Protein AF-M1B5E1-F1 (afdb_monomer)

Nearest PDB structures (foldseek):
  5xg2-assembly1_A  TM=5.060E-01  e=2.032E+00  Pyrococcus yayanosii CH1
  3zx6-assembly1_B  TM=3.563E-01  e=4.769E+00  Archaeoglobus fulgidus DSM 4304
  3zx6-assembly1_A  TM=3.308E-01  e=4.769E+00  Archaeoglobus fulgidus DSM 4304

Radius of gyration: 60.63 Å; Cα contacts (8 Å, |Δi|>4): 205; chains: 1; bounding box: 118×62×179 Å

Solvent-accessible surface area (backbone atoms only — not comparable to full-atom values): 23538 Å² total; per-residue (Å²): 96,72,67,61,53,50,53,46,49,54,51,48,53,49,52,52,51,52,50,51,52,50,54,52,53,51,52,52,51,50,52,50,51,54,50,50,51,51,52,51,52,49,51,50,52,53,48,52,54,51,49,51,53,51,52,53,50,50,45,52,51,42,53,55,53,38,75,71,70,83,49,68,66,64,34,51,54,50,44,52,52,53,52,51,52,50,52,51,53,52,54,51,53,53,53,50,51,53,49,53,52,51,50,52,51,49,44,40,60,72,48,49,48,57,47,52,52,49,52,52,52,50,52,46,43,63,72,66,20,70,68,43,53,52,44,51,52,50,51,51,52,49,49,53,54,51,52,53,51,52,53,50,53,52,51,51,52,53,48,54,52,52,51,52,53,49,51,54,51,52,52,55,50,51,54,51,49,53,50,48,52,53,52,50,51,51,52,51,50,52,58,49,54,60,64,78,70,69,78,83,81,88,84,90,78,96,75,83,81,55,68,67,58,59,51,49,50,49,50,49,51,50,50,53,52,51,61,52,44,58,59,51,52,56,49,57,58,51,54,58,51,52,59,50,51,55,49,50,51,51,49,52,55,48,51,56,56,61,75,67,70,85,86,83,91,80,86,89,86,81,91,82,91,83,88,88,82,88,83,86,92,79,85,86,83,90,87,87,90,85,86,85,82,90,81,91,86,80,90,78,92,78,81,87,76,81,83,80,87,76,89,76,83,88,64,44,60,33,76,41,91,69,20,48,33,39,62,45,73,87,54,70,58,34,35,38,33,39,33,66,88,76,77,40,79,48,76,40,65,49,66,88,86,72,91,67,71,56,90,37,60,36,45,41,72,56,94,81,22,54,24,43,34,40,59,77,48,94,87,51,80,49,74,47,61,44,82,51,90,92,56,74,90,106

Organism: Solanum tuberosum (NCBI:txid4113)

pLDDT: mean 70.23, std 21.85, range [26.48, 97.62]

Sequence (394 aa):
MNRAKTVGRELIQKQEMQLMQLIHLLRQVESQVNTSQTNILQTLSDHQNSIHNVFKKAVAYVSAFHQRGENNGTSLITIQLLKHIFRLVVTTLSSVECGVDNLVDELATRMCSPMVDYVKGLKLEVTSGRCHRLLSIVEEMGGAMRTGRTELEEARKKARIAEHNRLEVLYKLKESEEMARKYQGFLSKAKNGSKEQFEQEKELHLGNISSAHLLNLLVLLTVLLFANCGSIIKLVVKDQDHAKEDNLLWELLQKKRKLGMGNGSSKPCGRALRQLKELGPQTPHLGPSSSPTHSSNGQHLLPMIPLGTSPSVTFGEVNVIGALHWIDREENDRIYCFNIEAEKIKSLSAPLGLETLSSHLRLAELGNCLCLIDLIDKQHLNIWWMKEYGIAES

Mean predicted aligned error: 20.9 Å

Structure (mmCIF, N/CA/C/O backbone):
data_AF-M1B5E1-F1
#
_entry.id   AF-M1B5E1-F1
#
loop_
_atom_site.group_PDB
_atom_site.id
_atom_site.type_symbol
_atom_site.label_atom_id
_atom_site.label_alt_id
_atom_site.label_comp_id
_atom_site.label_asym_id
_atom_site.label_entity_id
_atom_site.label_seq_id
_atom_site.pdbx_PDB_ins_code
_atom_site.Cartn_x
_atom_site.Cartn_y
_atom_site.Cartn_z
_atom_site.occupancy
_atom_site.B_iso_or_equiv
_atom_site.auth_seq_id
_atom_site.auth_comp_id
_atom_site.auth_asym_id
_atom_site.auth_atom_id
_atom_site.pdbx_PDB_model_num
ATOM 1 N N . MET A 1 1 ? -15.251 -9.349 37.123 1.00 83.12 1 MET A N 1
ATOM 2 C CA . MET A 1 1 ? -15.261 -8.038 36.435 1.00 83.12 1 MET A CA 1
ATOM 3 C C . MET A 1 1 ? -13.886 -7.439 36.226 1.00 83.12 1 MET A C 1
ATOM 5 O O . MET A 1 1 ? -13.465 -7.376 35.084 1.00 83.12 1 MET A O 1
ATOM 9 N N . ASN A 1 2 ? -13.180 -7.018 37.283 1.00 85.19 2 ASN A N 1
ATOM 10 C CA . ASN A 1 2 ? -11.972 -6.189 37.131 1.00 85.19 2 ASN A CA 1
ATOM 11 C C . ASN A 1 2 ? -10.894 -6.844 36.259 1.00 85.19 2 ASN A C 1
ATOM 13 O O . ASN A 1 2 ? -10.352 -6.194 35.376 1.00 85.19 2 ASN A O 1
ATOM 17 N N . ARG A 1 3 ? -10.671 -8.154 36.425 1.00 89.56 3 ARG A N 1
ATOM 18 C CA . ARG A 1 3 ? -9.738 -8.915 35.583 1.00 89.56 3 ARG A CA 1
ATOM 19 C C . ARG A 1 3 ? -10.139 -8.924 34.102 1.00 89.56 3 ARG A C 1
ATOM 21 O O . ARG A 1 3 ? -9.298 -8.664 33.257 1.00 89.56 3 ARG A O 1
ATOM 28 N N . ALA A 1 4 ? -11.416 -9.161 33.793 1.00 88.31 4 ALA A N 1
ATOM 29 C CA . ALA A 1 4 ? -11.921 -9.150 32.416 1.00 88.31 4 ALA A CA 1
ATOM 30 C C . ALA A 1 4 ? -11.795 -7.760 31.768 1.00 88.31 4 ALA A C 1
ATOM 32 O O . ALA A 1 4 ? -11.423 -7.654 30.606 1.00 88.31 4 ALA A O 1
ATOM 33 N N . LYS A 1 5 ? -12.026 -6.695 32.545 1.00 89.56 5 LYS A N 1
ATOM 34 C CA . LYS A 1 5 ? -11.839 -5.309 32.102 1.00 89.56 5 LYS A CA 1
ATOM 35 C C . LYS A 1 5 ? -10.376 -5.000 31.766 1.00 89.56 5 LYS A C 1
ATOM 37 O O . LYS A 1 5 ? -10.095 -4.373 30.750 1.00 89.56 5 LYS A O 1
ATOM 42 N N . THR A 1 6 ? -9.445 -5.429 32.617 1.00 92.50 6 THR A N 1
ATOM 43 C CA . THR A 1 6 ? -8.007 -5.237 32.384 1.00 92.50 6 THR A CA 1
ATOM 44 C C . THR A 1 6 ? -7.541 -5.998 31.147 1.00 92.50 6 THR A C 1
ATOM 46 O O . THR A 1 6 ? -7.000 -5.374 30.242 1.00 92.50 6 THR A O 1
ATOM 49 N N . VAL A 1 7 ? -7.867 -7.291 31.047 1.00 92.44 7 VAL A N 1
ATOM 50 C CA . VAL A 1 7 ? -7.511 -8.124 29.885 1.00 92.44 7 VAL A CA 1
ATOM 51 C C . VAL A 1 7 ? -8.110 -7.570 28.586 1.00 92.44 7 VAL A C 1
ATOM 53 O O . VAL A 1 7 ? -7.439 -7.549 27.560 1.00 92.44 7 VAL A O 1
ATOM 56 N N . GLY A 1 8 ? -9.352 -7.072 28.617 1.00 90.94 8 GLY A N 1
ATOM 57 C CA . GLY A 1 8 ? -9.983 -6.459 27.445 1.00 90.94 8 GLY A CA 1
ATOM 58 C C . GLY A 1 8 ? -9.256 -5.202 26.957 1.00 90.94 8 GLY A C 1
ATOM 59 O O . GLY A 1 8 ? -9.078 -5.032 25.754 1.00 90.94 8 GLY A O 1
ATOM 60 N N . ARG A 1 9 ? -8.776 -4.349 27.872 1.00 92.25 9 ARG A N 1
ATOM 61 C CA . ARG A 1 9 ? -7.977 -3.165 27.507 1.00 92.25 9 ARG A CA 1
ATOM 62 C C . ARG A 1 9 ? -6.601 -3.529 26.969 1.00 92.25 9 ARG A C 1
ATOM 64 O O . ARG A 1 9 ? -6.192 -2.957 25.968 1.00 92.25 9 ARG A O 1
ATOM 71 N N . GLU A 1 10 ? -5.920 -4.483 27.597 1.00 94.19 10 GLU A N 1
ATOM 72 C CA . GLU A 1 10 ? -4.623 -4.980 27.120 1.00 94.19 10 GLU A CA 1
ATOM 73 C C . GLU A 1 10 ? -4.734 -5.552 25.701 1.00 94.19 10 GLU A C 1
ATOM 75 O O . GLU A 1 10 ? -3.876 -5.298 24.858 1.00 94.19 10 GLU A O 1
ATOM 80 N N . LEU A 1 11 ? -5.818 -6.279 25.406 1.00 93.31 11 LEU A N 1
ATOM 81 C CA . LEU A 1 11 ? -6.074 -6.812 24.071 1.00 93.31 11 LEU A CA 1
ATOM 82 C C . LEU A 1 11 ? -6.274 -5.701 23.030 1.00 93.31 11 LEU A C 1
ATOM 84 O O . LEU A 1 11 ? -5.663 -5.769 21.966 1.00 93.31 11 LEU A O 1
ATOM 88 N N . ILE A 1 12 ? -7.088 -4.684 23.334 1.00 93.06 12 ILE A N 1
ATOM 89 C CA . ILE A 1 12 ? -7.308 -3.540 22.432 1.00 93.06 12 ILE A CA 1
ATOM 90 C C . ILE A 1 12 ? -5.991 -2.794 22.193 1.00 93.06 12 ILE A C 1
ATOM 92 O O . ILE A 1 12 ? -5.618 -2.580 21.045 1.00 93.06 12 ILE A O 1
ATOM 96 N N . GLN A 1 13 ? -5.232 -2.496 23.252 1.00 93.50 13 GLN A N 1
ATOM 97 C CA . GLN A 1 13 ? -3.925 -1.840 23.135 1.00 93.50 13 GLN A CA 1
ATOM 98 C C . GLN A 1 13 ? -2.940 -2.652 22.287 1.00 93.50 13 GLN A C 1
ATOM 100 O O . GLN A 1 13 ? -2.202 -2.096 21.473 1.00 93.50 13 GLN A O 1
ATOM 105 N N . LYS A 1 14 ? -2.935 -3.981 22.436 1.00 93.56 14 LYS A N 1
ATOM 106 C CA . LYS A 1 14 ? -2.113 -4.862 21.602 1.00 93.56 14 LYS A CA 1
ATOM 107 C C . LYS A 1 14 ? -2.518 -4.777 20.128 1.00 93.56 14 LYS A C 1
ATOM 109 O O . LYS A 1 14 ? -1.641 -4.688 19.273 1.00 93.56 14 LYS A O 1
ATOM 114 N N . GLN A 1 15 ? -3.817 -4.779 19.829 1.00 92.50 15 GLN A N 1
ATOM 115 C CA . GLN A 1 15 ? -4.317 -4.638 18.458 1.00 92.50 15 GLN A CA 1
ATOM 116 C C . GLN A 1 15 ? -3.980 -3.264 17.860 1.00 92.50 15 GLN A C 1
ATOM 118 O O . GLN A 1 15 ? -3.556 -3.193 16.708 1.00 92.50 15 GLN A O 1
ATOM 123 N N . GLU A 1 16 ? -4.091 -2.186 18.640 1.00 92.44 16 GLU A N 1
ATOM 124 C CA . GLU A 1 16 ? -3.683 -0.835 18.231 1.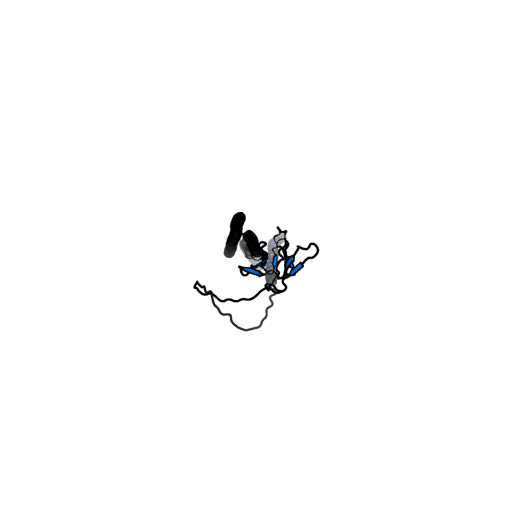00 92.44 16 GLU A CA 1
ATOM 125 C C . GLU A 1 16 ? -2.189 -0.772 17.895 1.00 92.44 16 GLU A C 1
ATOM 127 O O . GLU A 1 16 ? -1.807 -0.238 16.853 1.00 92.44 16 GLU A O 1
ATOM 132 N N . MET A 1 17 ? -1.338 -1.370 18.735 1.00 94.75 17 MET A N 1
ATOM 133 C CA . MET A 1 17 ? 0.105 -1.423 18.498 1.00 94.75 17 MET A CA 1
ATOM 134 C C . MET A 1 17 ? 0.442 -2.194 17.216 1.00 94.75 17 MET A C 1
ATOM 136 O O . MET A 1 17 ? 1.247 -1.725 16.412 1.00 94.75 17 MET A O 1
ATOM 140 N N . GLN A 1 18 ? -0.195 -3.346 16.995 1.00 92.94 18 GLN A N 1
ATOM 141 C CA . GLN A 1 18 ? -0.006 -4.136 15.775 1.00 92.94 18 GLN A CA 1
ATOM 142 C C . GLN A 1 18 ? -0.467 -3.377 14.524 1.00 92.94 18 GLN A C 1
ATOM 144 O O . GLN A 1 18 ? 0.214 -3.410 13.500 1.00 92.94 18 GLN A O 1
ATOM 149 N N . LEU A 1 19 ? -1.586 -2.650 14.605 1.00 92.88 19 LEU A N 1
ATOM 150 C CA . LEU A 1 19 ? -2.071 -1.815 13.506 1.00 92.88 19 LEU A CA 1
ATOM 151 C C . LEU A 1 19 ? -1.093 -0.674 13.192 1.00 92.88 19 LEU A C 1
ATOM 153 O O . LEU A 1 19 ? -0.808 -0.416 12.025 1.00 92.88 19 LEU A O 1
ATOM 157 N N . MET A 1 20 ? -0.537 -0.023 14.215 1.00 92.75 20 MET A N 1
ATOM 158 C CA . MET A 1 20 ? 0.476 1.023 14.037 1.00 92.75 20 MET A CA 1
ATOM 159 C C . MET A 1 20 ? 1.758 0.485 13.395 1.00 92.75 20 MET A C 1
ATOM 161 O O . MET A 1 20 ? 2.303 1.125 12.496 1.00 92.75 20 MET A O 1
ATOM 165 N N . GLN A 1 21 ? 2.214 -0.702 13.805 1.00 93.56 21 GLN A N 1
ATOM 166 C CA . GLN A 1 21 ? 3.360 -1.376 13.187 1.00 93.56 21 GLN A CA 1
ATOM 167 C C . GLN A 1 21 ? 3.102 -1.701 11.713 1.00 93.56 21 GLN A C 1
ATOM 169 O O . GLN A 1 21 ? 3.964 -1.447 10.874 1.00 93.56 21 GLN A O 1
ATOM 174 N N . LEU A 1 22 ? 1.907 -2.206 11.387 1.00 91.31 22 LEU A N 1
ATOM 175 C CA . LEU A 1 22 ? 1.512 -2.462 10.005 1.00 91.31 22 LEU A CA 1
ATOM 176 C C . LEU A 1 22 ? 1.533 -1.168 9.183 1.00 91.31 22 LEU A C 1
ATOM 178 O O . LEU A 1 22 ? 2.180 -1.125 8.145 1.00 91.31 22 LEU A O 1
ATOM 182 N N . ILE A 1 23 ? 0.895 -0.096 9.663 1.00 89.56 23 ILE A N 1
ATOM 183 C CA . ILE A 1 23 ? 0.876 1.203 8.970 1.00 89.56 23 ILE A CA 1
ATOM 184 C C . ILE A 1 23 ? 2.297 1.727 8.733 1.00 89.56 23 ILE A C 1
ATOM 186 O O . ILE A 1 23 ? 2.591 2.233 7.652 1.00 89.56 23 ILE A O 1
ATOM 190 N N . HIS A 1 24 ? 3.183 1.599 9.723 1.00 91.31 24 HIS A N 1
ATOM 191 C CA . HIS A 1 24 ? 4.581 1.995 9.579 1.00 91.31 24 HIS A CA 1
ATOM 192 C C . HIS A 1 24 ? 5.285 1.203 8.470 1.00 91.31 24 HIS A C 1
ATOM 194 O O . HIS A 1 24 ? 5.924 1.799 7.606 1.00 91.31 24 HIS A O 1
ATOM 200 N N . LEU A 1 25 ? 5.144 -0.127 8.469 1.00 92.19 25 LEU A N 1
ATOM 201 C CA . LEU A 1 25 ? 5.741 -0.984 7.445 1.00 92.19 25 LEU A CA 1
ATOM 202 C C . LEU A 1 25 ? 5.234 -0.622 6.044 1.00 92.19 25 LEU A C 1
ATOM 204 O O . LEU A 1 25 ? 6.029 -0.516 5.116 1.00 92.19 25 LEU A O 1
ATOM 208 N N . LEU A 1 26 ? 3.931 -0.375 5.898 1.00 88.31 26 LEU A N 1
ATOM 209 C CA . LEU A 1 26 ? 3.345 0.010 4.613 1.00 88.31 26 LEU A CA 1
ATOM 210 C C . LEU A 1 26 ? 3.892 1.342 4.102 1.00 88.31 26 LEU A C 1
ATOM 212 O O . LEU A 1 26 ? 4.253 1.435 2.934 1.00 88.31 26 LEU A O 1
ATOM 216 N N . ARG A 1 27 ? 4.041 2.339 4.980 1.00 88.62 27 ARG A N 1
ATOM 217 C CA . ARG A 1 27 ? 4.663 3.625 4.623 1.00 88.62 27 ARG A CA 1
ATOM 218 C C . ARG A 1 27 ? 6.127 3.482 4.218 1.00 88.62 27 ARG A C 1
ATOM 220 O O . ARG A 1 27 ? 6.593 4.210 3.350 1.00 88.62 27 ARG A O 1
ATOM 227 N N . GLN A 1 28 ? 6.859 2.568 4.854 1.00 91.19 28 GLN A N 1
ATOM 228 C CA . GLN A 1 28 ? 8.248 2.290 4.496 1.00 91.19 28 GLN A CA 1
ATOM 229 C C . GLN A 1 28 ? 8.352 1.636 3.112 1.00 91.19 28 GLN A C 1
ATOM 231 O O . GLN A 1 28 ? 9.227 1.992 2.329 1.00 91.19 28 GLN A O 1
ATOM 236 N N . VAL A 1 29 ? 7.456 0.698 2.798 1.00 88.06 29 VAL A N 1
ATOM 237 C CA . VAL A 1 29 ? 7.395 0.085 1.464 1.00 88.06 29 VAL A CA 1
ATOM 238 C C . VAL A 1 29 ? 7.015 1.129 0.414 1.00 88.06 29 VAL A C 1
ATOM 240 O O . VAL A 1 29 ? 7.676 1.219 -0.615 1.00 88.06 29 VAL A O 1
ATOM 243 N N . GLU A 1 30 ? 6.008 1.959 0.690 1.00 87.94 30 GLU A N 1
ATOM 244 C CA . GLU A 1 30 ? 5.586 3.057 -0.186 1.00 87.94 30 GLU A CA 1
ATOM 245 C C . GLU A 1 30 ? 6.746 4.014 -0.498 1.00 87.94 30 GLU A C 1
ATOM 247 O O . GLU A 1 30 ? 7.030 4.289 -1.664 1.00 87.94 30 GLU A O 1
ATOM 252 N N . SER A 1 31 ? 7.471 4.482 0.524 1.00 89.31 31 SER A N 1
ATOM 253 C CA . SER A 1 31 ? 8.595 5.400 0.318 1.00 89.31 31 SER A CA 1
ATOM 254 C C . SER A 1 31 ? 9.734 4.758 -0.473 1.00 89.31 31 SER A C 1
ATOM 256 O O . SER A 1 31 ? 10.338 5.421 -1.319 1.00 89.31 31 SER A O 1
ATOM 258 N N . GLN A 1 32 ? 10.007 3.471 -0.245 1.00 91.38 32 GLN A N 1
ATOM 259 C CA . GLN A 1 32 ? 11.016 2.720 -0.984 1.00 91.38 32 GLN A CA 1
ATOM 260 C C . GLN A 1 32 ? 10.636 2.560 -2.461 1.00 91.38 32 GLN A C 1
ATOM 262 O O . GLN A 1 32 ? 11.478 2.798 -3.327 1.00 91.38 32 GLN A O 1
ATOM 267 N N . VAL A 1 33 ? 9.384 2.198 -2.755 1.00 89.62 33 VAL A N 1
ATOM 268 C CA . VAL A 1 33 ? 8.884 2.055 -4.132 1.00 89.62 33 VAL A CA 1
ATOM 269 C C . VAL A 1 33 ? 8.934 3.396 -4.864 1.00 89.62 33 VAL A C 1
ATOM 271 O O . VAL A 1 33 ? 9.519 3.470 -5.942 1.00 89.62 33 VAL A O 1
ATOM 274 N N . ASN A 1 34 ? 8.429 4.469 -4.251 1.00 88.25 34 ASN A N 1
ATOM 275 C CA . ASN A 1 34 ? 8.411 5.803 -4.861 1.00 88.25 34 ASN A CA 1
ATOM 276 C C . ASN A 1 34 ? 9.828 6.339 -5.124 1.00 88.25 34 ASN A C 1
ATOM 278 O O . ASN A 1 34 ? 10.106 6.925 -6.173 1.00 88.25 34 ASN A O 1
ATOM 282 N N . THR A 1 35 ? 10.750 6.101 -4.187 1.00 94.06 35 THR A N 1
ATOM 283 C CA . THR A 1 35 ? 12.165 6.463 -4.351 1.00 94.06 35 THR A CA 1
ATOM 284 C C . THR A 1 35 ? 12.804 5.650 -5.478 1.00 94.06 35 THR A C 1
ATOM 286 O O . THR A 1 35 ? 13.529 6.202 -6.301 1.00 94.06 35 THR A O 1
ATOM 289 N N . SER A 1 36 ? 12.509 4.348 -5.562 1.00 93.62 36 SER A N 1
ATOM 290 C CA . SER A 1 36 ? 13.001 3.484 -6.639 1.00 93.62 36 SER A CA 1
ATOM 291 C C . SER A 1 36 ? 12.489 3.925 -8.012 1.00 93.62 36 SER A C 1
ATOM 293 O O . SER A 1 36 ? 13.288 4.010 -8.940 1.00 93.62 36 SER A O 1
ATOM 295 N N . GLN A 1 37 ? 11.195 4.235 -8.150 1.00 93.56 37 GLN A N 1
ATOM 296 C CA . GLN A 1 37 ? 10.615 4.752 -9.396 1.00 93.56 37 GLN A CA 1
ATOM 297 C C . GLN A 1 37 ? 11.308 6.050 -9.814 1.00 93.56 37 GLN A C 1
ATOM 299 O O . GLN A 1 37 ? 11.800 6.150 -10.934 1.00 93.56 37 GLN A O 1
ATOM 304 N N . THR A 1 38 ? 11.413 7.009 -8.892 1.00 94.31 38 THR A N 1
ATOM 305 C CA . THR A 1 38 ? 12.048 8.308 -9.158 1.00 94.31 38 THR A CA 1
ATOM 306 C C . THR A 1 38 ? 13.495 8.135 -9.623 1.00 94.31 38 THR A C 1
ATOM 308 O O . THR A 1 38 ? 13.897 8.730 -10.618 1.00 94.31 38 THR A O 1
ATOM 311 N N . ASN A 1 39 ? 14.268 7.271 -8.956 1.00 95.31 39 ASN A N 1
ATOM 312 C CA . ASN A 1 39 ? 15.654 6.990 -9.331 1.00 95.31 39 ASN A CA 1
ATOM 313 C C . ASN A 1 39 ? 15.765 6.350 -10.723 1.00 95.31 39 ASN A C 1
ATOM 315 O O . ASN A 1 39 ? 16.660 6.711 -11.488 1.00 95.31 39 ASN A O 1
ATOM 319 N N . ILE A 1 40 ? 14.872 5.412 -11.059 1.00 94.00 40 ILE A N 1
ATOM 320 C CA . ILE A 1 40 ? 14.845 4.763 -12.378 1.00 94.00 40 ILE A CA 1
ATOM 321 C C . ILE A 1 40 ? 14.522 5.790 -13.465 1.00 94.00 40 ILE A C 1
ATOM 323 O O . ILE A 1 40 ? 15.274 5.891 -14.432 1.00 94.00 40 ILE A O 1
ATOM 327 N N . LEU A 1 41 ? 13.460 6.580 -13.292 1.00 92.38 41 LEU A N 1
ATOM 328 C CA . LEU A 1 41 ? 13.057 7.603 -14.263 1.00 92.38 41 LEU A CA 1
ATOM 329 C C . LEU A 1 41 ? 14.145 8.666 -14.450 1.00 92.38 41 LEU A C 1
ATOM 331 O O . LEU A 1 41 ? 14.466 9.029 -15.579 1.00 92.38 41 LEU A O 1
ATOM 335 N N . GLN A 1 42 ? 14.779 9.111 -13.361 1.00 94.00 42 GLN A N 1
ATOM 336 C CA . GLN A 1 42 ? 15.903 10.044 -13.442 1.00 94.00 42 GLN A CA 1
ATOM 337 C C . GLN A 1 42 ? 17.078 9.439 -14.218 1.00 94.00 42 GLN A C 1
ATOM 339 O O . GLN A 1 42 ? 17.626 10.081 -15.109 1.00 94.00 42 GLN A O 1
ATOM 344 N N . THR A 1 43 ? 17.427 8.182 -13.934 1.00 93.12 43 THR A N 1
ATOM 345 C CA . THR A 1 43 ? 18.512 7.475 -14.629 1.00 93.12 43 THR A CA 1
ATOM 346 C C . THR A 1 43 ? 18.218 7.321 -16.124 1.00 93.12 43 THR A C 1
ATOM 348 O O . THR A 1 43 ? 19.118 7.467 -16.950 1.00 93.12 43 THR A O 1
ATOM 351 N N . LEU A 1 44 ? 16.969 7.032 -16.500 1.00 91.12 44 LEU A N 1
ATOM 352 C CA . LEU A 1 44 ? 16.556 6.934 -17.904 1.00 91.12 44 LEU A CA 1
ATOM 353 C C . LEU A 1 44 ? 16.657 8.291 -18.613 1.00 91.12 44 LEU A C 1
ATOM 355 O O . LEU A 1 44 ? 17.250 8.359 -19.691 1.00 91.12 44 LEU A O 1
ATOM 359 N N . SER A 1 45 ? 16.208 9.369 -17.969 1.00 90.38 45 SER A N 1
ATOM 360 C CA . SER A 1 45 ? 16.349 10.741 -18.471 1.00 90.38 45 SER A CA 1
ATOM 361 C C . SER A 1 45 ? 17.818 11.152 -18.651 1.00 90.38 45 SER A C 1
ATOM 363 O O . SER A 1 45 ? 18.213 11.669 -19.701 1.00 90.38 45 SER A O 1
ATOM 365 N N . ASP A 1 46 ? 18.679 10.846 -17.677 1.00 88.31 46 ASP A N 1
ATOM 366 C CA . ASP A 1 46 ? 20.117 11.118 -17.758 1.00 88.31 46 ASP A CA 1
ATOM 367 C C . ASP A 1 46 ? 20.772 10.345 -18.916 1.00 88.31 46 ASP A C 1
ATOM 369 O O . ASP A 1 46 ? 21.577 10.904 -19.672 1.00 88.31 46 ASP A O 1
ATOM 373 N N . HIS A 1 47 ? 20.386 9.079 -19.119 1.00 87.94 47 HIS A N 1
ATOM 374 C CA . HIS A 1 47 ? 20.833 8.291 -20.267 1.00 87.94 47 HIS A CA 1
ATOM 375 C C . HIS A 1 47 ? 20.344 8.873 -21.595 1.00 87.94 47 HIS A C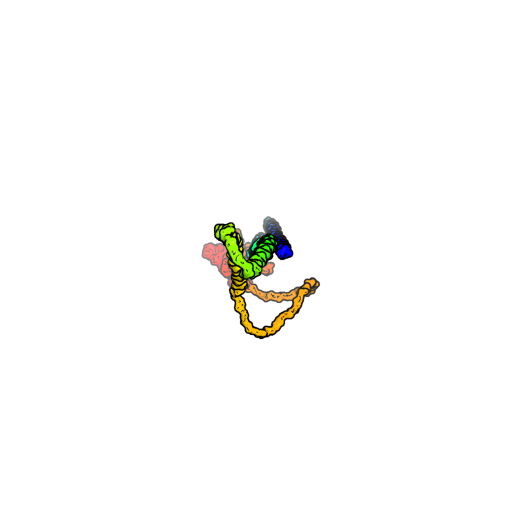 1
ATOM 377 O O . HIS A 1 47 ? 21.154 9.005 -22.514 1.00 87.94 47 HIS A O 1
ATOM 383 N N . GLN A 1 48 ? 19.072 9.271 -21.707 1.00 87.38 48 GLN A N 1
ATOM 384 C CA . GLN A 1 48 ? 18.542 9.929 -22.907 1.00 87.38 48 GLN A CA 1
ATOM 385 C C . GLN A 1 48 ? 19.348 11.194 -23.247 1.00 87.38 48 GLN A C 1
ATOM 387 O O . GLN A 1 48 ? 19.759 11.376 -24.396 1.00 87.38 48 GLN A O 1
ATOM 392 N N . ASN A 1 49 ? 19.655 12.027 -22.248 1.00 85.12 49 ASN A N 1
ATOM 393 C CA . ASN A 1 49 ? 20.461 13.239 -22.412 1.00 85.12 49 ASN A CA 1
ATOM 394 C C . ASN A 1 49 ? 21.905 12.936 -22.846 1.00 85.12 49 ASN A C 1
ATOM 396 O O . ASN A 1 49 ? 22.448 13.590 -23.743 1.00 85.12 49 ASN A O 1
ATOM 400 N N . SER A 1 50 ? 22.535 11.930 -22.234 1.00 85.75 50 SER A N 1
ATOM 401 C CA . SER A 1 50 ? 23.885 11.483 -22.595 1.00 85.75 50 SER A CA 1
ATOM 402 C C . SER A 1 50 ? 23.938 10.970 -24.037 1.00 85.75 50 SER A C 1
ATOM 404 O O . SER A 1 50 ? 24.769 11.419 -24.832 1.00 85.75 50 SER A O 1
ATOM 406 N N . ILE A 1 51 ? 22.989 10.108 -24.413 1.00 85.19 51 ILE A N 1
ATOM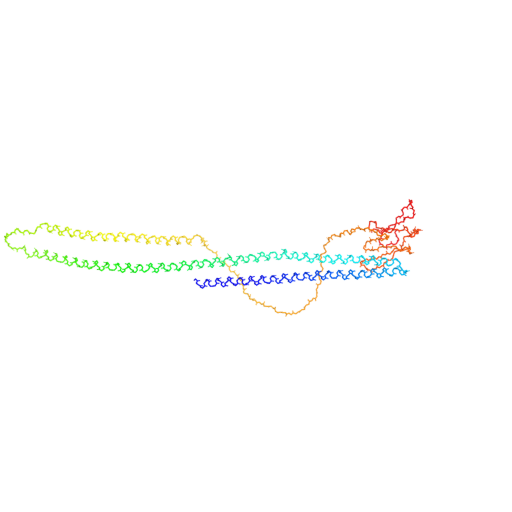 407 C CA . ILE A 1 51 ? 22.844 9.564 -25.767 1.00 85.19 51 ILE A CA 1
ATOM 408 C C . ILE A 1 51 ? 22.628 10.702 -26.765 1.00 85.19 51 ILE A C 1
ATOM 410 O O . ILE A 1 51 ? 23.347 10.785 -27.760 1.00 85.19 51 ILE A O 1
ATOM 414 N N . HIS A 1 52 ? 21.721 11.637 -26.483 1.00 83.31 52 HIS A N 1
ATOM 415 C CA . HIS A 1 52 ? 21.499 12.803 -27.336 1.00 83.31 52 HIS A CA 1
ATOM 416 C C . HIS A 1 52 ? 22.791 13.590 -27.592 1.00 83.31 52 HIS A C 1
ATOM 418 O O . HIS A 1 52 ? 23.102 13.925 -28.737 1.00 83.31 52 HIS A O 1
ATOM 424 N N . ASN A 1 53 ? 23.590 13.831 -26.551 1.00 79.00 53 ASN A N 1
ATOM 425 C CA . ASN A 1 53 ? 24.874 14.516 -26.683 1.00 79.00 53 ASN A CA 1
ATOM 426 C C . ASN A 1 53 ? 25.891 13.728 -27.519 1.00 79.00 53 ASN A C 1
ATOM 428 O O . ASN A 1 53 ? 26.612 14.330 -28.320 1.00 79.00 53 ASN A O 1
ATOM 432 N N . VAL A 1 54 ? 25.954 12.402 -27.365 1.00 81.88 54 VAL A N 1
ATOM 433 C CA . VAL A 1 54 ? 26.822 11.535 -28.180 1.00 81.88 54 VAL A CA 1
ATOM 434 C C . VAL A 1 54 ? 26.415 11.600 -29.651 1.00 81.88 54 VAL A C 1
ATOM 436 O O . VAL A 1 54 ? 27.259 11.886 -30.500 1.00 81.88 54 VAL A O 1
ATOM 439 N N . PHE A 1 55 ? 25.128 11.430 -29.959 1.00 85.12 55 PHE A N 1
ATOM 440 C CA . PHE A 1 55 ? 24.628 11.497 -31.335 1.00 85.12 55 PHE A CA 1
ATOM 441 C C . PHE A 1 55 ? 24.822 12.884 -31.953 1.00 85.12 55 PHE A C 1
ATOM 443 O O . PHE A 1 55 ? 25.243 12.990 -33.103 1.00 85.12 55 PHE A O 1
ATOM 450 N N . LYS A 1 56 ? 24.618 13.960 -31.184 1.00 80.38 56 LYS A N 1
ATOM 451 C CA . LYS A 1 56 ? 24.897 15.332 -31.628 1.00 80.38 56 LYS A CA 1
ATOM 452 C C . LYS A 1 56 ? 26.370 15.525 -32.007 1.00 80.38 56 LYS A C 1
ATOM 454 O O . LYS A 1 56 ? 26.655 16.116 -33.048 1.00 80.38 56 LYS A O 1
ATOM 459 N N . LYS A 1 57 ? 27.304 15.006 -31.199 1.00 78.56 57 LYS A N 1
ATOM 460 C CA . LYS A 1 57 ? 28.748 15.040 -31.499 1.00 78.56 57 LYS A CA 1
ATOM 461 C C . LYS A 1 57 ? 29.094 14.201 -32.730 1.00 78.56 57 LYS A C 1
ATOM 463 O O . LYS A 1 57 ? 29.846 14.674 -33.576 1.00 78.56 57 LYS A O 1
ATOM 468 N N . ALA A 1 58 ? 28.529 12.999 -32.851 1.00 78.75 58 ALA A N 1
ATOM 469 C CA . ALA A 1 58 ? 28.755 12.114 -33.993 1.00 78.75 58 ALA A CA 1
ATOM 470 C C . ALA A 1 58 ? 28.285 12.756 -35.308 1.00 78.75 58 ALA A C 1
ATOM 472 O O . ALA A 1 58 ? 29.041 12.811 -36.274 1.00 78.75 58 ALA A O 1
ATOM 473 N N . VAL A 1 59 ? 27.080 13.336 -35.324 1.00 77.44 59 VAL A N 1
ATOM 474 C CA . VAL A 1 59 ? 26.557 14.063 -36.491 1.00 77.44 59 VAL A CA 1
ATOM 475 C C . VAL A 1 59 ? 27.446 15.256 -36.845 1.00 77.44 59 VAL A C 1
ATOM 477 O O . VAL A 1 59 ? 27.754 15.450 -38.020 1.00 77.44 59 VAL A O 1
ATOM 480 N N . ALA A 1 60 ? 27.896 16.036 -35.857 1.00 75.25 60 ALA A N 1
ATOM 481 C CA . ALA A 1 60 ? 28.793 17.167 -36.095 1.00 75.25 60 ALA A CA 1
ATOM 482 C C . ALA A 1 60 ? 30.145 16.727 -36.681 1.00 75.25 60 ALA A C 1
ATOM 484 O O . ALA A 1 60 ? 30.637 17.353 -37.617 1.00 75.25 60 ALA A O 1
ATOM 485 N N . TYR A 1 61 ? 30.712 15.628 -36.176 1.00 80.38 61 TYR A N 1
ATOM 486 C CA . TYR A 1 61 ? 31.958 15.055 -36.679 1.00 80.38 61 TYR A CA 1
ATOM 487 C C . TYR A 1 61 ? 31.828 14.597 -38.136 1.00 80.38 61 TYR A C 1
ATOM 489 O O . TYR A 1 61 ? 32.608 15.026 -38.983 1.00 80.38 61 TYR A O 1
ATOM 497 N N . VAL A 1 62 ? 30.803 13.799 -38.454 1.00 82.75 62 VAL A N 1
ATOM 498 C CA . VAL A 1 62 ? 30.567 13.321 -39.827 1.00 82.75 62 VAL A CA 1
ATOM 499 C C . VAL A 1 62 ? 30.292 14.492 -40.779 1.00 82.75 62 VAL A C 1
ATOM 501 O O . VAL A 1 62 ? 30.795 14.514 -41.899 1.00 82.75 62 VAL A O 1
ATOM 504 N N . SER A 1 63 ? 29.571 15.517 -40.315 1.00 77.69 63 SER A N 1
ATOM 505 C CA . SER A 1 63 ? 29.311 16.731 -41.104 1.00 77.69 63 SER A CA 1
ATOM 506 C C . SER A 1 63 ? 30.584 17.539 -41.386 1.00 77.69 63 SER A C 1
ATOM 508 O O . SER A 1 63 ? 30.732 18.088 -42.474 1.00 77.69 63 SER A O 1
ATOM 510 N N . ALA A 1 64 ? 31.520 17.608 -40.436 1.00 74.31 64 ALA A N 1
ATOM 511 C CA . ALA A 1 64 ? 32.806 18.276 -40.633 1.00 74.31 64 ALA A CA 1
ATOM 512 C C . ALA A 1 64 ? 33.709 17.516 -41.622 1.00 74.31 64 ALA A C 1
ATOM 514 O O . ALA A 1 64 ? 34.392 18.139 -42.432 1.00 74.31 64 ALA A O 1
ATOM 515 N N . PHE A 1 65 ? 33.679 16.179 -41.597 1.00 71.12 65 PHE A N 1
ATOM 516 C CA . PHE A 1 65 ? 34.373 15.340 -42.582 1.00 71.12 65 PHE A CA 1
ATOM 517 C C . PHE A 1 65 ? 33.800 15.500 -43.990 1.00 71.12 65 PHE A C 1
ATOM 519 O O . PHE A 1 65 ? 34.562 15.610 -44.948 1.00 71.12 65 PHE A O 1
ATOM 526 N N . HIS A 1 66 ? 32.475 15.603 -44.108 1.00 70.50 66 HIS A N 1
ATOM 527 C CA . HIS A 1 66 ? 31.798 15.881 -45.373 1.00 70.50 66 HIS A CA 1
ATOM 528 C C . HIS A 1 66 ? 32.280 17.196 -46.012 1.00 70.50 66 HIS A C 1
ATOM 530 O O . HIS A 1 66 ? 32.603 17.235 -47.195 1.00 70.50 66 HIS A O 1
ATOM 536 N N . GLN A 1 67 ? 32.426 18.261 -45.216 1.00 70.06 67 GLN A N 1
ATOM 537 C CA . GLN A 1 67 ? 32.915 19.564 -45.692 1.00 70.06 67 GLN A CA 1
ATOM 538 C C . GLN A 1 67 ? 34.377 19.542 -46.177 1.00 70.06 67 GLN A C 1
ATOM 540 O O . GLN A 1 67 ? 34.802 20.477 -46.853 1.00 70.06 67 GLN A O 1
ATOM 545 N N . ARG A 1 68 ? 35.153 18.497 -45.846 1.00 69.88 68 ARG A N 1
ATOM 546 C CA . ARG A 1 68 ? 36.572 18.356 -46.213 1.00 69.88 68 ARG A CA 1
ATOM 547 C C . ARG A 1 68 ? 36.803 17.678 -47.574 1.00 69.88 68 ARG A C 1
ATOM 549 O O . ARG A 1 68 ? 37.934 17.694 -48.045 1.00 69.88 68 ARG A O 1
ATOM 556 N N . GLY A 1 69 ? 35.750 17.167 -48.221 1.00 58.22 69 GLY A N 1
ATOM 557 C CA . GLY A 1 69 ? 35.735 16.936 -49.671 1.00 58.22 69 GLY A CA 1
ATOM 558 C C . GLY A 1 69 ? 36.106 15.546 -50.202 1.00 58.22 69 GLY A C 1
ATOM 559 O O . GLY A 1 69 ? 36.480 15.475 -51.364 1.00 58.22 69 GLY A O 1
ATOM 560 N N . GLU A 1 70 ? 35.992 14.454 -49.433 1.00 55.53 70 GLU A N 1
ATOM 561 C CA . GLU A 1 70 ? 36.450 13.128 -49.916 1.00 55.53 70 GLU A CA 1
ATOM 562 C C . GLU A 1 70 ? 35.422 11.986 -49.981 1.00 55.53 70 GLU A C 1
ATOM 564 O O . GLU A 1 70 ? 35.802 10.923 -50.441 1.00 55.53 70 GLU A O 1
ATOM 569 N N . ASN A 1 71 ? 34.151 12.141 -49.581 1.00 58.84 71 ASN A N 1
ATOM 570 C CA . ASN A 1 71 ? 33.099 11.132 -49.850 1.00 58.84 71 ASN A CA 1
ATOM 571 C C . ASN A 1 71 ? 31.712 11.656 -49.437 1.00 58.84 71 ASN A C 1
ATOM 573 O O . ASN A 1 71 ? 31.254 11.479 -48.296 1.00 58.84 71 ASN A O 1
ATOM 577 N N . ASN A 1 72 ? 31.041 12.344 -50.364 1.00 63.62 72 ASN A N 1
ATOM 578 C CA . ASN A 1 72 ? 29.790 13.048 -50.083 1.00 63.62 72 ASN A CA 1
ATOM 579 C C . ASN A 1 72 ? 28.612 12.103 -49.803 1.00 63.62 72 ASN A C 1
ATOM 581 O O . ASN A 1 72 ? 27.845 12.362 -48.873 1.00 63.62 72 ASN A O 1
ATOM 585 N N . GLY A 1 73 ? 28.516 10.987 -50.534 1.00 66.06 73 GLY A N 1
ATOM 586 C CA . GLY A 1 73 ? 27.474 9.973 -50.341 1.00 66.06 73 GLY A CA 1
ATOM 587 C C . GLY A 1 73 ? 27.571 9.280 -48.979 1.00 66.06 73 GLY A C 1
ATOM 588 O O . GLY A 1 73 ? 26.639 9.345 -48.177 1.00 66.06 73 GLY A O 1
ATOM 589 N N . THR A 1 74 ? 28.729 8.691 -48.663 1.00 73.94 74 THR A N 1
ATOM 590 C CA . THR A 1 74 ? 28.969 7.924 -47.422 1.00 73.94 74 THR A CA 1
ATOM 591 C C . THR A 1 74 ? 28.707 8.735 -46.152 1.00 73.94 74 THR A C 1
ATOM 593 O O . THR A 1 74 ? 28.117 8.230 -45.193 1.00 73.94 74 THR A O 1
ATOM 596 N N . SER A 1 75 ? 29.098 10.013 -46.138 1.00 72.19 75 SER A N 1
ATOM 597 C CA . SER A 1 75 ? 28.899 10.895 -44.979 1.00 72.19 75 SER A CA 1
ATOM 598 C C . SER A 1 75 ? 27.415 11.177 -44.717 1.00 72.19 75 SER A C 1
ATOM 600 O O . SER A 1 75 ? 26.965 11.170 -43.570 1.00 72.19 75 SER A O 1
ATOM 602 N N . LEU A 1 76 ? 26.629 11.376 -45.777 1.00 71.69 76 LEU A N 1
ATOM 603 C CA . LEU A 1 76 ? 25.193 11.610 -45.677 1.00 71.69 76 LEU A CA 1
ATOM 604 C C . LEU A 1 76 ? 24.445 10.361 -45.191 1.00 71.69 76 LEU A C 1
ATOM 606 O O . LEU A 1 76 ? 23.642 10.459 -44.261 1.00 71.69 76 LEU A O 1
ATOM 610 N N . ILE A 1 77 ? 24.755 9.194 -45.765 1.00 72.12 77 ILE A N 1
ATOM 611 C CA . ILE A 1 77 ? 24.176 7.902 -45.359 1.00 72.12 77 ILE A CA 1
ATOM 612 C C . ILE A 1 77 ? 24.471 7.641 -43.882 1.00 72.12 77 ILE A C 1
ATOM 614 O O . ILE A 1 77 ? 23.582 7.274 -43.117 1.00 72.12 77 ILE A O 1
ATOM 618 N N . THR A 1 78 ? 25.705 7.912 -43.452 1.00 79.12 78 THR A N 1
ATOM 619 C CA . THR A 1 78 ? 26.108 7.773 -42.048 1.00 79.12 78 THR A CA 1
ATOM 620 C C . THR A 1 78 ? 25.294 8.699 -41.138 1.00 79.12 78 THR A C 1
ATOM 622 O O . THR A 1 78 ? 24.822 8.267 -40.088 1.00 79.12 78 THR A O 1
ATOM 625 N N . ILE A 1 79 ? 25.059 9.958 -41.531 1.00 74.12 79 ILE A N 1
ATOM 626 C CA . ILE A 1 79 ? 24.219 10.891 -40.759 1.00 74.12 79 ILE A CA 1
ATOM 627 C C . ILE A 1 79 ? 22.765 10.404 -40.680 1.00 74.12 79 ILE A C 1
ATOM 629 O O . ILE A 1 79 ? 22.153 10.507 -39.614 1.00 74.12 79 ILE A O 1
ATOM 633 N N . GLN A 1 80 ? 22.201 9.881 -41.771 1.00 77.19 80 GLN A N 1
ATOM 634 C CA . GLN A 1 80 ? 20.833 9.352 -41.780 1.00 77.19 80 GLN A CA 1
ATOM 635 C C . GLN A 1 80 ? 20.698 8.114 -40.897 1.00 77.19 80 GLN A C 1
ATOM 637 O O . GLN A 1 80 ? 19.777 8.039 -40.081 1.00 77.19 80 GLN A O 1
ATOM 642 N N . LEU A 1 81 ? 21.659 7.193 -40.983 1.00 82.25 81 LEU A N 1
ATOM 643 C CA . LEU A 1 81 ? 21.714 6.019 -40.123 1.00 82.25 81 LEU A CA 1
ATOM 644 C C . LEU A 1 81 ? 21.800 6.427 -38.645 1.00 82.25 81 LEU A C 1
ATOM 646 O O . LEU A 1 81 ? 21.008 5.955 -37.833 1.00 82.25 81 LEU A O 1
ATOM 650 N N . LEU A 1 82 ? 22.676 7.377 -38.299 1.00 81.81 82 LEU A N 1
ATOM 651 C CA . LEU A 1 82 ? 22.783 7.911 -36.936 1.00 81.81 82 LEU A CA 1
ATOM 652 C C . LEU A 1 82 ? 21.465 8.529 -36.446 1.00 81.81 82 LEU A C 1
ATOM 654 O O . LEU A 1 82 ? 21.064 8.296 -35.307 1.00 81.81 82 LEU A O 1
ATOM 658 N N . LYS A 1 83 ? 20.754 9.289 -37.289 1.00 78.81 83 LYS A N 1
ATOM 659 C CA . LYS A 1 83 ? 19.434 9.844 -36.937 1.00 78.81 83 LYS A CA 1
ATOM 660 C C . LYS A 1 83 ? 18.395 8.751 -36.707 1.00 78.81 83 LYS A C 1
ATOM 662 O O . LYS A 1 83 ? 17.596 8.865 -35.776 1.00 78.81 83 LYS A O 1
ATOM 667 N N . HIS A 1 84 ? 18.389 7.715 -37.544 1.00 81.06 84 HIS A N 1
ATOM 668 C CA . HIS A 1 84 ? 17.461 6.598 -37.408 1.00 81.06 84 HIS A CA 1
ATOM 669 C C . HIS A 1 84 ? 17.716 5.821 -36.111 1.00 81.06 84 HIS A C 1
ATOM 671 O O . HIS A 1 84 ? 16.787 5.622 -35.328 1.00 81.06 84 HIS A O 1
ATOM 677 N N . ILE A 1 85 ? 18.980 5.486 -35.829 1.00 85.31 85 ILE A N 1
ATOM 678 C CA . ILE A 1 85 ? 19.383 4.818 -34.586 1.00 85.31 85 ILE A CA 1
ATOM 679 C C . ILE A 1 85 ? 19.005 5.677 -33.374 1.00 85.31 85 ILE A C 1
ATOM 681 O O . ILE A 1 85 ? 18.405 5.168 -32.432 1.00 85.31 85 ILE A O 1
ATOM 685 N N . PHE A 1 86 ? 19.278 6.987 -33.404 1.00 81.50 86 PHE A N 1
ATOM 686 C CA . PHE A 1 86 ? 18.900 7.885 -32.311 1.00 81.50 86 PHE A CA 1
ATOM 687 C C . PHE A 1 86 ? 17.393 7.842 -32.026 1.00 81.50 86 PHE A C 1
ATOM 689 O O . PHE A 1 86 ? 16.986 7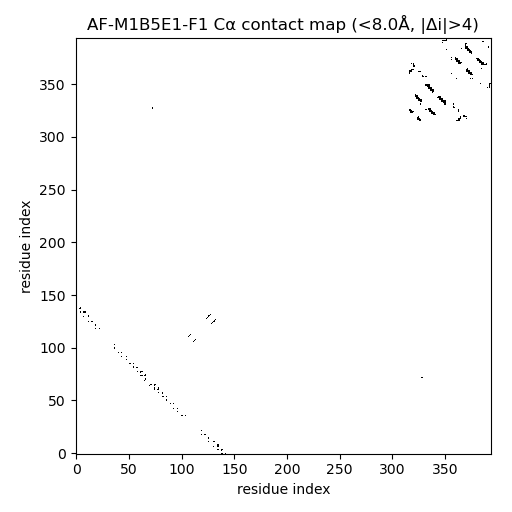.700 -30.874 1.00 81.50 86 PHE A O 1
ATOM 696 N N . ARG A 1 87 ? 16.555 7.921 -33.069 1.00 83.56 87 ARG A N 1
ATOM 697 C CA . ARG A 1 87 ? 15.094 7.842 -32.919 1.00 83.56 87 ARG A CA 1
ATOM 698 C C . ARG A 1 87 ? 14.652 6.512 -32.322 1.00 83.56 87 ARG A C 1
ATOM 700 O O . ARG A 1 87 ? 13.791 6.519 -31.444 1.00 83.56 87 ARG A O 1
ATOM 707 N N . LEU A 1 88 ? 15.223 5.400 -32.786 1.00 87.75 88 LEU A N 1
ATOM 708 C CA . LEU A 1 88 ? 14.917 4.071 -32.261 1.00 87.75 88 LEU A CA 1
ATOM 709 C C . LEU A 1 88 ? 15.241 3.998 -30.765 1.00 87.75 88 LEU A C 1
ATOM 711 O O . LEU A 1 88 ? 14.364 3.667 -29.972 1.00 87.75 88 LEU A O 1
ATOM 715 N N . VAL A 1 89 ? 16.454 4.401 -30.377 1.00 86.31 89 VAL A N 1
ATOM 716 C CA . VAL A 1 89 ? 16.911 4.367 -28.981 1.00 86.31 89 VAL A CA 1
ATOM 717 C C . VAL A 1 89 ? 16.027 5.233 -28.081 1.00 86.31 89 VAL A C 1
ATOM 719 O O . VAL A 1 89 ? 15.549 4.751 -27.055 1.00 86.31 89 VAL A O 1
ATOM 722 N N . VAL A 1 90 ? 15.733 6.476 -28.475 1.00 83.81 90 VAL A N 1
ATOM 723 C CA . VAL A 1 90 ? 14.843 7.354 -27.695 1.00 83.81 90 VAL A CA 1
ATOM 724 C C . VAL A 1 90 ? 13.454 6.738 -27.549 1.00 83.81 90 VAL A C 1
ATOM 726 O O . VAL A 1 90 ? 12.944 6.659 -26.438 1.00 83.81 90 VAL A O 1
ATOM 729 N N . THR A 1 91 ? 12.872 6.224 -28.635 1.00 84.38 91 THR A N 1
ATOM 730 C CA . THR A 1 91 ? 11.542 5.592 -28.598 1.00 84.38 91 THR A CA 1
ATOM 731 C C . THR A 1 91 ? 11.522 4.384 -27.659 1.00 84.38 91 THR A C 1
ATOM 733 O O . THR A 1 91 ? 10.584 4.223 -26.880 1.00 84.38 91 THR A O 1
ATOM 736 N N . THR A 1 92 ? 12.569 3.552 -27.688 1.00 86.62 92 THR A N 1
ATOM 737 C CA . THR A 1 92 ? 12.676 2.399 -26.783 1.00 86.62 92 THR A CA 1
ATOM 738 C C . THR A 1 92 ? 12.811 2.816 -25.321 1.00 86.62 92 THR A C 1
ATOM 740 O O . THR A 1 92 ? 12.127 2.247 -24.476 1.00 86.62 92 THR A O 1
ATOM 743 N N . LEU A 1 93 ? 13.620 3.837 -25.010 1.00 86.81 93 LEU A N 1
ATOM 744 C CA . LEU A 1 93 ? 13.774 4.332 -23.640 1.00 86.81 93 LEU A CA 1
ATOM 745 C C . LEU A 1 93 ? 12.474 4.954 -23.119 1.00 86.81 93 LEU A C 1
ATOM 747 O O . LEU A 1 93 ? 12.060 4.624 -22.013 1.00 86.81 93 LEU A O 1
ATOM 751 N N . SER A 1 94 ? 11.783 5.762 -23.927 1.00 86.81 94 SER A N 1
ATOM 752 C CA . SER A 1 94 ? 10.478 6.322 -23.553 1.00 86.81 94 SER A CA 1
ATOM 753 C C . SER A 1 94 ? 9.413 5.240 -23.349 1.00 86.81 94 SER A C 1
ATOM 755 O O . SER A 1 94 ? 8.595 5.338 -22.440 1.00 86.81 94 SER A O 1
ATOM 757 N N . SER A 1 95 ? 9.436 4.160 -24.139 1.00 91.25 95 SER A N 1
ATOM 758 C CA . SER A 1 95 ? 8.548 3.014 -23.909 1.00 91.25 95 SER A CA 1
ATOM 759 C C . SER A 1 95 ? 8.825 2.319 -22.573 1.00 91.25 95 SER A C 1
ATOM 761 O O . SER A 1 95 ? 7.885 1.836 -21.942 1.00 91.25 95 SER A O 1
ATOM 763 N N . VAL A 1 96 ? 10.090 2.241 -22.147 1.00 92.38 96 VAL A N 1
ATOM 764 C CA . VAL A 1 96 ? 10.463 1.685 -20.838 1.00 92.38 96 VAL A CA 1
ATOM 765 C C . VAL A 1 96 ? 9.988 2.601 -19.712 1.00 92.38 96 VAL A C 1
ATOM 767 O O . VAL A 1 96 ? 9.405 2.098 -18.757 1.00 92.38 96 VAL A O 1
ATOM 770 N N . GLU A 1 97 ? 10.165 3.920 -19.838 1.00 89.00 97 GLU A N 1
ATOM 771 C CA . GLU A 1 97 ? 9.646 4.910 -18.877 1.00 89.00 97 GLU A CA 1
ATOM 772 C C . GLU A 1 97 ? 8.132 4.747 -18.682 1.00 89.00 97 GLU A C 1
ATOM 774 O O . GLU A 1 97 ? 7.677 4.523 -17.560 1.00 89.00 97 GLU A O 1
ATOM 779 N N . CYS A 1 98 ? 7.361 4.720 -19.776 1.00 89.69 98 CYS A N 1
ATOM 780 C CA . CYS A 1 98 ? 5.920 4.473 -19.712 1.00 89.69 98 CYS A CA 1
ATOM 781 C C . CYS A 1 98 ? 5.581 3.108 -19.094 1.00 89.69 98 CYS A C 1
ATOM 783 O O . CYS A 1 98 ? 4.607 2.987 -18.355 1.00 89.69 98 CYS A O 1
ATOM 785 N N . GLY A 1 99 ? 6.364 2.065 -19.389 1.00 92.06 99 GLY A N 1
ATOM 786 C CA . GLY A 1 99 ? 6.179 0.737 -18.803 1.00 92.06 99 GLY A CA 1
ATOM 787 C C . GLY A 1 99 ? 6.366 0.724 -17.283 1.00 92.06 99 GLY A C 1
ATOM 788 O O . GLY A 1 99 ? 5.596 0.067 -16.582 1.00 92.06 99 GLY A O 1
ATOM 789 N N . VAL A 1 100 ? 7.348 1.471 -16.769 1.00 91.75 100 VAL A N 1
ATOM 790 C CA . VAL A 1 100 ? 7.587 1.628 -15.326 1.00 91.75 100 VAL A CA 1
ATOM 791 C C . VAL A 1 100 ? 6.423 2.362 -14.662 1.00 91.75 100 VAL A C 1
ATOM 793 O O . VAL A 1 100 ? 5.920 1.885 -13.647 1.00 91.75 100 VAL A O 1
ATOM 796 N N . ASP A 1 101 ? 5.950 3.465 -15.246 1.00 89.19 101 ASP A N 1
ATOM 797 C CA . ASP A 1 101 ? 4.813 4.217 -14.701 1.00 89.19 101 ASP A CA 1
ATOM 798 C C . ASP A 1 101 ? 3.526 3.386 -14.686 1.00 89.19 101 ASP A C 1
ATOM 800 O O . ASP A 1 101 ? 2.843 3.320 -13.663 1.00 89.19 101 ASP A O 1
ATOM 804 N N . ASN A 1 102 ? 3.236 2.672 -15.777 1.00 93.25 102 ASN A N 1
ATOM 805 C CA . ASN A 1 102 ? 2.082 1.776 -15.856 1.00 93.25 102 ASN A CA 1
ATOM 806 C C . ASN A 1 102 ? 2.145 0.665 -14.798 1.00 93.25 102 ASN A C 1
ATOM 808 O O . ASN A 1 102 ? 1.127 0.333 -14.194 1.00 93.25 102 ASN A O 1
ATOM 812 N N . LEU A 1 103 ? 3.329 0.094 -14.550 1.00 92.19 103 LEU A N 1
ATOM 813 C CA . LEU A 1 103 ? 3.506 -0.935 -13.524 1.00 92.19 103 LEU A CA 1
ATOM 814 C C . LEU A 1 103 ? 3.245 -0.382 -12.118 1.00 92.19 103 LEU A C 1
ATOM 816 O O . LEU A 1 103 ? 2.627 -1.062 -11.298 1.00 92.19 103 LEU A O 1
ATOM 820 N N . VAL A 1 104 ? 3.710 0.836 -11.826 1.00 90.62 104 VAL A N 1
ATOM 821 C CA . VAL A 1 104 ? 3.460 1.491 -10.535 1.00 90.62 104 VAL A CA 1
ATOM 822 C C . VAL A 1 104 ? 1.973 1.799 -10.357 1.00 90.62 104 VAL A C 1
ATOM 824 O O . VAL A 1 104 ? 1.429 1.544 -9.281 1.00 90.62 104 VAL A O 1
ATOM 827 N N . ASP A 1 105 ? 1.294 2.273 -11.402 1.00 90.38 105 ASP A N 1
ATOM 828 C CA . ASP A 1 105 ? -0.148 2.537 -11.369 1.00 90.38 105 ASP A CA 1
ATOM 829 C C . ASP A 1 105 ? -0.971 1.247 -11.187 1.00 90.38 105 ASP A C 1
ATOM 831 O O . ASP A 1 105 ? -1.884 1.173 -10.354 1.00 90.38 105 ASP A O 1
ATOM 835 N N . GLU A 1 106 ? -0.592 0.171 -11.882 1.00 92.94 106 GLU A N 1
ATOM 836 C CA . GLU A 1 106 ? -1.224 -1.138 -11.721 1.00 92.94 106 GLU A CA 1
ATOM 837 C C . GLU A 1 106 ? -0.989 -1.710 -10.315 1.00 92.94 106 GLU A C 1
ATOM 839 O O . GLU A 1 106 ? -1.919 -2.242 -9.701 1.00 92.94 106 GLU A O 1
ATOM 844 N N . LEU A 1 107 ? 0.218 -1.557 -9.760 1.00 90.44 107 LEU A N 1
ATOM 845 C CA . LEU A 1 107 ? 0.529 -1.937 -8.382 1.00 90.44 107 LEU A CA 1
ATOM 846 C C . LEU A 1 107 ? -0.322 -1.143 -7.379 1.00 90.44 107 LEU A C 1
ATOM 848 O O . LEU A 1 107 ? -0.894 -1.721 -6.446 1.00 90.44 107 LEU A O 1
ATOM 852 N N . ALA A 1 108 ? -0.455 0.169 -7.583 1.00 89.88 108 ALA A N 1
ATOM 853 C CA . ALA A 1 108 ? -1.268 1.033 -6.737 1.00 89.88 108 ALA A CA 1
ATOM 854 C C . ALA A 1 108 ? -2.750 0.624 -6.763 1.00 89.88 108 ALA A C 1
ATOM 856 O O . ALA A 1 108 ? -3.411 0.538 -5.720 1.00 89.88 108 ALA A O 1
ATOM 857 N N . THR A 1 109 ? -3.261 0.301 -7.946 1.00 91.25 109 THR A N 1
ATOM 858 C CA . THR A 1 109 ? -4.655 -0.097 -8.145 1.00 91.25 109 THR A CA 1
ATOM 859 C C . THR A 1 109 ? -4.934 -1.495 -7.594 1.00 91.25 109 THR A C 1
ATOM 861 O O . THR A 1 109 ? -5.908 -1.692 -6.866 1.00 91.25 109 THR A O 1
ATOM 864 N N . ARG A 1 110 ? -4.081 -2.481 -7.897 1.00 88.31 110 ARG A N 1
ATOM 865 C CA . ARG A 1 110 ? -4.323 -3.889 -7.543 1.00 88.31 110 ARG A CA 1
ATOM 866 C C . ARG A 1 110 ? -3.917 -4.258 -6.123 1.00 88.31 110 ARG A C 1
ATOM 868 O O . ARG A 1 110 ? -4.466 -5.216 -5.584 1.00 88.31 110 ARG A O 1
ATOM 875 N N . MET A 1 111 ? -2.957 -3.554 -5.526 1.00 83.56 111 MET A N 1
ATOM 876 C CA . MET A 1 111 ? -2.422 -3.910 -4.208 1.00 83.56 111 MET A CA 1
ATOM 877 C C . MET A 1 111 ? -2.592 -2.792 -3.186 1.00 83.56 111 MET A C 1
ATOM 879 O O . MET A 1 111 ? -3.153 -3.043 -2.117 1.00 83.56 111 MET A O 1
ATOM 883 N N . CYS A 1 112 ? -2.165 -1.564 -3.494 1.00 86.25 112 CYS A N 1
ATOM 884 C CA . CYS A 1 112 ? -2.190 -0.481 -2.506 1.00 86.25 112 CYS A CA 1
ATOM 885 C C . CYS A 1 112 ? -3.621 -0.079 -2.132 1.00 86.25 112 CYS A C 1
ATOM 887 O O . CYS A 1 112 ? -3.933 0.025 -0.946 1.00 86.25 112 CYS A O 1
ATOM 889 N N . SER A 1 113 ? -4.514 0.080 -3.111 1.00 88.44 113 SER A N 1
ATOM 890 C CA . SER A 1 113 ? -5.902 0.495 -2.859 1.00 88.44 113 SER A CA 1
ATOM 891 C C . SER A 1 113 ? -6.675 -0.520 -1.996 1.00 88.44 113 SER A C 1
ATOM 893 O O . SER A 1 113 ? -7.192 -0.126 -0.945 1.00 88.44 113 SER A O 1
ATOM 895 N N . PRO A 1 114 ? -6.671 -1.836 -2.308 1.00 91.38 114 PRO A N 1
ATOM 896 C CA . PRO A 1 114 ? -7.273 -2.841 -1.429 1.00 91.38 114 PRO A CA 1
ATOM 897 C C . PRO A 1 114 ? -6.655 -2.878 -0.030 1.00 91.38 114 PRO A C 1
ATOM 899 O O . PRO A 1 114 ? -7.352 -3.096 0.960 1.00 91.38 114 PRO A O 1
ATOM 902 N N . MET A 1 115 ? -5.345 -2.653 0.076 1.00 89.31 115 MET A N 1
ATOM 903 C CA . MET A 1 115 ? -4.650 -2.657 1.359 1.00 89.31 115 MET A CA 1
ATOM 904 C C . MET A 1 115 ? -5.025 -1.448 2.223 1.00 89.31 115 MET A C 1
ATOM 906 O O . MET A 1 115 ? -5.194 -1.589 3.434 1.00 89.31 115 MET A O 1
ATOM 910 N N . VAL A 1 116 ? -5.226 -0.279 1.615 1.00 88.38 116 VAL A N 1
ATOM 911 C CA . VAL A 1 116 ? -5.767 0.903 2.295 1.00 88.38 116 VAL A CA 1
ATOM 912 C C . VAL A 1 116 ? -7.158 0.606 2.852 1.00 88.38 116 VAL A C 1
ATOM 914 O O . VAL A 1 116 ? -7.428 0.909 4.016 1.00 88.38 116 VAL A O 1
ATOM 917 N N . ASP A 1 117 ? -8.029 -0.027 2.069 1.00 90.12 117 ASP A N 1
ATOM 918 C CA . ASP A 1 117 ? -9.373 -0.382 2.529 1.00 90.12 117 ASP A CA 1
ATOM 919 C C . ASP A 1 117 ? -9.352 -1.458 3.620 1.00 90.12 117 ASP A C 1
ATOM 921 O O . ASP A 1 117 ? -10.087 -1.356 4.605 1.00 90.12 117 ASP A O 1
ATOM 925 N N . TYR A 1 118 ? -8.434 -2.420 3.528 1.00 90.69 118 TYR A N 1
ATOM 926 C CA . TYR A 1 118 ? -8.182 -3.388 4.591 1.00 90.69 118 TYR A CA 1
ATOM 927 C C . TYR A 1 118 ? -7.746 -2.708 5.897 1.00 90.69 118 TYR A C 1
ATOM 929 O O . TYR A 1 118 ? -8.314 -2.977 6.957 1.00 90.69 118 TYR A O 1
ATOM 937 N N . VAL A 1 119 ? -6.790 -1.776 5.840 1.00 90.31 119 VAL A N 1
ATOM 938 C CA . VAL A 1 119 ? -6.321 -1.019 7.014 1.00 90.31 119 VAL A CA 1
ATOM 939 C C . VAL A 1 119 ? -7.437 -0.149 7.598 1.00 90.31 119 VAL A C 1
ATOM 941 O O . VAL A 1 119 ? -7.572 -0.080 8.822 1.00 90.31 119 VAL A O 1
ATOM 944 N N . LYS A 1 120 ? -8.280 0.476 6.764 1.00 90.12 120 LYS A N 1
ATOM 945 C CA . LYS A 1 120 ? -9.479 1.196 7.231 1.00 90.12 120 LYS A CA 1
ATOM 946 C C . LYS A 1 120 ? -10.438 0.254 7.964 1.00 90.12 120 LYS A C 1
ATOM 948 O O . LYS A 1 120 ? -10.904 0.596 9.049 1.00 90.12 120 LYS A O 1
ATOM 953 N N . GLY A 1 121 ? -10.696 -0.931 7.409 1.00 92.31 121 GLY A N 1
ATOM 954 C CA . GLY A 1 121 ? -11.534 -1.957 8.031 1.00 92.31 121 GLY A CA 1
ATOM 955 C C . GLY A 1 121 ? -10.982 -2.424 9.378 1.00 92.31 121 GLY A C 1
ATOM 956 O O . GLY A 1 121 ? -11.708 -2.446 10.371 1.00 92.31 121 GLY A O 1
ATOM 957 N N . LEU A 1 122 ? -9.678 -2.705 9.451 1.00 90.88 122 LEU A N 1
ATOM 958 C CA . LEU A 1 122 ? -9.005 -3.043 10.706 1.00 90.88 122 LEU A CA 1
ATOM 959 C C . LEU A 1 122 ? -9.112 -1.918 11.735 1.00 90.88 122 LEU A C 1
ATOM 961 O O . LEU A 1 122 ? -9.431 -2.178 12.892 1.00 90.88 122 LEU A O 1
ATOM 965 N N . LYS A 1 123 ? -8.889 -0.665 11.325 1.00 92.69 123 LYS A N 1
ATOM 966 C CA . LYS A 1 123 ? -9.023 0.496 12.211 1.00 92.69 123 LYS A CA 1
ATOM 967 C C . LYS A 1 123 ? -10.428 0.586 12.808 1.00 92.69 123 LYS A C 1
ATOM 969 O O . LYS A 1 123 ? -10.559 0.877 13.993 1.00 92.69 123 LYS A O 1
ATOM 974 N N . LEU A 1 124 ? -11.467 0.327 12.015 1.00 93.00 124 LEU A N 1
ATOM 975 C CA . LEU A 1 124 ? -12.850 0.291 12.497 1.00 93.00 124 LEU A CA 1
ATOM 976 C C . LEU A 1 124 ? -13.098 -0.873 13.467 1.00 93.00 124 LEU A C 1
ATOM 978 O O . LEU A 1 124 ? -13.753 -0.682 14.490 1.00 93.00 124 LEU A O 1
ATOM 982 N N . GLU A 1 125 ? -12.555 -2.061 13.193 1.00 90.94 125 GLU A N 1
ATOM 983 C CA . GLU A 1 125 ? -12.709 -3.215 14.089 1.00 90.94 125 GLU A CA 1
ATOM 984 C C . GLU A 1 125 ? -11.975 -3.006 15.426 1.00 90.94 125 GLU A C 1
ATOM 986 O O . GLU A 1 125 ? -12.465 -3.421 16.475 1.00 90.94 125 GLU A O 1
ATOM 991 N N . VAL A 1 126 ? -10.842 -2.303 15.435 1.00 90.12 126 VAL A N 1
ATOM 992 C CA . VAL A 1 126 ? -10.131 -1.968 16.679 1.00 90.12 126 VAL A CA 1
ATOM 993 C C . VAL A 1 126 ? -10.885 -0.907 17.490 1.00 90.12 126 VAL A C 1
ATOM 995 O O . VAL A 1 126 ? -11.038 -1.060 18.701 1.00 90.12 126 VAL A O 1
ATOM 998 N N . THR A 1 127 ? -11.403 0.145 16.844 1.00 89.62 127 THR A N 1
ATOM 999 C CA . THR A 1 127 ? -12.061 1.259 17.554 1.00 89.62 127 THR A CA 1
ATOM 1000 C C . THR A 1 127 ? -13.498 0.962 17.970 1.00 89.62 127 THR A C 1
ATOM 1002 O O . THR A 1 127 ? -13.944 1.445 19.006 1.00 89.62 127 THR A O 1
ATOM 1005 N N . SER A 1 128 ? -14.236 0.180 17.182 1.00 91.88 128 SER A N 1
ATOM 1006 C CA . SER A 1 128 ? -15.678 -0.037 17.367 1.00 91.88 128 SER A CA 1
ATOM 1007 C C . SER A 1 128 ? -16.103 -1.503 17.224 1.00 91.88 128 SER A C 1
ATOM 1009 O O . SER A 1 128 ? -17.286 -1.834 17.335 1.00 91.88 128 SER A O 1
ATOM 1011 N N . GLY A 1 129 ? -15.162 -2.417 16.987 1.00 91.00 129 GLY A N 1
ATOM 1012 C CA . GLY A 1 129 ? -15.459 -3.822 16.733 1.00 91.00 129 GLY A CA 1
ATOM 1013 C C . GLY A 1 129 ? -15.896 -4.613 17.961 1.00 91.00 129 GLY A C 1
ATOM 1014 O O . GLY A 1 129 ? -16.296 -4.089 19.007 1.00 91.00 129 GLY A O 1
ATOM 1015 N N . ARG A 1 130 ? -15.854 -5.938 17.829 1.00 89.94 130 ARG A N 1
ATOM 1016 C CA . ARG A 1 130 ? -16.442 -6.853 18.823 1.00 89.94 130 ARG A CA 1
ATOM 1017 C C . ARG A 1 130 ? -15.779 -6.740 20.191 1.00 89.94 130 ARG A C 1
ATOM 1019 O O . ARG A 1 130 ? -16.483 -6.774 21.196 1.00 89.94 130 ARG A O 1
ATOM 1026 N N . CYS A 1 131 ? -14.454 -6.587 20.234 1.00 88.12 131 CYS A N 1
ATOM 1027 C CA . CYS A 1 131 ? -13.713 -6.460 21.492 1.00 88.12 131 CYS A CA 1
ATOM 1028 C C . CYS A 1 131 ? -14.123 -5.196 22.255 1.00 88.12 131 CYS A C 1
ATOM 1030 O O . CYS A 1 131 ? -14.355 -5.263 23.461 1.00 88.12 131 CYS A O 1
ATOM 1032 N N . HIS A 1 132 ? -14.292 -4.077 21.546 1.00 91.50 132 HIS A N 1
ATOM 1033 C CA . HIS A 1 132 ? -14.745 -2.822 22.137 1.00 91.50 132 HIS A CA 1
ATOM 1034 C C . HIS A 1 132 ? -16.172 -2.945 22.697 1.00 91.50 132 HIS A C 1
ATOM 1036 O O . HIS A 1 132 ? -16.422 -2.607 23.854 1.00 91.50 132 HIS A O 1
ATOM 1042 N N . ARG A 1 133 ? -17.097 -3.531 21.922 1.00 93.31 133 ARG A N 1
ATOM 1043 C CA . ARG A 1 133 ? -18.480 -3.780 22.371 1.00 93.31 133 ARG A CA 1
ATOM 1044 C C . 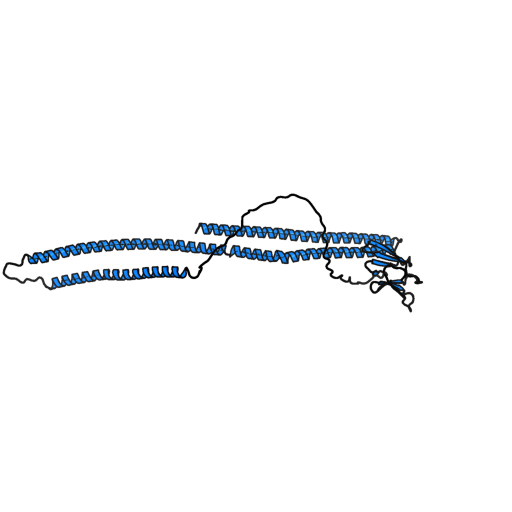ARG A 1 133 ? -18.548 -4.706 23.586 1.00 93.31 133 ARG A C 1
ATOM 1046 O O . ARG A 1 133 ? -19.275 -4.426 24.533 1.00 93.31 133 ARG A O 1
ATOM 1053 N N . LEU A 1 134 ? -17.774 -5.792 23.590 1.00 93.19 134 LEU A N 1
ATOM 1054 C CA . LEU A 1 134 ? -17.702 -6.709 24.731 1.00 93.19 134 LEU A CA 1
ATOM 1055 C C . LEU A 1 134 ? -17.149 -6.022 25.982 1.00 93.19 134 LEU A C 1
ATOM 1057 O O . LEU A 1 134 ? -17.663 -6.252 27.076 1.00 93.19 134 LEU A O 1
ATOM 1061 N N . LEU A 1 135 ? -16.128 -5.172 25.835 1.00 93.88 135 LEU A N 1
ATOM 1062 C CA . LEU A 1 135 ? -15.578 -4.411 26.953 1.00 93.88 135 LEU A CA 1
ATOM 1063 C C . LEU A 1 135 ? -16.633 -3.475 27.560 1.00 93.88 135 LEU A C 1
ATOM 1065 O O . LEU A 1 135 ? -16.789 -3.470 28.779 1.00 93.88 135 LEU A O 1
ATOM 1069 N N . SER A 1 136 ? -17.399 -2.769 26.723 1.00 93.19 136 SER A N 1
ATOM 1070 C CA . SER A 1 136 ? -18.510 -1.912 27.157 1.00 93.19 136 SER A CA 1
ATOM 1071 C C . SER A 1 136 ? -19.573 -2.693 27.948 1.00 93.19 136 SER A C 1
ATOM 1073 O O . SER A 1 136 ? -19.910 -2.306 29.066 1.00 93.19 136 SER A O 1
ATOM 1075 N N . ILE A 1 137 ? -19.998 -3.867 27.464 1.00 94.38 137 ILE A N 1
ATOM 1076 C CA . ILE A 1 137 ? -20.945 -4.738 28.190 1.00 94.38 137 ILE A CA 1
ATOM 1077 C C . ILE A 1 137 ? -20.386 -5.150 29.562 1.00 94.38 137 ILE A C 1
ATOM 1079 O O . ILE A 1 137 ? -21.093 -5.131 30.571 1.00 94.38 137 ILE A O 1
ATOM 1083 N N . VAL A 1 138 ? -19.102 -5.519 29.636 1.00 93.56 138 VAL A N 1
ATOM 1084 C CA . VAL A 1 138 ? -18.457 -5.905 30.904 1.00 93.56 138 VAL A CA 1
ATOM 1085 C C . VAL A 1 138 ? -18.409 -4.735 31.892 1.00 93.56 138 VAL A C 1
ATOM 1087 O O . VAL A 1 138 ? -18.534 -4.949 33.105 1.00 93.56 138 VAL A O 1
ATOM 1090 N N . GLU A 1 139 ? -18.237 -3.505 31.407 1.00 92.44 139 GLU A N 1
ATOM 1091 C CA . GLU A 1 139 ? -18.289 -2.297 32.231 1.00 92.44 139 GLU A CA 1
ATOM 1092 C C . GLU A 1 139 ? -19.693 -2.031 32.778 1.00 92.44 139 GLU A C 1
ATOM 1094 O O . GLU A 1 139 ? -19.832 -1.823 33.988 1.00 92.44 139 GLU A O 1
ATOM 1099 N N . GLU A 1 140 ? -20.721 -2.116 31.931 1.00 94.56 140 GLU A N 1
ATOM 1100 C CA . GLU A 1 140 ? -22.126 -1.956 32.321 1.00 94.56 140 GLU A CA 1
ATOM 1101 C C . GLU A 1 140 ? -22.543 -2.997 33.357 1.00 94.56 140 GLU A C 1
ATOM 1103 O O . GLU A 1 140 ? -23.036 -2.651 34.435 1.00 94.56 140 GLU A O 1
ATOM 1108 N N . MET A 1 141 ? -22.256 -4.276 33.091 1.00 94.25 141 MET A N 1
ATOM 1109 C CA . MET A 1 141 ? -22.514 -5.351 34.045 1.00 94.25 141 MET A CA 1
ATOM 1110 C C . MET A 1 141 ? -21.788 -5.085 35.372 1.00 94.25 141 MET A C 1
ATOM 1112 O O . MET A 1 141 ? -22.316 -5.366 36.449 1.00 94.25 141 MET A O 1
ATOM 1116 N N . GLY A 1 142 ? -20.568 -4.539 35.322 1.00 92.44 142 GLY A N 1
ATOM 1117 C CA . GLY A 1 142 ? -19.793 -4.190 36.511 1.00 92.44 142 GLY A CA 1
ATOM 1118 C C . GLY A 1 142 ? -20.370 -3.018 37.296 1.00 92.44 142 GLY A C 1
ATOM 1119 O O . GLY A 1 142 ? -20.211 -2.969 38.517 1.00 92.44 142 GLY A O 1
ATOM 1120 N N . GLY A 1 143 ? -21.038 -2.083 36.623 1.00 92.62 143 GLY A N 1
ATOM 1121 C CA . GLY A 1 143 ? -21.866 -1.056 37.247 1.00 92.62 143 GLY A CA 1
ATOM 1122 C C . GLY A 1 143 ? -23.075 -1.673 37.941 1.00 92.62 143 GLY A C 1
ATOM 1123 O O . GLY A 1 143 ? -23.193 -1.567 39.160 1.00 92.62 143 GLY A O 1
ATOM 1124 N N . ALA A 1 144 ? -23.895 -2.413 37.193 1.00 94.44 144 ALA A N 1
ATOM 1125 C CA . ALA A 1 144 ? -25.119 -3.033 37.697 1.00 94.44 144 ALA A CA 1
ATOM 1126 C C . ALA A 1 144 ? -24.869 -3.956 38.902 1.00 94.44 144 ALA A C 1
ATOM 1128 O O . ALA A 1 144 ? -25.602 -3.908 39.885 1.00 94.44 144 ALA A O 1
ATOM 1129 N N . MET A 1 145 ? -23.796 -4.755 38.883 1.00 93.50 145 MET A N 1
ATOM 1130 C CA . MET A 1 145 ? -23.431 -5.609 40.021 1.00 93.50 145 MET A CA 1
ATOM 1131 C C . MET A 1 145 ? -23.056 -4.818 41.278 1.00 93.50 145 MET A C 1
ATOM 1133 O O . MET A 1 145 ? -23.310 -5.287 42.387 1.00 93.50 145 MET A O 1
ATOM 1137 N N . ARG A 1 146 ? -22.416 -3.651 41.132 1.00 92.88 146 ARG A N 1
ATOM 1138 C CA . ARG A 1 146 ? -22.066 -2.802 42.280 1.00 92.88 146 ARG A CA 1
ATOM 1139 C C . ARG A 1 146 ? -23.319 -2.185 42.886 1.00 92.88 146 ARG A C 1
ATOM 1141 O O . ARG A 1 146 ? -23.494 -2.305 44.094 1.00 92.88 146 ARG A O 1
ATOM 1148 N N . THR A 1 147 ? -24.192 -1.633 42.049 1.00 95.25 147 THR A N 1
ATOM 1149 C CA . THR A 1 147 ? -25.481 -1.070 42.470 1.00 95.25 147 THR A CA 1
ATOM 1150 C C . THR A 1 147 ? -26.364 -2.127 43.136 1.00 95.25 147 THR A C 1
ATOM 1152 O O . THR A 1 147 ? -26.807 -1.945 44.265 1.00 95.25 147 THR A O 1
ATOM 1155 N N . GLY A 1 148 ? -26.519 -3.300 42.516 1.00 95.12 148 GLY A N 1
ATOM 1156 C CA . GLY A 1 148 ? -27.306 -4.386 43.104 1.00 95.12 148 GLY A CA 1
ATOM 1157 C C . GLY A 1 148 ? -26.731 -4.892 44.432 1.00 95.12 148 GLY A C 1
ATOM 1158 O O . GLY A 1 148 ? -27.477 -5.274 45.329 1.00 95.12 148 GLY A O 1
ATOM 1159 N N . ARG A 1 149 ? -25.401 -4.860 44.612 1.00 95.50 149 ARG A N 1
ATOM 1160 C CA . ARG A 1 149 ? -24.772 -5.201 45.898 1.00 95.50 149 ARG A CA 1
ATOM 1161 C C . ARG A 1 149 ? -25.097 -4.169 46.981 1.00 95.50 149 ARG A C 1
ATOM 1163 O O . ARG A 1 149 ? -25.347 -4.574 48.112 1.00 95.50 149 ARG A O 1
ATOM 1170 N N . THR A 1 150 ? -25.069 -2.874 46.665 1.00 96.19 150 THR A N 1
ATOM 1171 C CA . THR A 1 150 ? -25.401 -1.822 47.639 1.00 96.19 150 THR A CA 1
ATOM 1172 C C . THR A 1 150 ? -26.876 -1.866 48.023 1.00 96.19 150 THR A C 1
ATOM 1174 O O . THR A 1 150 ? -27.182 -1.869 49.212 1.00 96.19 150 THR A O 1
ATOM 1177 N N . GLU A 1 151 ? -27.771 -2.019 47.046 1.00 96.50 151 GLU A N 1
ATOM 1178 C CA . GLU A 1 151 ? -29.216 -2.160 47.278 1.00 96.50 151 GLU A CA 1
ATOM 1179 C C . GLU A 1 151 ? -29.538 -3.386 48.142 1.00 96.50 151 GLU A C 1
ATOM 1181 O O . GLU A 1 151 ? -30.306 -3.299 49.100 1.00 96.50 151 GLU A O 1
ATOM 1186 N N . LEU A 1 152 ? -28.902 -4.530 47.858 1.00 96.38 152 LEU A N 1
ATOM 1187 C CA . LEU A 1 152 ? -29.077 -5.748 48.648 1.00 96.38 152 LEU A CA 1
ATOM 1188 C C . LEU A 1 152 ? -28.612 -5.564 50.098 1.00 96.38 152 LEU A C 1
ATOM 1190 O O . LEU A 1 152 ? -29.254 -6.063 51.023 1.00 96.38 152 LEU A O 1
ATOM 1194 N N . GLU A 1 153 ? -27.499 -4.867 50.318 1.00 96.81 153 GLU A N 1
ATOM 1195 C CA . GLU A 1 153 ? -26.985 -4.629 51.666 1.00 96.81 153 GLU A CA 1
ATOM 1196 C C . GLU A 1 153 ? -27.888 -3.671 52.459 1.00 96.81 153 GLU A C 1
ATOM 1198 O O . GLU A 1 153 ? -28.126 -3.880 53.651 1.00 96.81 153 GLU A O 1
ATOM 1203 N N . GLU A 1 154 ? -28.468 -2.666 51.802 1.00 96.94 154 GLU A N 1
ATOM 1204 C CA . GLU A 1 154 ? -29.491 -1.806 52.401 1.00 96.94 154 GLU A CA 1
ATOM 1205 C C . GLU A 1 154 ? -30.769 -2.577 52.744 1.00 96.94 154 GLU A C 1
ATOM 1207 O O . GLU A 1 154 ? -31.284 -2.445 53.858 1.00 96.94 154 GLU A O 1
ATOM 1212 N N . ALA A 1 155 ? -31.254 -3.427 51.835 1.00 96.81 155 ALA A N 1
ATOM 1213 C CA . ALA A 1 155 ? -32.410 -4.284 52.080 1.00 96.81 155 ALA A CA 1
ATOM 1214 C C . ALA A 1 155 ? -32.170 -5.219 53.277 1.00 96.81 155 ALA A C 1
ATOM 1216 O O . ALA A 1 155 ? -33.020 -5.333 54.160 1.00 96.81 155 ALA A O 1
ATOM 1217 N N . ARG A 1 156 ? -30.974 -5.812 53.384 1.00 97.44 156 ARG A N 1
ATOM 1218 C CA . ARG A 1 156 ? -30.573 -6.641 54.535 1.00 97.44 156 ARG A CA 1
ATOM 1219 C C . ARG A 1 156 ? -30.529 -5.864 55.846 1.00 97.44 156 ARG A C 1
ATOM 1221 O O . ARG A 1 156 ? -30.880 -6.411 56.891 1.00 97.44 156 ARG A O 1
ATOM 1228 N N . LYS A 1 157 ? -30.080 -4.606 55.837 1.00 97.62 157 LYS A N 1
ATOM 1229 C CA . LYS A 1 157 ? -30.121 -3.746 57.034 1.00 97.62 157 LYS A CA 1
ATOM 1230 C C . LYS A 1 157 ? -31.562 -3.465 57.458 1.00 97.62 157 LYS A C 1
ATOM 1232 O O . LYS A 1 157 ? -31.881 -3.638 58.631 1.00 97.62 157 LYS A O 1
ATOM 1237 N N . LYS A 1 158 ? -32.437 -3.107 56.512 1.00 97.38 158 LYS A N 1
ATOM 1238 C CA . LYS A 1 158 ? -33.869 -2.881 56.776 1.00 97.38 158 LYS A CA 1
ATOM 1239 C C . LYS A 1 158 ? -34.553 -4.137 57.325 1.00 97.38 158 LYS A C 1
ATOM 1241 O O . LYS A 1 158 ? -35.281 -4.038 58.307 1.00 97.38 158 LYS A O 1
ATOM 1246 N N . ALA A 1 159 ? -34.258 -5.307 56.757 1.00 96.56 159 ALA A N 1
ATOM 1247 C CA . ALA A 1 159 ? -34.791 -6.588 57.221 1.00 96.56 159 ALA A CA 1
ATOM 1248 C C . ALA A 1 159 ? -34.388 -6.897 58.673 1.00 96.56 159 ALA A C 1
ATOM 1250 O O . ALA A 1 159 ? -35.248 -7.235 59.479 1.00 96.56 159 ALA A O 1
ATOM 1251 N N . ARG A 1 160 ? -33.113 -6.689 59.041 1.00 96.12 160 ARG A N 1
ATOM 1252 C CA . ARG A 1 160 ? -32.641 -6.868 60.429 1.00 96.12 160 ARG A CA 1
ATOM 1253 C C . ARG A 1 160 ? -33.371 -5.960 61.423 1.00 96.12 160 ARG A C 1
ATOM 1255 O O . ARG A 1 160 ? -33.729 -6.404 62.509 1.00 96.12 160 ARG A O 1
ATOM 1262 N N . ILE A 1 161 ? -33.613 -4.702 61.051 1.00 96.88 161 ILE A N 1
ATOM 1263 C CA . ILE A 1 161 ? -34.365 -3.752 61.888 1.00 96.88 161 ILE A CA 1
ATOM 1264 C C . ILE A 1 161 ? -35.820 -4.212 62.045 1.00 96.88 161 ILE A C 1
ATOM 1266 O O . ILE A 1 161 ? -36.350 -4.222 63.154 1.00 96.88 161 ILE A O 1
ATOM 1270 N N . ALA A 1 162 ? -36.464 -4.624 60.951 1.00 95.50 162 ALA A N 1
ATOM 1271 C CA . ALA A 1 162 ? -37.835 -5.124 60.982 1.00 95.50 162 ALA A CA 1
ATOM 1272 C C . ALA A 1 162 ? -37.971 -6.393 61.841 1.00 95.50 162 ALA A C 1
ATOM 1274 O O . ALA A 1 162 ? -38.915 -6.507 62.620 1.00 95.50 162 ALA A O 1
ATOM 1275 N N . GLU A 1 163 ? -37.013 -7.317 61.753 1.00 95.56 163 GLU A N 1
ATOM 1276 C CA . GLU A 1 163 ? -36.987 -8.537 62.560 1.00 95.56 163 GLU A CA 1
ATOM 1277 C C . GLU A 1 163 ? -36.825 -8.238 64.056 1.00 95.56 163 GLU A C 1
ATOM 1279 O O . GLU A 1 163 ? -37.560 -8.792 64.875 1.00 95.56 163 GLU A O 1
ATOM 1284 N N . HIS A 1 164 ? -35.928 -7.314 64.413 1.00 96.00 164 HIS A N 1
ATOM 1285 C CA . HIS A 1 164 ? -35.768 -6.860 65.794 1.00 96.00 164 HIS A CA 1
ATOM 1286 C C . HIS A 1 164 ? -37.064 -6.241 66.339 1.00 96.00 164 HIS A C 1
ATOM 1288 O O . HIS A 1 164 ? -37.532 -6.625 67.410 1.00 96.00 164 HIS A O 1
ATOM 1294 N N . ASN A 1 165 ? -37.709 -5.370 65.558 1.00 95.38 165 ASN A N 1
ATOM 1295 C CA . ASN A 1 165 ? -38.999 -4.779 65.921 1.00 95.38 165 ASN A CA 1
ATOM 1296 C C . ASN A 1 165 ? -40.101 -5.839 66.078 1.00 95.38 165 ASN A C 1
ATOM 1298 O O . ASN A 1 165 ? -40.952 -5.729 66.958 1.00 95.38 165 ASN A O 1
ATOM 1302 N N . ARG A 1 166 ? -40.098 -6.886 65.244 1.00 96.12 166 ARG A N 1
ATOM 1303 C CA . ARG A 1 166 ? -41.050 -7.998 65.356 1.00 96.12 166 ARG A CA 1
ATOM 1304 C C . ARG A 1 166 ? -40.853 -8.771 66.663 1.00 96.12 166 ARG A C 1
ATOM 1306 O O . ARG A 1 166 ? -41.835 -9.083 67.331 1.00 96.12 166 ARG A O 1
ATOM 1313 N N . LEU A 1 167 ? -39.605 -9.060 67.036 1.00 96.56 167 LEU A N 1
ATOM 1314 C CA . LEU A 1 167 ? -39.269 -9.727 68.301 1.00 96.56 167 LEU A CA 1
ATOM 1315 C C . LEU A 1 167 ? -39.688 -8.891 69.519 1.00 96.56 167 LEU A C 1
ATOM 1317 O O . LEU A 1 167 ? -40.279 -9.432 70.450 1.00 96.56 167 LEU A O 1
ATOM 1321 N N . GLU A 1 168 ? -39.459 -7.579 69.478 1.00 95.38 168 GLU A N 1
ATOM 1322 C CA . GLU A 1 168 ? -39.897 -6.620 70.502 1.00 95.38 168 GLU A CA 1
ATOM 1323 C C . GLU A 1 168 ? -41.428 -6.654 70.701 1.00 95.38 168 GLU A C 1
ATOM 1325 O O . GLU A 1 168 ? -41.918 -6.711 71.831 1.00 95.38 168 GLU A O 1
ATOM 1330 N N . VAL A 1 169 ? -42.205 -6.661 69.609 1.00 95.38 169 VAL A N 1
ATOM 1331 C CA . VAL A 1 169 ? -43.676 -6.755 69.666 1.00 95.38 169 VAL A CA 1
ATOM 1332 C C . VAL A 1 169 ? -44.126 -8.101 70.238 1.00 95.38 169 VAL A C 1
ATOM 1334 O O . VAL A 1 169 ? -45.032 -8.132 71.070 1.00 95.38 169 VAL A O 1
ATOM 1337 N N . LEU A 1 170 ? -43.486 -9.206 69.840 1.00 94.75 170 LEU A N 1
ATOM 1338 C CA . LEU A 1 170 ? -43.794 -10.534 70.380 1.00 94.75 170 LEU A CA 1
ATOM 1339 C C . LEU A 1 170 ? -43.516 -10.629 71.883 1.00 94.75 170 LEU A C 1
ATOM 1341 O O . LEU A 1 170 ? -44.304 -11.237 72.606 1.00 94.75 170 LEU A O 1
ATOM 1345 N N . TYR A 1 171 ? -42.436 -10.009 72.359 1.00 94.56 171 TYR A N 1
ATOM 1346 C CA . TYR A 1 171 ? -42.123 -9.949 73.784 1.00 94.56 171 TYR A CA 1
ATOM 1347 C C . TYR A 1 171 ? -43.229 -9.229 74.571 1.00 94.56 171 TYR A C 1
ATOM 1349 O O . TYR A 1 171 ? -43.764 -9.786 75.530 1.00 94.56 171 TYR A O 1
ATOM 1357 N N . LYS A 1 172 ? -43.649 -8.042 74.109 1.00 94.38 172 LYS A N 1
ATOM 1358 C CA . LYS A 1 172 ? -44.736 -7.264 74.734 1.00 94.38 172 LYS A CA 1
ATOM 1359 C C . LYS A 1 172 ? -46.077 -7.995 74.702 1.00 94.38 172 LYS A C 1
ATOM 1361 O O . LYS A 1 172 ? -46.831 -7.953 75.672 1.00 94.38 172 LYS A O 1
ATOM 1366 N N . LEU A 1 173 ? -46.376 -8.688 73.602 1.00 93.25 173 LEU A N 1
ATOM 1367 C CA . LEU A 1 173 ? -47.593 -9.488 73.488 1.00 93.25 173 LEU A CA 1
ATOM 1368 C C . LEU A 1 173 ? -47.592 -10.631 74.509 1.00 93.25 173 LEU A C 1
ATOM 1370 O O . LEU A 1 173 ? -48.581 -10.805 75.218 1.00 93.25 173 LEU A O 1
ATOM 1374 N N . LYS A 1 174 ? -46.479 -11.360 74.634 1.00 94.62 174 LYS A N 1
ATOM 1375 C CA . LYS A 1 174 ? -46.332 -12.447 75.610 1.00 94.62 174 LYS A CA 1
ATOM 1376 C C . LYS A 1 174 ? -46.505 -11.952 77.049 1.00 94.62 174 LYS A C 1
ATOM 1378 O O . LYS A 1 174 ? -47.212 -12.584 77.826 1.00 94.62 174 LYS A O 1
ATOM 1383 N N . GLU A 1 175 ? -45.916 -10.808 77.388 1.00 93.06 175 GLU A N 1
ATOM 1384 C CA . GLU A 1 175 ? -46.080 -10.179 78.704 1.00 93.06 175 GLU A CA 1
ATOM 1385 C C . GLU A 1 175 ? -47.553 -9.826 78.986 1.00 93.06 175 GLU A C 1
ATOM 1387 O O . GLU A 1 175 ? -48.083 -10.122 80.060 1.00 93.06 175 GLU A O 1
ATOM 1392 N N . SER A 1 176 ? -48.254 -9.270 77.991 1.00 89.62 176 SER A N 1
ATOM 1393 C CA . SER A 1 176 ? -49.686 -8.964 78.104 1.00 89.62 176 SER A CA 1
ATOM 1394 C C . SER A 1 176 ? -50.554 -10.224 78.249 1.00 89.62 176 SER A C 1
ATOM 1396 O O . SER A 1 176 ? -51.516 -10.231 79.017 1.00 89.62 176 SER A O 1
ATOM 1398 N N . GLU A 1 177 ? -50.187 -11.312 77.568 1.00 91.88 177 GLU A N 1
ATOM 1399 C CA . GLU A 1 177 ? -50.863 -12.608 77.635 1.00 91.88 177 GLU A CA 1
ATOM 1400 C C . GLU A 1 177 ? -50.686 -13.266 79.014 1.00 91.88 177 GLU A C 1
ATOM 1402 O O . GLU A 1 177 ? -51.651 -13.757 79.602 1.00 91.88 177 GLU A O 1
ATOM 1407 N N . GLU A 1 178 ? -49.475 -13.235 79.577 1.00 92.00 178 GLU A N 1
ATOM 1408 C CA . GLU A 1 178 ? -49.201 -13.718 80.936 1.00 92.00 178 GLU A CA 1
ATOM 1409 C C . GLU A 1 178 ? -49.959 -12.902 81.990 1.00 92.00 178 GLU A C 1
ATOM 1411 O O . GLU A 1 178 ? -50.540 -13.468 82.922 1.00 92.00 178 GLU A O 1
ATOM 1416 N N . MET A 1 179 ? -50.031 -11.580 81.815 1.00 88.69 179 MET A N 1
ATOM 1417 C CA . MET A 1 179 ? -50.828 -10.709 82.673 1.00 88.69 179 MET A CA 1
ATOM 1418 C C . MET A 1 179 ? -52.325 -11.049 82.586 1.00 88.69 179 MET A C 1
ATOM 1420 O O . MET A 1 179 ? -52.987 -11.177 83.619 1.00 88.69 179 MET A O 1
ATOM 1424 N N . ALA A 1 180 ? -52.855 -11.266 81.380 1.00 86.12 180 ALA A N 1
ATOM 1425 C CA . ALA A 1 180 ? -54.239 -11.686 81.172 1.00 86.12 180 ALA A CA 1
ATOM 1426 C C . ALA A 1 180 ? -54.529 -13.050 81.821 1.00 86.12 180 ALA A C 1
ATOM 1428 O O . ALA A 1 180 ? -55.527 -13.187 82.532 1.00 86.12 180 ALA A O 1
ATOM 1429 N N . ARG A 1 181 ? -53.625 -14.033 81.676 1.00 88.50 181 ARG A N 1
ATOM 1430 C CA . ARG A 1 181 ? -53.718 -15.332 82.368 1.00 88.50 181 ARG A CA 1
ATOM 1431 C C . ARG A 1 181 ? -53.754 -15.164 83.888 1.00 88.50 181 ARG A C 1
ATOM 1433 O O . ARG A 1 181 ? -54.552 -15.823 84.556 1.00 88.50 181 ARG A O 1
ATOM 1440 N N . LYS A 1 182 ? -52.952 -14.249 84.445 1.00 87.00 182 LYS A N 1
ATOM 1441 C CA . LYS A 1 182 ? -52.960 -13.931 85.882 1.00 87.00 182 LYS A CA 1
ATOM 1442 C C . LYS A 1 182 ? -54.317 -13.373 86.330 1.00 87.00 182 LYS A C 1
ATOM 1444 O O . LYS A 1 182 ? -54.885 -13.867 87.304 1.00 87.00 182 LYS A O 1
ATOM 1449 N N . TYR A 1 183 ? -54.873 -12.404 85.599 1.00 83.44 183 TYR A N 1
ATOM 1450 C CA . TYR A 1 183 ? -56.206 -11.851 85.873 1.00 83.44 183 TYR A CA 1
ATOM 1451 C C . TYR A 1 183 ? -57.326 -12.886 85.731 1.00 83.44 183 TYR A C 1
ATOM 1453 O O . TYR A 1 183 ? -58.232 -12.934 86.562 1.00 83.44 183 TYR A O 1
ATOM 1461 N N . GLN A 1 184 ? -57.241 -13.771 84.740 1.00 80.44 184 GLN A N 1
ATOM 1462 C CA . GLN A 1 184 ? -58.190 -14.869 84.574 1.00 80.44 184 GLN A CA 1
ATOM 1463 C C . GLN A 1 184 ? -58.115 -15.881 85.729 1.00 80.44 184 GLN A C 1
ATOM 1465 O O . GLN A 1 184 ? -59.149 -16.373 86.188 1.00 80.44 184 GLN A O 1
ATOM 1470 N N . GLY A 1 185 ? -56.917 -16.148 86.256 1.00 75.31 185 GLY A N 1
ATOM 1471 C CA . GLY A 1 185 ? -56.725 -16.936 87.474 1.00 75.31 185 GLY A CA 1
ATOM 1472 C C . GLY A 1 185 ? -57.395 -16.298 88.695 1.00 75.31 185 GLY A C 1
ATOM 1473 O O . GLY A 1 185 ? -58.093 -16.988 89.438 1.00 75.31 185 GLY A O 1
ATOM 1474 N N . PHE A 1 186 ? -57.263 -14.978 88.867 1.00 75.00 186 PHE A N 1
ATOM 1475 C CA . PHE A 1 186 ? -57.956 -14.242 89.932 1.00 75.00 186 PHE A CA 1
ATOM 1476 C C . PHE A 1 186 ? -59.481 -14.294 89.787 1.00 75.00 186 PHE A C 1
ATOM 1478 O O . PHE A 1 186 ? -60.169 -14.565 90.768 1.00 75.00 186 PHE A O 1
ATOM 1485 N N . LEU A 1 187 ? -60.011 -14.118 88.574 1.00 67.50 187 LEU A N 1
ATOM 1486 C CA . LEU A 1 187 ? -61.447 -14.245 88.294 1.00 67.50 187 LEU A CA 1
ATOM 1487 C C . LEU A 1 187 ? -61.971 -15.659 88.575 1.00 67.50 187 LEU A C 1
ATOM 1489 O O . LEU A 1 187 ? -63.049 -15.817 89.141 1.00 67.50 187 LEU A O 1
ATOM 1493 N N . SER A 1 188 ? -61.196 -16.690 88.236 1.00 67.50 188 SER A N 1
ATOM 1494 C CA . SER A 1 188 ? -61.552 -18.087 88.517 1.00 67.50 188 SER A CA 1
ATOM 1495 C C . SER A 1 188 ? -61.559 -18.375 90.024 1.00 67.50 188 SER A C 1
ATOM 1497 O O . SER A 1 188 ? -62.459 -19.048 90.519 1.00 67.50 188 SER A O 1
ATOM 1499 N N . LYS A 1 189 ? -60.613 -17.799 90.781 1.00 61.91 189 LYS A N 1
ATOM 1500 C CA . LYS A 1 189 ? -60.582 -17.870 92.252 1.00 61.91 189 LYS A CA 1
ATOM 1501 C C . LYS A 1 189 ? -61.733 -17.105 92.905 1.00 61.91 189 LYS A C 1
ATOM 1503 O O . LYS A 1 189 ? -62.323 -17.621 93.841 1.00 61.91 189 LYS A O 1
ATOM 1508 N N . ALA A 1 190 ? -62.091 -15.924 92.400 1.00 59.56 190 ALA A N 1
ATOM 1509 C CA . ALA A 1 190 ? -63.239 -15.155 92.886 1.00 59.56 190 ALA A CA 1
ATOM 1510 C C . ALA A 1 190 ? -64.572 -15.877 92.612 1.00 59.56 190 ALA A C 1
ATOM 1512 O O . ALA A 1 190 ? -65.462 -15.890 93.458 1.00 59.56 190 ALA A O 1
ATOM 1513 N N . LYS A 1 191 ? -64.686 -16.555 91.463 1.00 55.59 191 LYS A N 1
ATOM 1514 C CA . LYS A 1 191 ? -65.854 -17.373 91.107 1.00 55.59 191 LYS A CA 1
ATOM 1515 C C . LYS A 1 191 ? -65.971 -18.646 91.957 1.00 55.59 191 LYS A C 1
ATOM 1517 O O . LYS A 1 191 ? -67.084 -19.066 92.254 1.00 55.59 191 LYS A O 1
ATOM 1522 N N . ASN A 1 192 ? -64.845 -19.224 92.380 1.00 52.44 192 ASN A N 1
ATOM 1523 C CA . ASN A 1 192 ? -64.819 -20.384 93.276 1.00 52.44 192 ASN A CA 1
ATOM 1524 C C . ASN A 1 192 ? -64.965 -19.990 94.759 1.00 52.44 192 ASN A C 1
ATOM 1526 O O . ASN A 1 192 ? -65.633 -20.701 95.497 1.00 52.44 192 ASN A O 1
ATOM 1530 N N . GLY A 1 193 ? -64.457 -18.827 95.181 1.00 47.78 193 GLY A N 1
ATOM 1531 C CA . GLY A 1 193 ? -64.699 -18.263 96.518 1.00 47.78 193 GLY A CA 1
ATOM 1532 C C . GLY A 1 193 ? -66.152 -17.820 96.727 1.00 47.78 193 GLY A C 1
ATOM 1533 O O . GLY A 1 193 ? -66.694 -17.969 97.813 1.00 47.78 193 GLY A O 1
ATOM 1534 N N . SER A 1 194 ? -66.835 -17.397 95.659 1.00 45.50 194 SER A N 1
ATOM 1535 C CA . SER A 1 194 ? -68.293 -17.197 95.650 1.00 45.50 194 SER A CA 1
ATOM 1536 C C . SER A 1 194 ? -69.092 -18.506 95.732 1.00 45.50 194 SER A C 1
ATOM 1538 O O . SER A 1 194 ? -70.304 -18.452 95.930 1.00 45.50 194 SER A O 1
ATOM 1540 N N . LYS A 1 195 ? -68.452 -19.668 95.553 1.00 39.50 195 LYS A N 1
ATOM 1541 C CA . LYS A 1 195 ? -69.103 -20.982 95.623 1.00 39.50 195 LYS A CA 1
ATOM 1542 C C . LYS A 1 195 ? -68.891 -21.685 96.969 1.00 39.50 195 LYS A C 1
ATOM 1544 O O . LYS A 1 195 ? -69.609 -22.632 97.253 1.00 39.50 195 LYS A O 1
ATOM 1549 N N . GLU A 1 196 ? -67.976 -21.190 97.805 1.00 37.88 196 GLU A N 1
ATOM 1550 C CA . GLU A 1 196 ? -67.732 -21.683 99.174 1.00 37.88 196 GLU A CA 1
ATOM 1551 C C . GLU A 1 196 ? -68.328 -20.772 100.269 1.00 37.88 196 GLU A C 1
ATOM 1553 O O . GLU A 1 196 ? -68.139 -21.025 101.453 1.00 37.88 196 GLU A O 1
ATOM 1558 N N . GLN A 1 197 ? -69.101 -19.744 99.898 1.00 36.66 197 GLN A N 1
ATOM 1559 C CA . GLN A 1 197 ? -69.837 -18.878 100.837 1.00 36.66 197 GLN A CA 1
ATOM 1560 C C . GLN A 1 197 ? -71.345 -18.784 100.539 1.00 36.66 197 GLN A C 1
ATOM 1562 O O . GLN A 1 197 ? -71.983 -17.779 100.833 1.00 36.66 197 GLN A O 1
ATOM 1567 N N . PHE A 1 198 ? -71.934 -19.829 99.951 1.00 33.88 198 PHE A N 1
ATOM 1568 C CA . PHE A 1 198 ? -73.376 -19.870 99.688 1.00 33.88 198 PHE A CA 1
ATOM 1569 C C . PHE A 1 198 ? -73.983 -21.256 99.944 1.00 33.88 198 PHE A C 1
ATOM 1571 O O . PHE A 1 198 ? -74.644 -21.810 99.080 1.00 33.88 198 PHE A O 1
ATOM 1578 N N . GLU A 1 199 ? -73.790 -21.801 101.145 1.00 39.06 199 GLU A N 1
ATOM 1579 C CA . GLU A 1 199 ? -74.840 -22.566 101.831 1.00 39.06 199 GLU A CA 1
ATOM 1580 C C . GLU A 1 199 ? -74.739 -22.286 103.339 1.00 39.06 199 GLU A C 1
ATOM 1582 O O . GLU A 1 199 ? -73.691 -22.506 103.933 1.00 39.06 199 GLU A O 1
ATOM 1587 N N . GLN A 1 200 ? -75.846 -21.800 103.920 1.00 32.81 200 GLN A N 1
ATOM 1588 C CA . GLN A 1 200 ? -76.020 -21.193 105.257 1.00 32.81 200 GLN A CA 1
ATOM 1589 C C . GLN A 1 200 ? -75.495 -19.743 105.348 1.00 32.81 200 GLN A C 1
ATOM 1591 O O . GLN A 1 200 ? -74.325 -19.484 105.130 1.00 32.81 200 GLN A O 1
ATOM 1596 N N . GLU A 1 201 ? -76.291 -18.716 105.644 1.00 34.28 201 GLU A N 1
ATOM 1597 C CA . GLU A 1 201 ? -77.577 -18.665 106.336 1.00 34.28 201 GLU A CA 1
ATOM 1598 C C . GLU A 1 201 ? -78.305 -17.338 106.015 1.00 34.28 201 GLU A C 1
ATOM 1600 O O . GLU A 1 201 ? -77.721 -16.403 105.477 1.00 34.28 201 GLU A O 1
ATOM 1605 N N . LYS A 1 202 ? -79.605 -17.322 106.318 1.00 35.62 202 LYS A N 1
ATOM 1606 C CA . LYS A 1 202 ? -80.571 -16.211 106.389 1.00 35.62 202 LYS A CA 1
ATOM 1607 C C . LYS A 1 202 ? -80.069 -14.746 106.377 1.00 35.62 202 LYS A C 1
ATOM 1609 O O . LYS A 1 202 ? -79.135 -14.372 107.066 1.00 35.62 202 LYS A O 1
ATOM 1614 N N . GLU A 1 203 ? -80.947 -13.932 105.777 1.00 33.66 203 GLU A N 1
ATOM 1615 C CA . GLU A 1 203 ? -81.262 -12.514 106.054 1.00 33.66 203 GLU A CA 1
ATOM 1616 C C . GLU A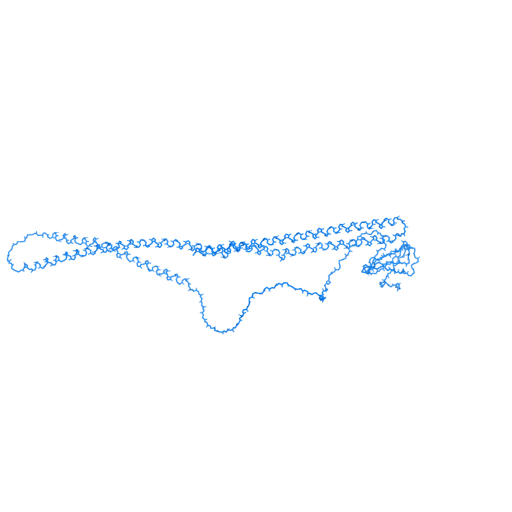 1 203 ? -80.442 -11.369 105.411 1.00 33.66 203 GLU A C 1
ATOM 1618 O O . GLU A 1 203 ? -79.269 -11.151 105.674 1.00 33.66 203 GLU A O 1
ATOM 1623 N N . LEU A 1 204 ? -81.190 -10.571 104.626 1.00 36.47 204 LEU A N 1
ATOM 1624 C CA . LEU A 1 204 ? -81.187 -9.099 104.537 1.00 36.47 204 LEU A CA 1
ATOM 1625 C C . LEU A 1 204 ? -79.845 -8.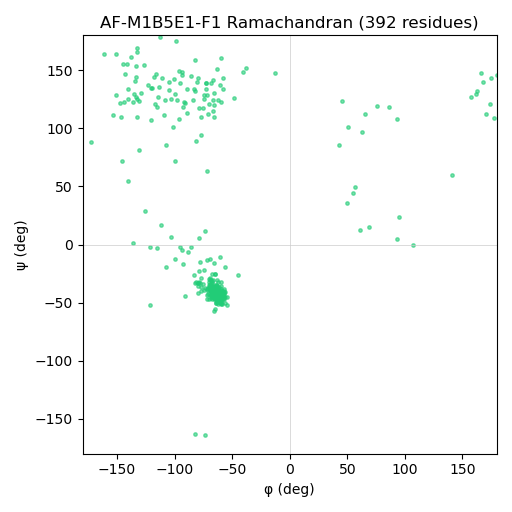361 104.356 1.00 36.47 204 LEU A C 1
ATOM 1627 O O . LEU A 1 204 ? -79.189 -7.988 105.316 1.00 36.47 204 LEU A O 1
ATOM 1631 N N . HIS A 1 205 ? -79.545 -7.942 103.122 1.00 33.62 205 HIS A N 1
ATOM 1632 C CA . HIS A 1 205 ? -79.805 -6.571 102.645 1.00 33.62 205 HIS A CA 1
ATOM 1633 C C . HIS A 1 205 ? -79.205 -6.378 101.245 1.00 33.62 205 HIS A C 1
ATOM 1635 O O . HIS A 1 205 ? -78.000 -6.482 101.025 1.00 33.62 205 HIS A O 1
ATOM 1641 N N . LEU A 1 206 ? -80.070 -6.042 100.288 1.00 38.53 206 LEU A N 1
ATOM 1642 C CA . LEU A 1 206 ? -79.680 -5.513 98.987 1.00 38.53 206 LEU A CA 1
ATOM 1643 C C . LEU A 1 206 ? -79.054 -4.124 99.207 1.00 38.53 206 LEU A C 1
ATOM 1645 O O . LEU A 1 206 ? -79.734 -3.203 99.657 1.00 38.53 206 LEU A O 1
ATOM 1649 N N . GLY A 1 207 ? -77.765 -3.987 98.903 1.00 32.12 207 GLY A N 1
ATOM 1650 C CA . GLY A 1 207 ? -77.004 -2.752 99.083 1.00 32.12 207 GLY A CA 1
ATOM 1651 C C . GLY A 1 207 ? -75.947 -2.562 98.000 1.00 32.12 207 GLY A C 1
ATOM 1652 O O . GLY A 1 207 ? -74.761 -2.699 98.255 1.00 32.12 207 GLY A O 1
ATOM 1653 N N . ASN A 1 208 ? -76.411 -2.252 96.787 1.00 43.16 208 ASN A N 1
ATOM 1654 C CA . ASN A 1 208 ? -75.753 -1.418 95.776 1.00 43.16 208 ASN A CA 1
ATOM 1655 C C . ASN A 1 208 ? -74.240 -1.600 95.532 1.00 43.16 208 ASN A C 1
ATOM 1657 O O . ASN A 1 208 ? -73.432 -0.755 95.909 1.00 43.16 208 ASN A O 1
ATOM 1661 N N . ILE A 1 209 ? -73.886 -2.560 94.675 1.00 43.81 209 ILE A N 1
ATOM 1662 C CA . ILE A 1 209 ? -72.871 -2.293 93.646 1.00 43.81 209 ILE A CA 1
ATOM 1663 C C . ILE A 1 209 ? -73.654 -2.061 92.360 1.00 43.81 209 ILE A C 1
ATOM 1665 O O . ILE A 1 209 ? -74.192 -2.990 91.763 1.00 43.81 209 ILE A O 1
ATOM 1669 N N . SER A 1 210 ? -73.813 -0.783 92.009 1.00 44.91 210 SER A N 1
ATOM 1670 C CA . SER A 1 210 ? -74.596 -0.340 90.856 1.00 44.91 210 SER A CA 1
ATOM 1671 C C . SER A 1 210 ? -74.220 -1.144 89.612 1.00 44.91 210 SER A C 1
ATOM 1673 O O . SER A 1 210 ? -73.051 -1.189 89.224 1.00 44.91 210 SER A O 1
ATOM 1675 N N . SER A 1 211 ? -75.231 -1.734 88.970 1.00 50.47 211 SER A N 1
ATOM 1676 C CA . SER A 1 211 ? -75.158 -2.384 87.655 1.00 50.47 211 SER A CA 1
ATOM 1677 C C . SER A 1 211 ? -74.381 -1.541 86.626 1.00 50.47 211 SER A C 1
ATOM 1679 O O . SER A 1 211 ? -73.711 -2.098 85.757 1.00 50.47 211 SER A O 1
ATOM 1681 N N . ALA A 1 212 ? -74.346 -0.212 86.796 1.00 49.19 212 ALA A N 1
ATOM 1682 C CA . ALA A 1 212 ? -73.556 0.706 85.983 1.00 49.19 212 ALA A CA 1
ATOM 1683 C C . ALA A 1 212 ? -72.031 0.496 86.082 1.00 49.19 212 ALA A C 1
ATOM 1685 O O . ALA A 1 212 ? -71.340 0.725 85.097 1.00 49.19 212 ALA A O 1
ATOM 1686 N N . HIS A 1 213 ? -71.481 0.030 87.212 1.00 51.03 213 HIS A N 1
ATOM 1687 C CA . HIS A 1 213 ? -70.040 -0.235 87.345 1.00 51.03 213 HIS A CA 1
ATOM 1688 C C . HIS A 1 213 ? -69.619 -1.538 86.665 1.00 51.03 213 HIS A C 1
ATOM 1690 O O . HIS A 1 213 ? -68.559 -1.575 86.049 1.00 51.03 213 HIS A O 1
ATOM 1696 N N . LEU A 1 214 ? -70.451 -2.584 86.716 1.00 54.03 214 LEU A N 1
ATOM 1697 C CA . LEU A 1 214 ? -70.191 -3.835 85.995 1.00 54.03 214 LEU A CA 1
ATOM 1698 C C . LEU A 1 214 ? -70.378 -3.660 84.486 1.00 54.03 214 LEU A C 1
ATOM 1700 O O . LEU A 1 214 ? -69.559 -4.163 83.723 1.00 54.03 214 LEU A O 1
ATOM 1704 N N . LEU A 1 215 ? -71.383 -2.888 84.056 1.00 57.31 215 LEU A N 1
ATOM 1705 C CA . LEU A 1 215 ? -71.539 -2.493 82.654 1.00 57.31 215 LEU A CA 1
ATOM 1706 C C . LEU A 1 215 ? -70.391 -1.588 82.191 1.00 57.31 215 LEU A C 1
ATOM 1708 O O . LEU A 1 215 ? -69.847 -1.847 81.126 1.00 57.31 215 LEU A O 1
ATOM 1712 N N . ASN A 1 216 ? -69.938 -0.614 82.989 1.00 54.22 216 ASN A N 1
ATOM 1713 C CA . ASN A 1 216 ? -68.758 0.189 82.643 1.00 54.22 216 ASN A CA 1
ATOM 1714 C C . ASN A 1 216 ? -67.475 -0.647 82.583 1.00 54.22 216 ASN A C 1
ATOM 1716 O O . ASN A 1 216 ? -66.663 -0.406 81.697 1.00 54.22 216 ASN A O 1
ATOM 1720 N N . LEU A 1 217 ? -67.290 -1.642 83.460 1.00 60.84 217 LEU A N 1
ATOM 1721 C CA . LEU A 1 217 ? -66.129 -2.537 83.395 1.00 60.84 217 LEU A CA 1
ATOM 1722 C C . LEU A 1 217 ? -66.183 -3.444 82.161 1.00 60.84 217 LEU A C 1
ATOM 1724 O O . LEU A 1 217 ? -65.156 -3.649 81.519 1.00 60.84 217 LEU A O 1
ATOM 1728 N N . LEU A 1 218 ? -67.369 -3.959 81.809 1.00 64.31 218 LEU A N 1
ATOM 1729 C CA . LEU A 1 218 ? -67.561 -4.766 80.603 1.00 64.31 218 LEU A CA 1
ATOM 1730 C C . LEU A 1 218 ? -67.336 -3.927 79.344 1.00 64.31 218 LEU A C 1
ATOM 1732 O O . LEU A 1 218 ? -66.640 -4.378 78.441 1.00 64.31 218 LEU A O 1
ATOM 1736 N N . VAL A 1 219 ? -67.862 -2.696 79.320 1.00 66.94 219 VAL A N 1
ATOM 1737 C CA . VAL A 1 219 ? -67.678 -1.732 78.230 1.00 66.94 219 VAL A CA 1
ATOM 1738 C C . VAL A 1 219 ? -66.201 -1.359 78.101 1.00 66.94 219 VAL A C 1
ATOM 1740 O O . VAL A 1 219 ? -65.678 -1.422 76.992 1.00 66.94 219 VAL A O 1
ATOM 1743 N N . LEU A 1 220 ? -65.484 -1.089 79.200 1.00 62.94 220 LEU A N 1
ATOM 1744 C CA . LEU A 1 220 ? -64.034 -0.850 79.178 1.00 62.94 220 LEU A CA 1
ATOM 1745 C C . LEU A 1 220 ? -63.248 -2.071 78.695 1.00 62.94 220 LEU A C 1
ATOM 1747 O O . LEU A 1 220 ? -62.319 -1.901 77.909 1.00 62.94 220 LEU A O 1
ATOM 1751 N N . LEU A 1 221 ? -63.620 -3.291 79.103 1.00 62.31 221 LEU A N 1
ATOM 1752 C CA . LEU A 1 221 ? -62.977 -4.511 78.609 1.00 62.31 221 LEU A CA 1
ATOM 1753 C C . LEU A 1 221 ? -63.225 -4.703 77.110 1.00 62.31 221 LEU A C 1
ATOM 1755 O O . LEU A 1 221 ? -62.294 -5.037 76.384 1.00 62.31 221 LEU A O 1
ATOM 1759 N N . THR A 1 222 ? -64.446 -4.454 76.624 1.00 61.47 222 THR A N 1
ATOM 1760 C CA . THR A 1 222 ? -64.750 -4.522 75.188 1.00 61.47 222 THR A CA 1
ATOM 1761 C C . THR A 1 222 ? -64.066 -3.413 74.400 1.00 61.47 222 THR A C 1
ATOM 1763 O O . THR A 1 222 ? -63.562 -3.690 73.321 1.00 61.47 222 THR A O 1
ATOM 1766 N N . VAL A 1 223 ? -63.961 -2.191 74.930 1.00 62.69 223 VAL A N 1
ATOM 1767 C CA . VAL A 1 223 ? -63.241 -1.084 74.283 1.00 62.69 223 VAL A CA 1
ATOM 1768 C C . VAL A 1 223 ? -61.734 -1.356 74.264 1.00 62.69 223 VAL A C 1
ATOM 1770 O O . VAL A 1 223 ? -61.104 -1.112 73.243 1.00 62.69 223 VAL A O 1
ATOM 1773 N N . LEU A 1 224 ? -61.154 -1.938 75.320 1.00 56.69 224 LEU A N 1
ATOM 1774 C CA . LEU A 1 224 ? -59.745 -2.355 75.355 1.00 56.69 224 LEU A CA 1
ATOM 1775 C C . LEU A 1 224 ? -59.463 -3.542 74.421 1.00 56.69 224 LEU A C 1
ATOM 1777 O O . LEU A 1 224 ? -58.441 -3.545 73.736 1.00 56.69 224 LEU A O 1
ATOM 1781 N N . LEU A 1 225 ? -60.376 -4.515 74.336 1.00 59.16 225 LEU A N 1
ATOM 1782 C CA . LEU A 1 225 ? -60.286 -5.626 73.384 1.00 59.16 225 LEU A CA 1
ATOM 1783 C C . LEU A 1 225 ? -60.430 -5.133 71.937 1.00 59.16 225 LEU A C 1
ATOM 1785 O O . LEU A 1 225 ? -59.636 -5.528 71.090 1.00 59.16 225 LEU A O 1
ATOM 1789 N N . PHE A 1 226 ? -61.360 -4.219 71.642 1.00 55.59 226 PHE A N 1
ATOM 1790 C CA . PHE A 1 226 ? -61.517 -3.644 70.299 1.00 55.59 226 PHE A CA 1
ATOM 1791 C C . PHE A 1 226 ? -60.377 -2.682 69.919 1.00 55.59 226 PHE A C 1
ATOM 1793 O O . PHE A 1 226 ? -59.920 -2.714 68.775 1.00 55.59 226 PHE A O 1
ATOM 1800 N N . ALA A 1 227 ? -59.858 -1.883 70.858 1.00 53.75 227 ALA A N 1
ATOM 1801 C CA . ALA A 1 227 ? -58.723 -0.987 70.623 1.00 53.75 227 ALA A CA 1
ATOM 1802 C C . ALA A 1 227 ? -57.415 -1.758 70.362 1.00 53.75 227 ALA A C 1
ATOM 1804 O O . ALA A 1 227 ? -56.644 -1.368 69.485 1.00 53.75 227 ALA A O 1
ATOM 1805 N N . ASN A 1 228 ? -57.191 -2.890 71.045 1.00 50.09 228 ASN A N 1
ATOM 1806 C CA . ASN A 1 228 ? -56.045 -3.765 70.769 1.00 50.09 228 ASN A CA 1
ATOM 1807 C C . ASN A 1 228 ? -56.246 -4.651 69.527 1.00 50.09 228 ASN A C 1
ATOM 1809 O O . ASN A 1 228 ? -55.290 -4.876 68.781 1.00 50.09 228 ASN A O 1
ATOM 1813 N N . CYS A 1 229 ? -57.472 -5.089 69.223 1.00 46.34 229 CYS A N 1
ATOM 1814 C CA . CYS A 1 229 ? -57.761 -5.836 67.994 1.00 46.34 229 CYS A CA 1
ATOM 1815 C C . CYS A 1 229 ? -57.588 -4.987 66.724 1.00 46.34 229 CYS A C 1
ATOM 1817 O O . CYS A 1 229 ? -57.168 -5.522 65.701 1.00 46.34 229 CYS A O 1
ATOM 1819 N N . GLY A 1 230 ? -57.814 -3.669 66.774 1.00 43.91 230 GLY A N 1
ATOM 1820 C CA . GLY A 1 230 ? -57.557 -2.771 65.637 1.00 43.91 230 GLY A CA 1
ATOM 1821 C C . GLY A 1 230 ? -56.090 -2.758 65.172 1.00 43.91 230 GLY A C 1
ATOM 1822 O O . GLY A 1 230 ? -55.818 -2.641 63.975 1.00 43.91 230 GLY A O 1
ATOM 1823 N N . SER A 1 231 ? -55.144 -2.952 66.097 1.00 50.84 231 SER A N 1
ATOM 1824 C CA . SER A 1 231 ? -53.708 -3.070 65.797 1.00 50.84 231 SER A CA 1
ATOM 1825 C C . SER A 1 231 ? -53.323 -4.468 65.297 1.00 50.84 231 SER A C 1
ATOM 1827 O O . SER A 1 231 ? -52.463 -4.588 64.427 1.00 50.84 231 SER A O 1
ATOM 1829 N N . ILE A 1 232 ? -53.999 -5.517 65.780 1.00 46.75 232 ILE A N 1
ATOM 1830 C CA . ILE A 1 232 ? -53.773 -6.912 65.363 1.00 46.75 232 ILE A CA 1
ATOM 1831 C C . ILE A 1 232 ? -54.356 -7.173 63.963 1.00 46.75 232 ILE A C 1
ATOM 1833 O O . ILE A 1 232 ? -53.704 -7.797 63.130 1.00 46.75 232 ILE A O 1
ATOM 1837 N N . ILE A 1 233 ? -55.530 -6.618 63.643 1.00 45.66 233 ILE A N 1
ATOM 1838 C CA . ILE A 1 233 ? -56.152 -6.752 62.315 1.00 45.66 233 ILE A CA 1
ATOM 1839 C C . ILE A 1 233 ? -55.354 -5.973 61.253 1.00 45.66 233 ILE A C 1
ATOM 1841 O O . ILE A 1 233 ? -55.175 -6.472 60.144 1.00 45.66 233 ILE A O 1
ATOM 1845 N N . LYS A 1 234 ? -54.763 -4.813 61.586 1.00 46.03 234 LYS A N 1
ATOM 1846 C CA . LYS A 1 234 ? -53.821 -4.114 60.683 1.00 46.03 234 LYS A CA 1
ATOM 1847 C C . LYS A 1 234 ? -52.525 -4.896 60.419 1.00 46.03 234 LYS A C 1
ATOM 1849 O O . LYS A 1 234 ? -51.909 -4.684 59.377 1.00 46.03 234 LYS A O 1
ATOM 1854 N N . LEU A 1 235 ? -52.115 -5.779 61.331 1.00 48.69 235 LEU A N 1
ATOM 1855 C CA . LEU A 1 235 ? -50.943 -6.650 61.183 1.00 48.69 235 LEU A CA 1
ATOM 1856 C C . LEU A 1 235 ? -51.249 -7.878 60.314 1.00 48.69 235 LEU A C 1
ATOM 1858 O O . LEU A 1 235 ? -50.468 -8.189 59.421 1.00 48.69 235 LEU A O 1
ATOM 1862 N N . VAL A 1 236 ? -52.421 -8.498 60.489 1.00 46.00 236 VAL A N 1
ATOM 1863 C CA . VAL A 1 236 ? -52.870 -9.620 59.642 1.00 46.00 236 VAL A CA 1
ATOM 1864 C C . VAL A 1 236 ? -53.131 -9.171 58.199 1.00 46.00 236 VAL A C 1
ATOM 1866 O O . VAL A 1 236 ? -52.789 -9.886 57.262 1.00 46.00 236 VAL A O 1
ATOM 1869 N N . VAL A 1 237 ? -53.658 -7.957 57.994 1.00 40.91 237 VAL A N 1
ATOM 1870 C CA . VAL A 1 237 ? -53.856 -7.398 56.644 1.00 40.91 237 VAL A CA 1
ATOM 1871 C C . VAL A 1 237 ? -52.520 -7.049 55.963 1.00 40.91 237 VAL A C 1
ATOM 1873 O O . VAL A 1 237 ? -52.420 -7.183 54.748 1.00 40.91 237 VAL A O 1
ATOM 1876 N N . LYS A 1 238 ? -51.465 -6.683 56.712 1.00 43.62 238 LYS A N 1
ATOM 1877 C CA . LYS A 1 238 ? -50.128 -6.418 56.139 1.00 43.62 238 LYS A CA 1
ATOM 1878 C C . LYS A 1 238 ? -49.355 -7.684 55.753 1.00 43.62 238 LYS A C 1
ATOM 1880 O O . LYS A 1 238 ? -48.649 -7.662 54.750 1.00 43.62 238 LYS A O 1
ATOM 1885 N N . ASP A 1 239 ? -49.513 -8.787 56.485 1.00 45.16 239 ASP A N 1
ATOM 1886 C CA . ASP A 1 239 ? -48.897 -10.075 56.112 1.00 45.16 239 ASP A CA 1
ATOM 1887 C C . ASP A 1 239 ? -49.503 -10.663 54.823 1.00 45.16 239 ASP A C 1
ATOM 1889 O O . ASP A 1 239 ? -48.835 -11.383 54.078 1.00 45.16 239 ASP A O 1
ATOM 1893 N N . GLN A 1 240 ? -50.749 -10.303 54.496 1.00 44.75 240 GLN A N 1
ATOM 1894 C CA . GLN A 1 240 ? -51.402 -10.741 53.262 1.00 44.75 240 GLN A CA 1
ATOM 1895 C C . GLN A 1 240 ? -50.878 -10.019 52.003 1.00 44.75 240 GLN A C 1
ATOM 1897 O O . GLN A 1 240 ? -50.968 -10.574 50.905 1.00 44.75 240 GLN A O 1
ATOM 1902 N N . ASP A 1 241 ? -50.280 -8.830 52.149 1.00 46.59 241 ASP A N 1
ATOM 1903 C CA . ASP A 1 241 ? -49.606 -8.123 51.051 1.00 46.59 241 ASP A CA 1
ATOM 1904 C C . ASP A 1 241 ? -48.175 -8.646 50.818 1.00 46.59 241 ASP A C 1
ATOM 1906 O O . ASP A 1 241 ? -47.751 -8.765 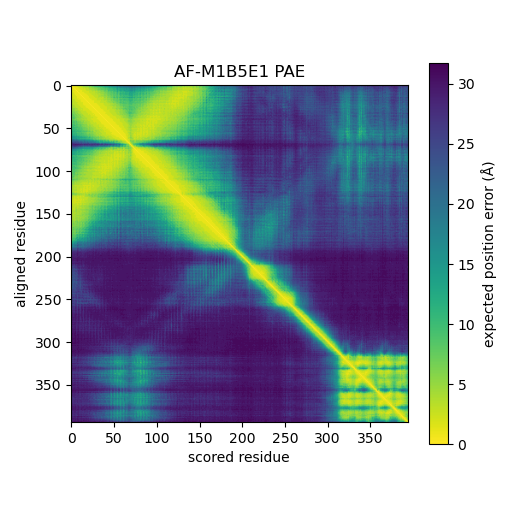49.667 1.00 46.59 241 ASP A O 1
ATOM 1910 N N . HIS A 1 242 ? -47.470 -9.102 51.861 1.00 52.44 242 HIS A N 1
ATOM 1911 C CA . HIS A 1 242 ? -46.165 -9.765 51.705 1.00 52.44 242 HIS A CA 1
ATOM 1912 C C . HIS A 1 242 ? -46.268 -11.128 51.001 1.00 52.44 242 HIS A C 1
ATOM 1914 O O . HIS A 1 242 ? -45.426 -11.461 50.167 1.00 52.44 242 HIS A O 1
ATOM 1920 N N . ALA A 1 243 ? -47.357 -11.873 51.222 1.00 53.22 243 ALA A N 1
ATOM 1921 C CA . ALA A 1 243 ? -47.628 -13.102 50.473 1.00 53.22 243 ALA A CA 1
ATOM 1922 C C . ALA A 1 243 ? -47.884 -12.854 48.968 1.00 53.22 243 ALA A C 1
ATOM 1924 O O . ALA A 1 243 ? -47.644 -13.741 48.146 1.00 53.22 243 ALA A O 1
ATOM 1925 N N . LYS A 1 244 ? -48.348 -11.654 48.578 1.00 53.84 244 LYS A N 1
ATOM 1926 C CA . LYS A 1 244 ? -48.495 -11.265 47.164 1.00 53.84 244 LYS A CA 1
ATOM 1927 C C . LYS A 1 244 ? -47.165 -10.845 46.537 1.00 53.84 244 LYS A C 1
ATOM 1929 O O . LYS A 1 244 ? -46.939 -11.160 45.369 1.00 53.84 244 LYS A O 1
ATOM 1934 N N . GLU A 1 245 ? -46.278 -10.194 47.288 1.00 54.31 245 GLU A N 1
ATOM 1935 C CA . GLU A 1 245 ? -44.942 -9.807 46.812 1.00 54.31 245 GLU A CA 1
ATOM 1936 C C . GLU A 1 245 ? -44.015 -11.017 46.612 1.00 54.31 245 GLU A C 1
ATOM 1938 O O . GLU A 1 245 ? -43.329 -11.094 45.591 1.00 54.31 245 GLU A O 1
ATOM 1943 N N . ASP A 1 246 ? -44.069 -12.018 47.496 1.00 54.00 246 ASP A N 1
ATOM 1944 C CA . ASP A 1 246 ? -43.313 -13.269 47.331 1.00 54.00 246 ASP A CA 1
ATOM 1945 C C . ASP A 1 246 ? -43.819 -14.107 46.145 1.00 54.00 246 ASP A C 1
ATOM 1947 O O . ASP A 1 246 ? -43.031 -14.765 45.457 1.00 54.00 246 ASP A O 1
ATOM 1951 N N . ASN A 1 247 ? -45.120 -14.032 45.841 1.00 65.06 247 ASN A N 1
ATOM 1952 C CA . ASN A 1 247 ? -45.709 -14.679 44.668 1.00 65.06 247 ASN A CA 1
ATOM 1953 C C . ASN A 1 247 ? -45.326 -13.948 43.361 1.00 65.06 247 ASN A C 1
ATOM 1955 O O . ASN A 1 247 ? -44.996 -14.590 42.366 1.00 65.06 247 ASN A O 1
ATOM 1959 N N . LEU A 1 248 ? -45.248 -12.610 43.381 1.00 63.41 248 LEU A N 1
ATOM 1960 C CA . LEU A 1 248 ? -44.712 -11.791 42.281 1.00 63.41 248 LEU A CA 1
ATOM 1961 C C . LEU A 1 248 ? -43.215 -12.043 42.038 1.00 63.41 248 LEU A C 1
ATOM 1963 O O . LEU A 1 248 ? -42.775 -12.096 40.886 1.00 63.41 248 LEU A O 1
ATOM 1967 N N . LEU A 1 249 ? -42.430 -12.249 43.100 1.00 60.50 249 LEU A N 1
ATOM 1968 C CA . LEU A 1 249 ? -41.011 -12.594 43.004 1.00 60.50 249 LEU A CA 1
ATOM 1969 C C . LEU A 1 249 ? -40.816 -14.000 42.411 1.00 60.50 249 LEU A C 1
ATOM 1971 O O . LEU A 1 249 ? -39.962 -14.188 41.538 1.00 60.50 249 LEU A O 1
ATOM 1975 N N . TRP A 1 250 ? -41.639 -14.974 42.815 1.00 62.25 250 TRP A N 1
ATOM 1976 C CA . TRP A 1 250 ? -41.640 -16.321 42.234 1.00 62.25 250 TRP A CA 1
ATOM 1977 C C . TRP A 1 250 ? -42.121 -16.345 40.776 1.00 62.25 250 TRP A C 1
ATOM 1979 O O . TRP A 1 250 ? -41.517 -17.043 39.954 1.00 62.25 250 TRP A O 1
ATOM 1989 N N . GLU A 1 251 ? -43.129 -15.547 40.411 1.00 71.88 251 GLU A N 1
ATOM 1990 C CA . GLU A 1 251 ? -43.570 -15.391 39.019 1.00 71.88 251 GLU A CA 1
ATOM 1991 C C . GLU A 1 251 ? -42.508 -14.714 38.142 1.00 71.88 251 GLU A C 1
ATOM 1993 O O . GLU A 1 251 ? -42.243 -15.188 37.036 1.00 71.88 251 GLU A O 1
ATOM 1998 N N . LEU A 1 252 ? -41.834 -13.659 38.616 1.00 62.06 252 LEU A N 1
ATOM 1999 C CA . LEU A 1 252 ? -40.746 -13.004 37.876 1.00 62.06 252 LEU A CA 1
ATOM 2000 C C . LEU A 1 252 ? -39.544 -13.939 37.684 1.00 62.06 252 LEU A C 1
ATOM 2002 O O . LEU A 1 252 ? -38.946 -13.974 36.602 1.00 62.06 252 LEU A O 1
ATOM 2006 N N . LEU A 1 253 ? -39.224 -14.757 38.691 1.00 58.53 253 LEU A N 1
ATOM 2007 C CA . LEU A 1 253 ? -38.183 -15.781 38.599 1.00 58.53 253 LEU A CA 1
ATOM 2008 C C . LEU A 1 253 ? -38.573 -16.933 37.659 1.00 58.53 253 LEU A C 1
ATOM 2010 O O . LEU A 1 253 ? -37.704 -17.442 36.947 1.00 58.53 253 LEU A O 1
ATOM 2014 N N . GLN A 1 254 ? -39.853 -17.315 37.581 1.00 61.16 254 GLN A N 1
ATOM 2015 C CA . GLN A 1 254 ? -40.344 -18.276 36.586 1.00 61.16 254 GLN A CA 1
ATOM 2016 C C . GLN A 1 254 ? -40.372 -17.697 35.165 1.00 61.16 254 GLN A C 1
ATOM 2018 O O . GLN A 1 254 ? -39.966 -18.380 34.223 1.00 61.16 254 GLN A O 1
ATOM 2023 N N . LYS A 1 255 ? -40.776 -16.433 34.988 1.00 61.78 255 LYS A N 1
ATOM 2024 C CA . LYS A 1 255 ? -40.837 -15.755 33.681 1.00 61.78 255 LYS A CA 1
ATOM 2025 C C . LYS A 1 255 ? -39.438 -15.537 33.095 1.00 61.78 255 LYS A C 1
ATOM 2027 O O . LYS A 1 255 ? -39.236 -15.748 31.902 1.00 61.78 255 LYS A O 1
ATOM 2032 N N . LYS A 1 256 ? -38.439 -15.254 33.942 1.00 59.12 256 LYS A N 1
ATOM 2033 C CA . LYS A 1 256 ? -37.016 -15.200 33.556 1.00 59.12 256 LYS A CA 1
ATOM 2034 C C . LYS A 1 256 ? -36.439 -16.578 33.202 1.00 59.12 256 LYS A C 1
ATOM 2036 O O . LYS A 1 256 ? -35.550 -16.666 32.361 1.00 59.12 256 LYS A O 1
ATOM 2041 N N . ARG A 1 257 ? -36.973 -17.660 33.786 1.00 54.47 257 ARG A N 1
ATOM 2042 C CA . ARG A 1 257 ? -36.609 -19.047 33.438 1.00 54.47 257 ARG A CA 1
ATOM 2043 C C . ARG A 1 257 ? -37.286 -19.526 32.142 1.00 54.47 257 ARG A C 1
ATOM 2045 O O . ARG A 1 257 ? -36.663 -20.261 31.387 1.00 54.47 257 ARG A O 1
ATOM 2052 N N . LYS A 1 258 ? -38.507 -19.059 31.841 1.00 50.56 258 LYS A N 1
ATOM 2053 C CA . LYS A 1 258 ? -39.238 -19.338 30.584 1.00 50.56 258 LYS A CA 1
ATOM 2054 C C . LYS A 1 258 ? -38.743 -18.532 29.376 1.00 50.56 258 LYS A C 1
ATOM 2056 O O . LYS A 1 258 ? -38.820 -19.032 28.264 1.00 50.56 258 LYS A O 1
ATOM 2061 N N . LEU A 1 259 ? -38.198 -17.330 29.577 1.00 49.41 259 LEU A N 1
ATOM 2062 C CA . LEU A 1 259 ? -37.586 -16.526 28.504 1.00 49.41 259 LEU A CA 1
ATOM 2063 C C . LEU A 1 259 ? -36.109 -16.881 28.240 1.00 49.41 259 LEU A C 1
ATOM 2065 O O . LEU A 1 259 ? -35.492 -16.314 27.345 1.00 49.41 259 LEU A O 1
ATOM 2069 N N . GLY A 1 260 ? -35.541 -17.812 29.016 1.00 46.06 260 GLY A N 1
ATOM 2070 C CA . GLY A 1 260 ? -34.139 -18.215 28.919 1.00 46.06 260 GLY A CA 1
ATOM 2071 C C . GLY A 1 260 ? -33.853 -19.414 28.015 1.00 46.06 260 GLY A C 1
ATOM 2072 O O . GLY A 1 260 ? -32.697 -19.578 27.645 1.00 46.06 260 GLY A O 1
ATOM 2073 N N . MET A 1 261 ? -34.841 -20.240 27.642 1.00 44.75 261 MET A N 1
ATOM 2074 C CA . MET A 1 261 ? -34.630 -21.358 26.708 1.00 44.75 261 MET A CA 1
ATOM 2075 C C . MET A 1 261 ? -35.902 -21.759 25.940 1.00 44.75 261 MET A C 1
ATOM 2077 O O . MET A 1 261 ? -36.824 -22.352 26.492 1.00 44.75 261 MET A O 1
ATOM 2081 N N . GLY A 1 262 ? -35.868 -21.489 24.635 1.00 33.53 262 GLY A N 1
ATOM 2082 C CA . GLY A 1 262 ? -36.692 -22.037 23.552 1.00 33.53 262 GLY A CA 1
ATOM 2083 C C . GLY A 1 262 ? -36.254 -21.306 22.273 1.00 33.53 262 GLY A C 1
ATOM 2084 O O . GLY A 1 262 ? -36.426 -20.100 22.197 1.00 33.53 262 GLY A O 1
ATOM 2085 N N . ASN A 1 263 ? -35.561 -21.879 21.287 1.00 33.16 263 ASN A N 1
ATOM 2086 C CA . ASN A 1 263 ? -35.513 -23.259 20.824 1.00 33.16 263 ASN A CA 1
ATOM 2087 C C . ASN A 1 263 ? -34.087 -23.677 20.438 1.00 33.16 263 ASN A C 1
ATOM 2089 O O . ASN A 1 263 ? -33.470 -23.090 19.555 1.00 33.16 263 ASN A O 1
ATOM 2093 N N . GLY A 1 264 ? -33.618 -24.763 21.044 1.00 31.36 264 GLY A N 1
ATOM 2094 C CA . GLY A 1 264 ? -32.543 -25.598 20.523 1.00 31.36 264 GLY A CA 1
ATOM 2095 C C . GLY A 1 264 ? -33.012 -27.044 20.587 1.00 31.36 264 GLY A C 1
ATOM 2096 O O . GLY A 1 264 ? -32.719 -27.747 21.549 1.00 31.36 264 GLY A O 1
ATOM 2097 N N . SER A 1 265 ? -33.807 -27.461 19.600 1.00 34.97 265 SER A N 1
ATOM 2098 C CA . SER A 1 265 ? -34.122 -28.873 19.390 1.00 34.97 265 SER A CA 1
ATOM 2099 C C . SER A 1 265 ? -32.867 -29.556 18.861 1.00 34.97 265 SER A C 1
ATOM 2101 O O . SER A 1 265 ? -32.424 -29.286 17.747 1.00 34.97 265 SER A O 1
ATOM 2103 N N . SER A 1 266 ? -32.290 -30.434 19.672 1.00 42.75 266 SER A N 1
ATOM 2104 C CA . SER A 1 266 ? -31.445 -31.510 19.177 1.00 42.75 266 SER A CA 1
ATOM 2105 C C . SER A 1 266 ? -31.937 -32.813 19.790 1.00 42.75 266 SER A C 1
ATOM 2107 O O . SER A 1 266 ? -32.140 -32.915 21.001 1.00 42.75 266 SER A O 1
ATOM 2109 N N . LYS A 1 267 ? -32.130 -33.816 18.937 1.00 35.31 267 LYS A N 1
ATOM 2110 C CA . LYS A 1 267 ? -32.045 -35.226 19.307 1.00 35.31 267 LYS A CA 1
ATOM 2111 C C . LYS A 1 267 ? -31.463 -36.039 18.139 1.00 35.31 267 LYS A C 1
ATOM 2113 O O . LYS A 1 267 ? -31.502 -35.565 17.007 1.00 35.31 267 LYS A O 1
ATOM 2118 N N . PRO A 1 268 ? -30.853 -37.206 18.430 1.00 50.00 268 PRO A N 1
ATOM 2119 C CA . PRO A 1 268 ? -29.538 -37.543 17.885 1.00 50.00 268 PRO A CA 1
ATOM 2120 C C . PRO A 1 268 ? -29.430 -38.964 17.292 1.00 50.00 268 PRO A C 1
ATOM 2122 O O . PRO A 1 268 ? -30.233 -39.842 17.590 1.00 50.00 268 PRO A O 1
ATOM 2125 N N . CYS A 1 269 ? -28.363 -39.200 16.527 1.00 26.48 269 CYS A N 1
ATOM 2126 C CA . CYS A 1 269 ? -27.637 -40.469 16.298 1.00 26.48 269 CYS A CA 1
ATOM 2127 C C . CYS A 1 269 ? -26.583 -40.169 15.215 1.00 26.48 269 CYS A C 1
ATOM 2129 O O . CYS A 1 269 ? -26.875 -39.397 14.317 1.00 26.48 269 CYS A O 1
ATOM 2131 N N . GLY A 1 270 ? -25.355 -40.675 15.154 1.00 26.83 270 GLY A N 1
ATOM 2132 C CA . GLY A 1 270 ? -24.590 -41.670 15.892 1.00 26.83 270 GLY A CA 1
ATOM 2133 C C . GLY A 1 270 ? -23.404 -42.066 14.982 1.00 26.83 270 GLY A C 1
ATOM 2134 O O . GLY A 1 270 ? -23.628 -42.350 13.818 1.00 26.83 270 GLY A O 1
ATOM 2135 N N . ARG A 1 271 ? -22.173 -42.047 15.524 1.00 31.98 271 ARG A N 1
ATOM 2136 C CA . ARG A 1 271 ? -20.893 -42.663 15.061 1.00 31.98 271 ARG A CA 1
ATOM 2137 C C . ARG A 1 271 ? -20.436 -42.567 13.585 1.00 31.98 271 ARG A C 1
ATOM 2139 O O . ARG A 1 271 ? -21.019 -43.193 12.716 1.00 31.98 271 ARG A O 1
ATOM 2146 N N . ALA A 1 272 ? -19.226 -42.022 13.387 1.00 27.89 272 ALA A N 1
ATOM 2147 C CA . ALA A 1 272 ? -17.975 -42.721 12.984 1.00 27.89 272 ALA A CA 1
ATOM 2148 C C . ALA A 1 272 ? -16.897 -41.657 12.643 1.00 27.89 272 ALA A C 1
ATOM 2150 O O . ALA A 1 272 ? -17.136 -40.777 11.832 1.00 27.89 272 ALA A O 1
ATOM 2151 N N . LEU A 1 273 ? -15.817 -41.507 13.418 1.00 28.53 273 LEU A N 1
ATOM 2152 C CA . LEU A 1 273 ? -14.504 -42.163 13.267 1.00 28.53 273 LEU A CA 1
ATOM 2153 C C . LEU A 1 273 ? -13.752 -41.813 11.955 1.00 28.53 273 LEU A C 1
ATOM 2155 O O . LEU A 1 273 ? -13.935 -42.499 10.958 1.00 28.53 273 LEU A O 1
ATOM 2159 N N . ARG A 1 274 ? -12.818 -40.844 11.989 1.00 31.44 274 ARG A N 1
ATOM 2160 C CA . ARG A 1 274 ? -11.347 -41.041 11.872 1.00 31.44 274 ARG A CA 1
ATOM 2161 C C . ARG A 1 274 ? -10.587 -39.745 11.521 1.00 31.44 274 ARG A C 1
ATOM 2163 O O . ARG A 1 274 ? -10.899 -39.077 10.552 1.00 31.44 274 ARG A O 1
ATOM 2170 N N . GLN A 1 275 ? -9.519 -39.540 12.300 1.00 31.42 275 GLN A N 1
ATOM 2171 C CA . GLN A 1 275 ? -8.189 -39.025 11.935 1.00 31.42 275 GLN A CA 1
ATOM 2172 C C . GLN A 1 275 ? -8.033 -37.580 11.432 1.00 31.42 275 GLN A C 1
ATOM 2174 O O . GLN A 1 275 ? -8.295 -37.275 10.278 1.00 31.42 275 GLN A O 1
ATOM 2179 N N . LEU A 1 276 ? -7.364 -36.758 12.249 1.00 30.00 276 LEU A N 1
ATOM 2180 C CA . LEU A 1 276 ? -6.253 -35.939 11.761 1.00 30.00 276 LEU A CA 1
ATOM 2181 C C . LEU A 1 276 ? -5.215 -35.763 12.873 1.00 30.00 276 LEU A C 1
ATOM 2183 O O . LEU A 1 276 ? -5.525 -35.379 13.998 1.00 30.00 276 LEU A O 1
ATOM 2187 N N . LYS A 1 277 ? -4.005 -36.200 12.534 1.00 32.12 277 LYS A N 1
ATOM 2188 C CA . LYS A 1 277 ? -2.820 -36.350 13.369 1.00 32.12 277 LYS A CA 1
ATOM 2189 C C . LYS A 1 277 ? -1.968 -35.082 13.267 1.00 32.12 277 LYS A C 1
ATOM 2191 O O . LYS A 1 277 ? -1.959 -34.421 12.235 1.00 32.12 277 LYS A O 1
ATOM 2196 N N . GLU A 1 278 ? -1.294 -34.804 14.373 1.00 36.25 278 GLU A N 1
ATOM 2197 C CA . GLU A 1 278 ? -0.273 -33.791 14.660 1.00 36.25 278 GLU A CA 1
ATOM 2198 C C . GLU A 1 278 ? 0.743 -33.514 13.535 1.00 36.25 278 GLU A C 1
ATOM 2200 O O . GLU A 1 278 ? 1.121 -34.439 12.817 1.00 36.25 278 GLU A O 1
ATOM 2205 N N . LEU A 1 279 ? 1.288 -32.286 13.487 1.00 30.31 279 LEU A N 1
ATOM 2206 C CA . LEU A 1 279 ? 2.719 -31.987 13.729 1.00 30.31 279 LEU A CA 1
ATOM 2207 C C . LEU A 1 279 ? 3.021 -30.475 13.594 1.00 30.31 279 LEU A C 1
ATOM 2209 O O . LEU A 1 279 ? 2.374 -29.764 12.832 1.00 30.31 279 LEU A O 1
ATOM 2213 N N . GLY A 1 280 ? 3.968 -29.998 14.413 1.00 31.05 280 GLY A N 1
ATOM 2214 C CA . GLY A 1 280 ? 4.298 -28.588 14.668 1.00 31.05 280 GLY A CA 1
ATOM 2215 C C . GLY A 1 280 ? 5.229 -27.892 13.653 1.00 31.05 280 GLY A C 1
ATOM 2216 O O . GLY A 1 280 ? 5.399 -28.374 12.535 1.00 31.05 280 GLY A O 1
ATOM 2217 N N . PRO A 1 281 ? 5.822 -26.736 14.024 1.00 36.44 281 PRO A N 1
ATOM 2218 C CA . PRO A 1 281 ? 6.518 -25.853 13.089 1.00 36.44 281 PRO A CA 1
ATOM 2219 C C . PRO A 1 281 ? 8.008 -26.203 12.942 1.00 36.44 281 PRO A C 1
ATOM 2221 O O . PRO A 1 281 ? 8.718 -26.364 13.932 1.00 36.44 281 PRO A O 1
ATOM 2224 N N . GLN A 1 282 ? 8.486 -26.263 11.697 1.00 32.91 282 GLN A N 1
ATOM 2225 C CA . GLN A 1 282 ? 9.903 -26.360 11.336 1.00 32.91 282 GLN A CA 1
ATOM 2226 C C . GLN A 1 282 ? 10.332 -25.080 10.603 1.00 32.91 282 GLN A C 1
ATOM 2228 O O . GLN A 1 282 ? 9.719 -24.671 9.618 1.00 32.91 282 GLN A O 1
ATOM 2233 N N . THR A 1 283 ? 11.397 -24.461 11.106 1.00 38.28 283 THR A N 1
ATOM 2234 C CA . THR A 1 283 ? 12.280 -23.508 10.409 1.00 38.28 283 THR A CA 1
ATOM 2235 C C . THR A 1 283 ? 12.938 -24.141 9.177 1.00 38.28 283 THR A C 1
ATOM 2237 O O . THR A 1 283 ? 13.112 -25.359 9.156 1.00 38.28 283 THR A O 1
ATOM 2240 N N . PRO A 1 284 ? 13.449 -23.338 8.224 1.00 38.59 284 PRO A N 1
ATOM 2241 C CA . PRO A 1 284 ? 14.834 -23.596 7.816 1.00 38.59 284 PRO A CA 1
ATOM 2242 C C . PRO A 1 284 ? 15.691 -22.357 7.501 1.00 38.59 284 PRO A C 1
ATOM 2244 O O . PRO A 1 284 ? 15.236 -21.350 6.962 1.00 38.59 284 PRO A O 1
ATOM 2247 N N . HIS A 1 285 ? 16.978 -22.518 7.821 1.00 29.50 285 HIS A N 1
ATOM 2248 C CA . HIS A 1 285 ? 18.117 -21.714 7.389 1.00 29.50 285 HIS A CA 1
ATOM 2249 C C . HIS A 1 285 ? 18.634 -22.134 5.994 1.00 29.50 285 HIS A C 1
ATOM 2251 O O . HIS A 1 285 ? 18.430 -23.255 5.539 1.00 29.50 285 HIS A O 1
ATOM 2257 N N . LEU A 1 286 ? 19.344 -21.176 5.393 1.00 34.91 286 LEU A N 1
ATOM 2258 C CA . LEU A 1 286 ? 20.119 -21.097 4.143 1.00 34.91 286 LEU A CA 1
ATOM 2259 C C . LEU A 1 286 ? 20.999 -22.304 3.730 1.00 34.91 286 LEU A C 1
ATOM 2261 O O . LEU A 1 286 ? 21.673 -22.898 4.567 1.00 34.91 286 LEU A O 1
ATOM 2265 N N . GLY A 1 287 ? 21.147 -22.510 2.409 1.00 27.52 287 GLY A N 1
ATOM 2266 C CA . GLY A 1 287 ? 22.289 -23.196 1.766 1.00 27.52 287 GLY A CA 1
ATOM 2267 C C . GLY A 1 287 ? 22.048 -23.589 0.290 1.00 27.52 287 GLY A C 1
ATOM 2268 O O . GLY A 1 287 ? 20.899 -23.829 -0.045 1.00 27.52 287 GLY A O 1
ATOM 2269 N N . PRO A 1 288 ? 23.060 -23.613 -0.610 1.00 48.28 288 PRO A N 1
ATOM 2270 C CA . PRO A 1 288 ? 22.959 -23.010 -1.952 1.00 48.28 288 PRO A CA 1
ATOM 2271 C C . PRO A 1 288 ? 22.979 -23.980 -3.159 1.00 48.28 288 PRO A C 1
ATOM 2273 O O . PRO A 1 288 ? 23.260 -25.165 -3.020 1.00 48.28 288 PRO A O 1
ATOM 2276 N N . SER A 1 289 ? 22.851 -23.379 -4.355 1.00 28.55 289 SER A N 1
ATOM 2277 C CA . SER A 1 289 ? 23.332 -23.843 -5.676 1.00 28.55 289 SER A CA 1
ATOM 2278 C C . SER A 1 289 ? 22.374 -24.660 -6.555 1.00 28.55 289 SER A C 1
ATOM 2280 O O . SER A 1 289 ? 22.135 -25.839 -6.315 1.00 28.55 289 SER A O 1
ATOM 2282 N N . SER A 1 290 ? 21.886 -24.039 -7.638 1.00 30.55 290 SER A N 1
ATOM 2283 C CA . SER A 1 290 ? 22.189 -24.388 -9.047 1.00 30.55 290 SER A CA 1
ATOM 2284 C C . SER A 1 290 ? 21.088 -23.894 -10.006 1.00 30.55 290 SER A C 1
ATOM 2286 O O . SER A 1 290 ? 19.907 -24.177 -9.836 1.00 30.55 290 SER A O 1
ATOM 2288 N N . SER A 1 291 ? 21.499 -23.150 -11.033 1.00 34.62 291 SER A N 1
ATOM 2289 C CA . SER A 1 291 ? 20.773 -22.968 -12.305 1.00 34.62 291 SER A CA 1
ATOM 2290 C C . SER A 1 291 ? 21.399 -23.925 -13.344 1.00 34.62 291 SER A C 1
ATOM 2292 O O . SER A 1 291 ? 22.471 -24.461 -13.047 1.00 34.62 291 SER A O 1
ATOM 2294 N N . PRO A 1 292 ? 20.895 -24.072 -14.590 1.00 44.56 292 PRO A N 1
ATOM 2295 C CA . PRO A 1 292 ? 19.657 -23.559 -15.193 1.00 44.56 292 PRO A CA 1
ATOM 2296 C C . PRO A 1 292 ? 18.867 -24.647 -15.967 1.00 44.56 292 PRO A C 1
ATOM 2298 O O . PRO A 1 292 ? 19.388 -25.709 -16.293 1.00 44.56 292 PRO A O 1
ATOM 2301 N N . THR A 1 293 ? 17.626 -24.369 -16.372 1.00 32.00 293 THR A N 1
ATOM 2302 C CA . THR A 1 293 ? 17.050 -25.009 -17.571 1.00 32.00 293 THR A CA 1
ATOM 2303 C C . THR A 1 293 ? 16.027 -24.098 -18.237 1.00 32.00 293 THR A C 1
ATOM 2305 O O . THR A 1 293 ? 15.124 -23.559 -17.604 1.00 32.00 293 THR A O 1
ATOM 2308 N N . HIS A 1 294 ? 16.237 -23.917 -19.539 1.00 32.69 294 HIS A N 1
ATOM 2309 C CA . HIS A 1 294 ? 15.362 -23.248 -20.488 1.00 32.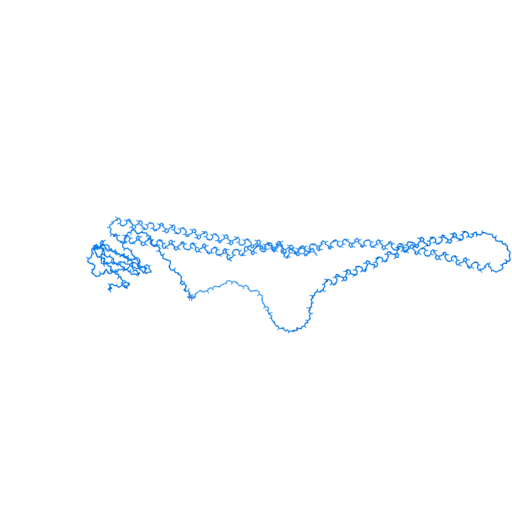69 294 HIS A CA 1
ATOM 2310 C C . HIS A 1 294 ? 13.975 -23.899 -20.544 1.00 32.69 294 HIS A C 1
ATOM 2312 O O . HIS A 1 294 ? 13.867 -25.122 -20.566 1.00 32.69 294 HIS A O 1
ATOM 2318 N N . SER A 1 295 ? 12.933 -23.084 -20.704 1.00 29.84 295 SER A N 1
ATOM 2319 C CA . SER A 1 295 ? 11.698 -23.517 -21.359 1.00 29.84 295 SER A CA 1
ATOM 2320 C C . SER A 1 295 ? 11.076 -22.346 -22.112 1.00 29.84 295 SER A C 1
ATOM 2322 O O . SER A 1 295 ? 10.585 -21.388 -21.521 1.00 29.84 295 SER A O 1
ATOM 2324 N N . SER A 1 296 ? 11.131 -22.445 -23.436 1.00 35.03 296 SER A N 1
ATOM 2325 C CA . SER A 1 296 ? 10.394 -21.641 -24.403 1.00 35.03 296 SER A CA 1
ATOM 2326 C C . SER A 1 296 ? 8.917 -22.037 -24.421 1.00 35.03 296 SER A C 1
ATOM 2328 O O . SER A 1 296 ? 8.617 -23.230 -24.412 1.00 35.03 296 SER A O 1
ATOM 2330 N N . ASN A 1 297 ? 8.009 -21.063 -24.513 1.00 31.86 297 ASN A N 1
ATOM 2331 C CA . ASN A 1 297 ? 6.934 -21.006 -25.519 1.00 31.86 297 ASN A CA 1
ATOM 2332 C C . ASN A 1 297 ? 5.895 -19.939 -25.162 1.00 31.86 297 ASN A C 1
ATOM 2334 O O . ASN A 1 297 ? 5.471 -19.837 -24.015 1.00 31.86 297 ASN A O 1
ATOM 2338 N N . GLY A 1 298 ? 5.432 -19.216 -26.186 1.00 29.88 298 GLY A N 1
ATOM 2339 C CA . GLY A 1 298 ? 4.212 -18.410 -26.116 1.00 29.88 298 GLY A CA 1
ATOM 2340 C C . GLY A 1 298 ? 4.299 -17.075 -26.844 1.00 29.88 298 GLY A C 1
ATOM 2341 O O . GLY A 1 298 ? 4.152 -16.032 -26.220 1.00 29.88 298 GLY A O 1
ATOM 2342 N N . GLN A 1 299 ? 4.546 -17.103 -28.156 1.00 36.16 299 GLN A N 1
ATOM 2343 C CA . GLN A 1 299 ? 4.378 -15.944 -29.032 1.00 36.16 299 GLN A CA 1
ATOM 2344 C C . GLN A 1 299 ? 2.903 -15.515 -29.034 1.00 36.16 299 GLN A C 1
ATOM 2346 O O . GLN A 1 299 ? 2.032 -16.314 -29.374 1.00 36.16 299 GLN A O 1
ATOM 2351 N N . HIS A 1 300 ? 2.630 -14.255 -28.701 1.00 32.12 300 HIS A N 1
ATOM 2352 C CA . HIS A 1 300 ? 1.362 -13.605 -29.017 1.00 32.12 300 HIS A CA 1
ATOM 2353 C C . HIS A 1 300 ? 1.663 -12.385 -29.889 1.00 32.12 300 HIS A C 1
ATOM 2355 O O . HIS A 1 300 ? 2.231 -11.394 -29.437 1.00 32.12 300 HIS A O 1
ATOM 2361 N N . LEU A 1 301 ? 1.326 -12.519 -31.170 1.00 38.53 301 LEU A N 1
ATOM 2362 C CA . LEU A 1 301 ? 1.366 -11.471 -32.183 1.00 38.53 301 LEU A CA 1
ATOM 2363 C C . LEU A 1 301 ? 0.316 -10.402 -31.860 1.00 38.53 301 LEU A C 1
ATOM 2365 O O . LEU A 1 301 ? -0.870 -10.716 -31.771 1.00 38.53 301 LEU A O 1
ATOM 2369 N N . LEU A 1 302 ? 0.749 -9.147 -31.743 1.00 32.22 302 LEU A N 1
ATOM 2370 C CA . LEU A 1 302 ? -0.084 -7.950 -31.879 1.00 32.22 302 LEU A CA 1
ATOM 2371 C C . LEU A 1 302 ? 0.713 -6.863 -32.630 1.00 32.22 302 LEU A C 1
ATOM 2373 O O . LEU A 1 302 ? 1.939 -6.947 -32.713 1.00 32.22 302 LEU A O 1
ATOM 2377 N N . PRO A 1 303 ? 0.016 -5.927 -33.295 1.00 35.28 303 PRO A N 1
ATOM 2378 C CA . PRO A 1 303 ? 0.344 -5.497 -34.647 1.00 35.28 303 PRO A CA 1
ATOM 2379 C C . PRO A 1 303 ? 1.402 -4.396 -34.683 1.00 35.28 303 PRO A C 1
ATOM 2381 O O . PRO A 1 303 ? 1.419 -3.490 -33.850 1.00 35.28 303 PRO A O 1
ATOM 2384 N N . MET A 1 304 ? 2.244 -4.445 -35.714 1.00 32.78 304 MET A N 1
ATOM 2385 C CA . MET A 1 304 ? 3.137 -3.348 -36.061 1.00 32.78 304 MET A CA 1
ATOM 2386 C C . MET A 1 304 ? 2.337 -2.077 -36.372 1.00 32.78 304 MET A C 1
ATOM 2388 O O . MET A 1 304 ? 1.492 -2.057 -37.265 1.00 32.78 304 MET A O 1
ATOM 2392 N N . ILE A 1 305 ? 2.629 -1.011 -35.631 1.00 31.88 305 ILE A N 1
ATOM 2393 C CA . ILE A 1 305 ? 2.110 0.338 -35.871 1.00 31.88 305 ILE A CA 1
ATOM 2394 C C . ILE A 1 305 ? 2.820 0.912 -37.114 1.00 31.88 305 ILE A C 1
ATOM 2396 O O . ILE A 1 305 ? 4.049 0.826 -37.183 1.00 31.88 305 ILE A O 1
ATOM 2400 N N . PRO A 1 306 ? 2.113 1.526 -38.084 1.00 30.58 306 PRO A N 1
ATOM 2401 C CA . PRO A 1 306 ? 2.757 2.165 -39.225 1.00 30.58 306 PRO A CA 1
ATOM 2402 C C . PRO A 1 306 ? 3.493 3.423 -38.755 1.00 30.58 306 PRO A C 1
ATOM 2404 O O . PRO A 1 306 ? 2.886 4.344 -38.205 1.00 30.58 306 PRO A O 1
ATOM 2407 N N . LEU A 1 307 ? 4.806 3.477 -38.975 1.00 34.97 307 LEU A N 1
ATOM 2408 C CA . LEU A 1 307 ? 5.593 4.690 -38.772 1.00 34.97 307 LEU A CA 1
ATOM 2409 C C . LEU A 1 307 ? 5.148 5.741 -39.797 1.00 34.97 307 LEU A C 1
ATOM 2411 O O . LEU A 1 307 ? 5.382 5.605 -40.994 1.00 34.97 307 LEU A O 1
ATOM 2415 N N . GLY A 1 308 ? 4.472 6.779 -39.303 1.00 28.30 308 GLY A N 1
ATOM 2416 C CA . GLY A 1 308 ? 3.978 7.893 -40.102 1.00 28.30 308 GLY A CA 1
ATOM 2417 C C . GLY A 1 308 ? 5.090 8.617 -40.864 1.00 28.30 308 GLY A C 1
ATOM 2418 O O . GLY A 1 308 ? 6.136 8.969 -40.316 1.00 28.30 308 GLY A O 1
ATOM 2419 N N . THR A 1 309 ? 4.826 8.866 -42.141 1.00 33.31 309 THR A N 1
ATOM 2420 C CA . THR A 1 309 ? 5.643 9.662 -43.057 1.00 33.31 309 THR A CA 1
ATOM 2421 C C . THR A 1 309 ? 5.561 11.154 -42.712 1.00 33.31 309 THR A C 1
ATOM 2423 O O . THR A 1 309 ? 4.472 11.718 -42.611 1.00 33.31 309 THR A O 1
ATOM 2426 N N . SER A 1 310 ? 6.712 11.815 -42.571 1.00 28.20 310 SER A N 1
ATOM 2427 C CA . SER A 1 310 ? 6.852 13.280 -42.505 1.00 28.20 310 SER A CA 1
ATOM 2428 C C . SER A 1 310 ? 7.991 13.746 -43.428 1.00 28.20 310 SER A C 1
ATOM 2430 O O . SER A 1 310 ? 8.866 12.942 -43.752 1.00 28.20 310 SER A O 1
ATOM 2432 N N . PRO A 1 311 ? 7.943 14.996 -43.930 1.00 33.62 311 PRO A N 1
ATOM 2433 C CA . PRO A 1 311 ? 8.333 15.337 -45.298 1.00 33.62 311 PRO A CA 1
ATOM 2434 C C . PRO A 1 311 ? 9.849 15.466 -45.507 1.00 33.62 311 PRO A C 1
ATOM 2436 O O . PRO A 1 311 ? 10.585 15.951 -44.651 1.00 33.62 311 PRO A O 1
ATOM 2439 N N . SER A 1 312 ? 10.293 15.019 -46.685 1.00 31.52 312 SER A N 1
ATOM 2440 C CA . SER A 1 312 ? 11.686 14.787 -47.068 1.00 31.52 312 SER A CA 1
ATOM 2441 C C . SER A 1 312 ? 12.451 16.045 -47.490 1.00 31.52 312 SER A C 1
ATOM 2443 O O . SER A 1 312 ? 11.983 16.802 -48.341 1.00 31.52 312 SER A O 1
ATOM 2445 N N . VAL A 1 313 ? 13.710 16.139 -47.061 1.00 29.53 313 VAL A N 1
ATOM 2446 C CA . VAL A 1 313 ? 14.796 16.599 -47.941 1.00 29.53 313 VAL A CA 1
ATOM 2447 C C . VAL A 1 313 ? 15.099 15.425 -48.880 1.00 29.53 313 VAL A C 1
ATOM 2449 O O . VAL A 1 313 ? 15.406 14.331 -48.414 1.00 29.53 313 VAL A O 1
ATOM 2452 N N . THR A 1 314 ? 14.904 15.604 -50.186 1.00 33.09 314 THR A N 1
ATOM 2453 C CA . THR A 1 314 ? 14.878 14.513 -51.173 1.00 33.09 314 THR A CA 1
ATOM 2454 C C . THR A 1 314 ? 16.273 13.991 -51.519 1.00 33.09 314 THR A C 1
ATOM 2456 O O . THR A 1 314 ? 16.917 14.476 -52.451 1.00 33.09 314 THR A O 1
ATOM 2459 N N . PHE A 1 315 ? 16.695 12.939 -50.826 1.00 40.84 315 PHE A N 1
ATOM 2460 C CA . PHE A 1 315 ? 17.541 11.897 -51.406 1.00 40.84 315 PHE A CA 1
ATOM 2461 C C . PHE A 1 315 ? 16.636 10.742 -51.850 1.00 40.84 315 PHE A C 1
ATOM 2463 O O . PHE A 1 315 ? 15.550 10.564 -51.298 1.00 40.84 315 PHE A O 1
ATOM 2470 N N . GLY A 1 316 ? 17.018 10.017 -52.905 1.00 53.16 316 GLY A N 1
ATOM 2471 C CA . GLY A 1 316 ? 16.307 8.817 -53.358 1.00 53.16 316 GLY A CA 1
ATOM 2472 C C . GLY A 1 316 ? 16.542 7.665 -52.384 1.00 53.16 316 GLY A C 1
ATOM 2473 O O . GLY A 1 316 ? 17.201 6.702 -52.740 1.00 53.16 316 GLY A O 1
ATOM 2474 N N . GLU A 1 317 ? 16.094 7.816 -51.141 1.00 64.12 317 GLU A N 1
ATOM 2475 C CA . GLU A 1 317 ? 16.235 6.835 -50.067 1.00 64.12 317 GLU A CA 1
ATOM 2476 C C . GLU A 1 317 ? 14.888 6.156 -49.827 1.00 64.12 317 GLU A C 1
ATOM 2478 O O . GLU A 1 317 ? 13.856 6.826 -49.726 1.00 64.12 317 GLU A O 1
ATOM 2483 N N . VAL A 1 318 ? 14.894 4.826 -49.738 1.00 66.19 318 VAL A N 1
ATOM 2484 C CA . VAL A 1 318 ? 13.679 4.022 -49.565 1.00 66.19 318 VAL A CA 1
ATOM 2485 C C . VAL A 1 318 ? 13.949 2.880 -48.595 1.00 66.19 318 VAL A C 1
ATOM 2487 O O . VAL A 1 318 ? 14.958 2.184 -48.707 1.00 66.19 318 VAL A O 1
ATOM 2490 N N . ASN A 1 319 ? 13.046 2.672 -47.638 1.00 71.12 319 ASN A N 1
ATOM 2491 C CA . ASN A 1 319 ? 13.086 1.506 -46.762 1.00 71.12 319 ASN A CA 1
ATOM 2492 C C . ASN A 1 319 ? 12.224 0.397 -47.368 1.00 71.12 319 ASN A C 1
ATOM 2494 O O . ASN A 1 319 ? 11.026 0.584 -47.525 1.00 71.12 319 ASN A O 1
ATOM 2498 N N . VAL A 1 320 ? 12.831 -0.741 -47.697 1.00 72.50 320 VAL A N 1
ATOM 2499 C CA . VAL A 1 320 ? 12.121 -1.919 -48.210 1.00 72.50 320 VAL A CA 1
ATOM 2500 C C . VAL A 1 320 ? 12.591 -3.128 -47.414 1.00 72.50 320 VAL A C 1
ATOM 2502 O O . VAL A 1 320 ? 13.789 -3.393 -47.349 1.00 72.50 320 VAL A O 1
ATOM 2505 N N . ILE A 1 321 ? 11.654 -3.852 -46.792 1.00 77.19 321 ILE A N 1
ATOM 2506 C CA . ILE A 1 321 ? 11.914 -5.114 -46.067 1.00 77.19 321 ILE A CA 1
ATOM 2507 C C . ILE A 1 321 ? 12.997 -4.938 -44.976 1.00 77.19 321 ILE A C 1
ATOM 2509 O O . ILE A 1 321 ? 13.923 -5.729 -44.830 1.00 77.19 321 ILE A O 1
ATOM 2513 N N . GLY A 1 322 ? 12.918 -3.847 -44.204 1.00 69.81 322 GLY A N 1
ATOM 2514 C CA . GLY A 1 322 ? 13.849 -3.598 -43.093 1.00 69.81 322 GLY A CA 1
ATOM 2515 C C . GLY A 1 322 ? 15.287 -3.294 -43.528 1.00 69.81 322 GLY A C 1
ATOM 2516 O O . GLY A 1 322 ? 16.205 -3.339 -42.707 1.00 69.81 322 GLY A O 1
ATOM 2517 N N . ALA A 1 323 ? 15.495 -2.978 -44.806 1.00 74.12 323 ALA A N 1
ATOM 2518 C CA . ALA A 1 323 ? 16.763 -2.515 -45.335 1.00 74.12 323 ALA A CA 1
ATOM 2519 C C . ALA A 1 323 ? 16.615 -1.115 -45.941 1.00 74.12 323 ALA A C 1
ATOM 2521 O O . ALA A 1 323 ? 15.677 -0.821 -46.689 1.00 74.12 323 ALA A O 1
ATOM 2522 N N . LEU A 1 324 ? 17.565 -0.240 -45.614 1.00 76.50 324 LEU A N 1
ATOM 2523 C CA . LEU A 1 324 ? 17.640 1.107 -46.169 1.00 76.50 324 LEU A CA 1
ATOM 2524 C C . LEU A 1 324 ? 18.368 1.053 -47.509 1.00 76.50 324 LEU A C 1
ATOM 2526 O O . LEU A 1 324 ? 19.502 0.585 -47.546 1.00 76.50 324 LEU A O 1
ATOM 2530 N N . HIS A 1 325 ? 17.739 1.543 -48.575 1.00 79.81 325 HIS A N 1
ATOM 2531 C CA . HIS A 1 325 ? 18.294 1.552 -49.927 1.00 79.81 325 HIS A CA 1
ATOM 2532 C C . HIS A 1 325 ? 18.627 2.958 -50.386 1.00 79.81 325 HIS A C 1
ATOM 2534 O O . HIS A 1 325 ? 17.869 3.893 -50.119 1.00 79.81 325 HIS A O 1
ATOM 2540 N N . TRP A 1 326 ? 19.718 3.083 -51.132 1.00 80.12 326 TRP A N 1
ATOM 2541 C CA . TRP A 1 326 ? 20.100 4.313 -51.814 1.00 80.12 326 TRP A CA 1
ATOM 2542 C C . TRP A 1 326 ? 20.899 3.993 -53.083 1.00 80.12 326 TRP A C 1
ATOM 2544 O O . TRP A 1 326 ? 21.399 2.883 -53.258 1.00 80.12 326 TRP A O 1
ATOM 2554 N N . ILE A 1 327 ? 21.022 4.975 -53.971 1.00 76.81 327 ILE A N 1
ATOM 2555 C CA . ILE A 1 327 ? 21.897 4.920 -55.148 1.00 76.81 327 ILE A CA 1
ATOM 2556 C C . ILE A 1 327 ? 22.990 5.958 -54.957 1.00 76.81 327 ILE A C 1
ATOM 2558 O O . ILE A 1 327 ? 22.708 7.079 -54.518 1.00 76.81 327 ILE A O 1
ATOM 2562 N N . ASP A 1 328 ? 24.226 5.575 -55.259 1.00 70.38 328 ASP A N 1
ATOM 2563 C CA . ASP A 1 328 ? 25.308 6.541 -55.364 1.00 70.38 328 ASP A CA 1
ATOM 2564 C C . ASP A 1 328 ? 25.145 7.332 -56.668 1.00 70.38 328 ASP A C 1
ATOM 2566 O O . ASP A 1 328 ? 24.951 6.760 -57.736 1.00 70.38 328 ASP A O 1
ATOM 2570 N N . ARG A 1 329 ? 25.166 8.664 -56.575 1.00 63.25 329 ARG A N 1
ATOM 2571 C CA . ARG A 1 329 ? 25.023 9.542 -57.748 1.00 63.25 329 ARG A CA 1
ATOM 2572 C C . ARG A 1 329 ? 26.311 9.640 -58.566 1.00 63.25 329 ARG A C 1
ATOM 2574 O O . ARG A 1 329 ? 26.272 10.182 -59.675 1.00 63.25 329 ARG A O 1
ATOM 2581 N N . GLU A 1 330 ? 27.429 9.203 -57.991 1.00 60.69 330 GLU A N 1
ATOM 2582 C CA . GLU A 1 330 ? 28.742 9.170 -58.629 1.00 60.69 330 GLU A CA 1
ATOM 2583 C C . GLU A 1 330 ? 28.962 7.811 -59.322 1.00 60.69 330 GLU A C 1
ATOM 2585 O O . GLU A 1 330 ? 29.341 7.778 -60.494 1.00 60.69 330 GLU A O 1
ATOM 2590 N N . GLU A 1 331 ? 28.608 6.706 -58.654 1.00 60.66 331 GLU A N 1
ATOM 2591 C CA . GLU A 1 331 ? 28.672 5.327 -59.166 1.00 60.66 331 GLU A CA 1
ATOM 2592 C C . GLU A 1 331 ? 27.262 4.778 -59.468 1.00 60.66 331 GLU A C 1
ATOM 2594 O O . GLU A 1 331 ? 26.605 4.132 -58.652 1.00 60.66 331 GLU A O 1
ATOM 2599 N N . ASN A 1 332 ? 26.776 5.071 -60.676 1.00 64.75 332 ASN A N 1
ATOM 2600 C CA . ASN A 1 332 ? 25.375 4.867 -61.090 1.00 64.75 332 ASN A CA 1
ATOM 2601 C C . ASN A 1 332 ? 25.008 3.425 -61.448 1.00 64.75 332 ASN A C 1
ATOM 2603 O O . ASN A 1 332 ? 23.913 3.158 -61.940 1.00 64.75 332 ASN A O 1
ATOM 2607 N N . ASP A 1 333 ? 25.934 2.499 -61.252 1.00 69.25 333 ASP A N 1
ATOM 2608 C CA . ASP A 1 333 ? 25.772 1.089 -61.567 1.00 69.25 333 ASP A CA 1
ATOM 2609 C C . ASP A 1 333 ? 25.324 0.273 -60.348 1.00 69.25 333 ASP A C 1
ATOM 2611 O O . ASP A 1 333 ? 25.115 -0.936 -60.477 1.00 69.25 333 ASP A O 1
ATOM 2615 N N . ARG A 1 334 ? 25.184 0.897 -59.164 1.00 74.62 334 ARG A N 1
ATOM 2616 C CA . ARG A 1 334 ? 24.924 0.189 -57.904 1.00 74.62 334 ARG A CA 1
ATOM 2617 C C . ARG A 1 334 ? 23.842 0.833 -57.044 1.00 74.62 334 ARG A C 1
ATOM 2619 O O . ARG A 1 334 ? 23.883 2.005 -56.679 1.00 74.62 334 ARG A O 1
ATOM 2626 N N . ILE A 1 335 ? 22.899 -0.008 -56.637 1.00 81.69 335 ILE A N 1
ATOM 2627 C CA . ILE A 1 335 ? 21.987 0.238 -55.527 1.00 81.69 335 ILE A CA 1
ATOM 2628 C C . ILE A 1 335 ? 22.641 -0.348 -54.283 1.00 81.69 335 ILE A C 1
ATOM 2630 O O . ILE A 1 335 ? 22.930 -1.541 -54.209 1.00 81.69 335 ILE A O 1
ATOM 2634 N N . TYR A 1 336 ? 22.853 0.473 -53.276 1.00 79.94 336 TYR A N 1
ATOM 2635 C CA . TYR A 1 336 ? 23.346 0.021 -51.989 1.00 79.94 336 TYR A CA 1
ATOM 2636 C C . TYR A 1 336 ? 22.176 -0.247 -51.054 1.00 79.94 336 TYR A C 1
ATOM 2638 O O . TYR A 1 336 ? 21.155 0.444 -51.098 1.00 79.94 336 TYR A O 1
ATOM 2646 N N . CYS A 1 337 ? 22.330 -1.244 -50.187 1.00 81.25 337 CYS A N 1
ATOM 2647 C CA . CYS A 1 337 ? 21.404 -1.474 -49.097 1.00 81.25 337 CYS A CA 1
ATOM 2648 C C . CYS A 1 337 ? 22.124 -1.744 -47.778 1.00 81.25 337 CYS A C 1
ATOM 2650 O O . CYS A 1 337 ? 23.143 -2.434 -47.718 1.00 81.25 337 CYS A O 1
ATOM 2652 N N . PHE A 1 338 ? 21.572 -1.202 -46.698 1.00 74.00 338 PHE A N 1
ATOM 2653 C CA . PHE A 1 338 ? 21.972 -1.520 -45.336 1.00 74.00 338 PHE A CA 1
ATOM 2654 C C . PHE A 1 338 ? 20.861 -2.330 -44.682 1.00 74.00 338 PHE A C 1
ATOM 2656 O O . PHE A 1 338 ? 19.770 -1.809 -44.444 1.00 74.00 338 PHE A O 1
ATOM 2663 N N . ASN A 1 339 ? 21.133 -3.607 -44.410 1.00 71.00 339 ASN A N 1
ATOM 2664 C CA . ASN A 1 339 ? 20.204 -4.454 -43.677 1.00 71.00 339 ASN A CA 1
ATOM 2665 C C . ASN A 1 339 ? 20.312 -4.134 -42.182 1.00 71.00 339 ASN A C 1
ATOM 2667 O O . ASN A 1 339 ? 21.373 -4.326 -41.586 1.00 71.00 339 ASN A O 1
ATOM 2671 N N . ILE A 1 340 ? 19.212 -3.656 -41.599 1.00 63.22 340 ILE A N 1
ATOM 2672 C CA . ILE A 1 340 ? 19.179 -3.186 -40.212 1.00 63.22 340 ILE A CA 1
ATOM 2673 C C . ILE A 1 340 ? 19.318 -4.356 -39.225 1.00 63.22 340 ILE A C 1
ATOM 2675 O O . ILE A 1 340 ? 19.953 -4.201 -38.191 1.00 63.22 340 ILE A O 1
ATOM 2679 N N . GLU A 1 341 ? 18.770 -5.529 -39.548 1.00 57.16 341 GLU A N 1
ATOM 2680 C CA . GLU A 1 341 ? 18.776 -6.706 -38.668 1.00 57.16 341 GLU A CA 1
ATOM 2681 C C . GLU A 1 341 ? 20.133 -7.427 -38.650 1.00 57.16 341 GLU A C 1
ATOM 2683 O O . GLU A 1 341 ? 20.602 -7.872 -37.607 1.00 57.16 341 GLU A O 1
ATOM 2688 N N . ALA A 1 342 ? 20.784 -7.534 -39.807 1.00 65.50 342 ALA A N 1
ATOM 2689 C CA . ALA A 1 342 ? 22.055 -8.234 -39.968 1.00 65.50 342 ALA A CA 1
ATOM 2690 C C . ALA A 1 342 ? 23.285 -7.320 -39.833 1.00 65.50 342 ALA A C 1
ATOM 2692 O O . ALA A 1 342 ? 24.405 -7.822 -39.938 1.00 65.50 342 ALA A O 1
ATOM 2693 N N . GLU A 1 343 ? 23.081 -6.005 -39.687 1.00 62.69 343 GLU A N 1
ATOM 2694 C CA . GLU A 1 343 ? 24.117 -4.961 -39.625 1.00 62.69 343 GLU A CA 1
ATOM 2695 C C . GLU A 1 343 ? 25.146 -5.042 -40.771 1.00 62.69 343 GLU A C 1
ATOM 2697 O O . GLU A 1 343 ? 26.339 -4.784 -40.606 1.00 62.69 343 GLU A O 1
ATOM 2702 N N . LYS A 1 344 ? 24.692 -5.427 -41.969 1.00 65.50 344 LYS A N 1
ATOM 2703 C CA . LYS A 1 344 ? 25.550 -5.634 -43.144 1.00 65.50 344 LYS A CA 1
ATOM 2704 C C . LYS A 1 344 ? 25.137 -4.730 -44.293 1.00 65.50 344 LYS A C 1
ATOM 2706 O O . LYS A 1 344 ? 23.960 -4.653 -44.646 1.00 65.50 344 LYS A O 1
ATOM 2711 N N . ILE A 1 345 ? 26.137 -4.111 -44.913 1.00 72.62 345 ILE A N 1
ATOM 2712 C CA . ILE A 1 345 ? 25.989 -3.409 -46.187 1.00 72.62 345 ILE A CA 1
ATOM 2713 C C . ILE A 1 345 ? 26.095 -4.436 -47.315 1.00 72.62 345 ILE A C 1
ATOM 2715 O O . ILE A 1 345 ? 26.995 -5.279 -47.318 1.00 72.62 345 ILE A O 1
ATOM 2719 N N . LYS A 1 346 ? 25.180 -4.360 -48.277 1.00 79.94 346 LYS A N 1
ATOM 2720 C CA . LYS A 1 346 ? 25.248 -5.083 -49.547 1.00 79.94 346 LYS A CA 1
ATOM 2721 C C . LYS A 1 346 ? 25.105 -4.084 -50.690 1.00 79.94 346 LYS A C 1
ATOM 2723 O O . LYS A 1 346 ? 24.523 -3.017 -50.523 1.00 79.94 346 LYS A O 1
ATOM 2728 N N . SER A 1 347 ? 25.648 -4.433 -51.848 1.00 80.38 347 SER A N 1
ATOM 2729 C CA . SER A 1 347 ? 25.383 -3.715 -53.093 1.00 80.38 347 SER A CA 1
ATOM 2730 C C . SER A 1 347 ? 24.678 -4.649 -54.067 1.00 80.38 347 SER A C 1
ATOM 2732 O O . SER A 1 347 ? 24.894 -5.862 -54.052 1.00 80.38 347 SER A O 1
ATOM 2734 N N . LEU A 1 348 ? 23.806 -4.067 -54.873 1.00 80.25 348 LEU A N 1
ATOM 2735 C CA . LEU A 1 348 ? 23.045 -4.694 -55.937 1.00 80.25 348 LEU A CA 1
ATOM 2736 C C . LEU A 1 348 ? 23.365 -3.926 -57.214 1.00 80.25 348 LEU A C 1
ATOM 2738 O O . LEU A 1 348 ? 23.429 -2.698 -57.193 1.00 80.25 348 LEU A O 1
ATOM 2742 N N . SER A 1 349 ? 23.577 -4.633 -58.316 1.00 75.00 349 SER A N 1
ATOM 2743 C CA . SER A 1 349 ? 23.760 -3.980 -59.609 1.00 75.00 349 SER A CA 1
ATOM 2744 C C . SER A 1 349 ? 22.469 -3.287 -60.038 1.00 75.00 349 SER A C 1
ATOM 2746 O O . SER A 1 349 ? 21.373 -3.807 -59.818 1.00 75.00 349 SER A O 1
ATOM 2748 N N . ALA A 1 350 ? 22.605 -2.111 -60.642 1.00 70.06 350 ALA A N 1
ATOM 2749 C CA . ALA A 1 350 ? 21.504 -1.436 -61.298 1.00 70.06 350 ALA A CA 1
ATOM 2750 C C . ALA A 1 350 ? 20.995 -2.288 -62.483 1.00 70.06 350 ALA A C 1
ATOM 2752 O O . ALA A 1 350 ? 21.773 -3.040 -63.081 1.00 70.06 350 ALA A O 1
ATOM 2753 N N . PRO A 1 351 ? 19.703 -2.189 -62.830 1.00 71.75 351 PRO A N 1
ATOM 2754 C CA . PRO A 1 351 ? 19.119 -2.960 -63.924 1.00 71.75 351 PRO A CA 1
ATOM 2755 C C . PRO A 1 351 ? 19.792 -2.659 -65.269 1.00 71.75 351 PRO A C 1
ATOM 2757 O O . PRO A 1 351 ? 20.038 -1.501 -65.613 1.00 71.75 351 PRO A O 1
ATOM 2760 N N . LEU A 1 352 ? 20.055 -3.705 -66.057 1.00 66.62 352 LEU A N 1
ATOM 2761 C CA . LEU A 1 352 ? 20.595 -3.577 -67.413 1.00 66.62 352 LEU A CA 1
ATOM 2762 C C . LEU A 1 352 ? 19.566 -2.886 -68.328 1.00 66.62 352 LEU A C 1
ATOM 2764 O O . LEU A 1 352 ? 18.408 -3.294 -68.371 1.00 66.62 352 LEU A O 1
ATOM 2768 N N . GLY A 1 353 ? 19.989 -1.862 -69.078 1.00 65.56 353 GLY A N 1
ATOM 2769 C CA . GLY A 1 353 ? 19.139 -1.136 -70.040 1.00 65.56 353 GLY A CA 1
ATOM 2770 C C . GLY A 1 353 ? 18.719 0.279 -69.621 1.00 65.56 353 GLY A C 1
ATOM 2771 O O . GLY A 1 353 ? 18.052 0.964 -70.392 1.00 65.56 353 GLY A O 1
ATOM 2772 N N . LEU A 1 354 ? 19.129 0.747 -68.439 1.00 64.50 354 LEU A N 1
ATOM 2773 C CA . LEU A 1 354 ? 19.016 2.154 -68.045 1.00 64.50 354 LEU A CA 1
ATOM 2774 C C . LEU A 1 354 ? 20.194 2.940 -68.647 1.00 64.50 354 LEU A C 1
ATOM 2776 O O . LEU A 1 354 ? 21.258 3.042 -68.047 1.00 64.50 354 LEU A O 1
ATOM 2780 N N . GLU A 1 355 ? 20.029 3.466 -69.863 1.00 58.12 355 GLU A N 1
ATOM 2781 C CA . GLU A 1 355 ? 21.053 4.261 -70.580 1.00 58.12 355 GLU A CA 1
ATOM 2782 C C . GLU A 1 355 ? 21.234 5.690 -70.020 1.00 58.12 355 GLU A C 1
ATOM 2784 O O . GLU A 1 355 ? 21.844 6.560 -70.645 1.00 58.12 355 GLU A O 1
ATOM 2789 N N . THR A 1 356 ? 20.668 5.975 -68.851 1.00 57.56 356 THR A N 1
ATOM 2790 C CA . THR A 1 356 ? 20.352 7.326 -68.412 1.00 57.56 356 THR A CA 1
ATOM 2791 C C . THR A 1 356 ? 21.346 7.946 -67.423 1.00 57.56 356 THR A C 1
ATOM 2793 O O . THR A 1 356 ? 21.895 7.293 -66.539 1.00 57.56 356 THR A O 1
ATOM 2796 N N . LEU A 1 357 ? 21.586 9.259 -67.575 1.00 55.69 357 LEU A N 1
ATOM 2797 C CA . LEU A 1 357 ? 22.456 10.058 -66.701 1.00 55.69 357 LEU A CA 1
ATOM 2798 C C . LEU A 1 357 ? 21.846 10.226 -65.294 1.00 55.69 357 LEU A C 1
ATOM 2800 O O . LEU A 1 357 ? 20.658 10.508 -65.127 1.00 55.69 357 LEU A O 1
ATOM 2804 N N . SER A 1 358 ? 22.702 10.118 -64.278 1.00 58.84 358 SER A N 1
ATOM 2805 C CA . SER A 1 358 ? 22.376 9.891 -62.859 1.00 58.84 358 SER A CA 1
ATOM 2806 C C . SER A 1 358 ? 21.441 10.864 -62.152 1.00 58.84 358 SER A C 1
ATOM 2808 O O . SER A 1 358 ? 20.879 10.539 -61.106 1.00 58.84 358 SER A O 1
ATOM 2810 N N . SER A 1 359 ? 21.251 12.072 -62.677 1.00 60.59 359 SER A N 1
ATOM 2811 C CA . SER A 1 359 ? 20.478 13.112 -61.996 1.00 60.59 359 SER A CA 1
ATOM 2812 C C . SER A 1 359 ? 18.971 12.851 -61.969 1.00 60.59 359 SER A C 1
ATOM 2814 O O . SER A 1 359 ? 18.264 13.517 -61.210 1.00 60.59 359 SER A O 1
ATOM 2816 N N . HIS A 1 360 ? 18.477 11.898 -62.763 1.00 69.06 360 HIS A N 1
ATOM 2817 C CA . HIS A 1 360 ? 17.045 11.680 -62.982 1.00 69.06 360 HIS A CA 1
ATOM 2818 C C . HIS A 1 360 ? 16.512 10.342 -62.468 1.00 69.06 360 HIS A C 1
ATOM 2820 O O . HIS A 1 360 ? 15.304 10.117 -62.529 1.00 69.06 360 HIS A O 1
ATOM 2826 N N . LEU A 1 361 ? 17.383 9.487 -61.928 1.00 76.12 361 LEU A N 1
ATOM 2827 C CA . LEU A 1 361 ? 16.983 8.233 -61.304 1.00 76.12 361 LEU A CA 1
ATOM 2828 C C . LEU A 1 361 ? 16.524 8.474 -59.863 1.00 76.12 361 LEU A C 1
ATOM 2830 O O . LEU A 1 361 ? 17.191 9.153 -59.076 1.00 76.12 361 LEU A O 1
ATOM 2834 N N . ARG A 1 362 ? 15.374 7.904 -59.497 1.00 78.38 362 ARG A N 1
ATOM 2835 C CA . ARG A 1 362 ? 14.806 8.010 -58.150 1.00 78.38 362 ARG A CA 1
ATOM 2836 C C . ARG A 1 362 ? 14.369 6.648 -57.638 1.00 78.38 362 ARG A C 1
ATOM 2838 O O . ARG A 1 362 ? 13.549 5.987 -58.265 1.00 78.38 362 ARG A O 1
ATOM 2845 N N . LEU A 1 363 ? 14.867 6.262 -56.466 1.00 83.00 363 LEU A N 1
ATOM 2846 C CA . LEU A 1 363 ? 14.330 5.106 -55.756 1.00 83.00 363 LEU A CA 1
ATOM 2847 C C . LEU A 1 363 ? 12.955 5.442 -55.168 1.00 83.00 363 LEU A C 1
ATOM 2849 O O . LEU A 1 363 ? 12.753 6.526 -54.611 1.00 83.00 363 LEU A O 1
ATOM 2853 N N . ALA A 1 364 ? 12.030 4.494 -55.271 1.00 82.00 364 ALA A N 1
ATOM 2854 C CA . ALA A 1 364 ? 10.724 4.524 -54.626 1.00 82.00 364 ALA A CA 1
ATOM 2855 C C . ALA A 1 364 ? 10.361 3.144 -54.052 1.00 82.00 364 ALA A C 1
ATOM 2857 O O . ALA A 1 364 ? 10.930 2.126 -54.442 1.00 82.00 364 ALA A O 1
ATOM 2858 N N . GLU A 1 365 ? 9.402 3.112 -53.129 1.00 82.75 365 GLU A N 1
ATOM 2859 C CA . GLU A 1 365 ? 8.742 1.878 -52.696 1.00 82.75 365 GLU A CA 1
ATOM 2860 C C . GLU A 1 365 ? 7.399 1.765 -53.414 1.00 82.75 365 GLU A C 1
ATOM 2862 O O . GLU A 1 365 ? 6.602 2.706 -53.388 1.00 82.75 365 GLU A O 1
ATOM 2867 N N . LEU A 1 366 ? 7.125 0.611 -54.022 1.00 78.88 366 LEU A N 1
ATOM 2868 C CA . LEU A 1 366 ? 5.806 0.287 -54.560 1.00 78.88 366 LEU A CA 1
ATOM 2869 C C . LEU A 1 366 ? 5.418 -1.118 -54.105 1.00 78.88 366 LEU A C 1
ATOM 2871 O O . LEU A 1 366 ? 6.004 -2.099 -54.548 1.00 78.88 366 LEU A O 1
ATOM 2875 N N . GLY A 1 367 ? 4.443 -1.222 -53.199 1.00 76.31 367 GLY A N 1
ATOM 2876 C CA . GLY A 1 367 ? 3.924 -2.516 -52.741 1.00 76.31 367 GLY A CA 1
ATOM 2877 C C . GLY A 1 367 ? 4.999 -3.441 -52.158 1.00 76.31 367 GLY A C 1
ATOM 2878 O O . GLY A 1 367 ? 5.090 -4.594 -52.570 1.00 76.31 367 GLY A O 1
ATOM 2879 N N . ASN A 1 368 ? 5.825 -2.931 -51.236 1.00 76.94 368 ASN A N 1
ATOM 2880 C CA . ASN A 1 368 ? 6.978 -3.622 -50.636 1.00 76.94 368 ASN A CA 1
ATOM 2881 C C . ASN A 1 368 ? 8.079 -4.036 -51.631 1.00 76.94 368 ASN A C 1
ATOM 2883 O O . ASN A 1 368 ? 8.963 -4.816 -51.279 1.00 76.94 368 ASN A O 1
ATOM 2887 N N . CYS A 1 369 ? 8.041 -3.532 -52.864 1.00 80.69 369 CYS A N 1
ATOM 2888 C CA . CYS A 1 369 ? 9.079 -3.754 -53.859 1.00 80.69 369 CYS A CA 1
ATOM 2889 C C . CYS A 1 369 ? 9.923 -2.489 -54.012 1.00 80.69 369 CYS A C 1
ATOM 2891 O O . CYS A 1 369 ? 9.405 -1.365 -54.025 1.00 80.69 369 CYS A O 1
ATOM 2893 N N . LEU A 1 370 ? 11.234 -2.677 -54.154 1.00 84.00 370 LEU A N 1
ATOM 2894 C CA . LEU A 1 370 ? 12.143 -1.586 -54.468 1.00 84.00 370 LEU A CA 1
ATOM 2895 C C . LEU A 1 370 ? 11.974 -1.208 -55.936 1.00 84.00 370 LEU A C 1
ATOM 2897 O O . LEU A 1 370 ? 12.102 -2.062 -56.811 1.00 84.00 370 LEU A O 1
ATOM 2901 N N . CYS A 1 371 ? 11.694 0.062 -56.197 1.00 86.25 371 CYS A N 1
ATOM 2902 C CA . CYS A 1 371 ? 11.487 0.580 -57.539 1.00 86.25 371 CYS A CA 1
ATOM 2903 C C . CYS A 1 371 ? 12.528 1.631 -57.879 1.00 86.25 371 CYS A C 1
ATOM 2905 O O . CYS A 1 371 ? 12.905 2.438 -57.032 1.00 86.25 371 CYS A O 1
ATOM 2907 N N . LEU A 1 372 ? 12.939 1.648 -59.139 1.00 84.56 372 LEU A N 1
ATOM 2908 C CA . LEU A 1 372 ? 13.781 2.672 -59.719 1.00 84.56 372 LEU A CA 1
ATOM 2909 C C . LEU A 1 372 ? 12.995 3.380 -60.819 1.00 84.56 372 LEU A C 1
ATOM 2911 O O . LEU A 1 372 ? 12.521 2.753 -61.763 1.00 84.56 372 LEU A O 1
ATOM 2915 N N . ILE A 1 373 ? 12.821 4.684 -60.659 1.00 82.50 373 ILE A N 1
ATOM 2916 C CA . ILE A 1 373 ? 12.045 5.527 -61.561 1.00 82.50 373 ILE A CA 1
ATOM 2917 C C . ILE A 1 373 ? 13.014 6.405 -62.340 1.00 82.50 373 ILE A C 1
ATOM 2919 O O . ILE A 1 373 ? 13.786 7.149 -61.734 1.00 82.50 373 ILE A O 1
ATOM 2923 N N . ASP A 1 374 ? 12.942 6.337 -63.663 1.00 80.19 374 ASP A N 1
ATOM 2924 C CA . ASP A 1 374 ? 13.691 7.199 -64.570 1.00 80.19 374 ASP A CA 1
ATOM 2925 C C . ASP A 1 374 ? 12.813 8.359 -65.054 1.00 80.19 374 ASP A C 1
ATOM 2927 O O . ASP A 1 374 ? 11.708 8.158 -65.564 1.00 80.19 374 ASP A O 1
ATOM 2931 N N . LEU A 1 375 ? 13.301 9.583 -64.846 1.00 71.81 375 LEU A N 1
ATOM 2932 C CA . LEU A 1 375 ? 12.589 10.833 -65.112 1.00 71.81 375 LEU A CA 1
ATOM 2933 C C . LEU A 1 375 ? 13.192 11.642 -66.277 1.00 71.81 375 LEU A C 1
ATOM 2935 O O . LEU A 1 375 ? 12.932 12.845 -66.367 1.00 71.81 375 LEU A O 1
ATOM 2939 N N . ILE A 1 376 ? 14.032 11.042 -67.131 1.00 67.94 376 ILE A N 1
ATOM 2940 C CA . ILE A 1 376 ? 14.701 11.764 -68.233 1.00 67.94 376 ILE A CA 1
ATOM 2941 C C . ILE A 1 376 ? 13.768 12.171 -69.356 1.00 67.94 376 ILE A C 1
ATOM 2943 O O . ILE A 1 376 ? 13.858 13.304 -69.840 1.00 67.94 376 ILE A O 1
ATOM 2947 N N . ASP A 1 377 ? 12.862 11.291 -69.763 1.00 61.72 377 ASP A N 1
ATOM 2948 C CA . ASP A 1 377 ? 11.934 11.629 -70.823 1.00 61.72 377 ASP A CA 1
ATOM 2949 C C . ASP A 1 377 ? 10.685 12.280 -70.226 1.00 61.72 377 ASP A C 1
ATOM 2951 O O . ASP A 1 377 ? 9.888 11.654 -69.529 1.00 61.72 377 ASP A O 1
ATOM 2955 N N . LYS A 1 378 ? 10.478 13.567 -70.519 1.00 59.94 378 LYS A N 1
ATOM 2956 C CA . LYS A 1 378 ? 9.261 14.288 -70.112 1.00 59.94 378 LYS A CA 1
ATOM 2957 C C . LYS A 1 378 ? 7.985 13.671 -70.706 1.00 59.94 378 LYS A C 1
ATOM 2959 O O . LYS A 1 378 ? 6.895 14.078 -70.310 1.00 59.94 378 LYS A O 1
ATOM 2964 N N . GLN A 1 379 ? 8.111 12.743 -71.657 1.00 62.00 379 GLN A N 1
ATOM 2965 C CA . GLN A 1 379 ? 7.005 12.070 -72.333 1.00 62.00 379 GLN A CA 1
ATOM 2966 C C . GLN A 1 379 ? 6.834 10.601 -71.909 1.00 62.00 379 GLN A C 1
ATOM 2968 O O . GLN A 1 379 ? 5.736 10.064 -72.065 1.00 62.00 379 GLN A O 1
ATOM 2973 N N . HIS A 1 380 ? 7.857 9.963 -71.327 1.00 65.62 380 HIS A N 1
ATOM 2974 C CA . HIS A 1 380 ? 7.838 8.539 -70.983 1.00 65.62 380 HIS A CA 1
ATOM 2975 C C . HIS A 1 380 ? 8.406 8.283 -69.579 1.00 65.62 380 HIS A C 1
ATOM 2977 O O . HIS A 1 380 ? 9.543 8.625 -69.276 1.00 65.62 380 HIS A O 1
ATOM 2983 N N . LEU A 1 381 ? 7.598 7.658 -68.715 1.00 75.56 381 LEU A N 1
ATOM 2984 C CA . LEU A 1 381 ? 7.990 7.253 -67.364 1.00 75.56 381 LEU A CA 1
ATOM 2985 C C . LEU A 1 381 ? 8.413 5.782 -67.384 1.00 75.56 381 LEU A C 1
ATOM 2987 O O . LEU A 1 381 ? 7.554 4.903 -67.481 1.00 75.56 381 LEU A O 1
ATOM 2991 N N . ASN A 1 382 ? 9.711 5.515 -67.256 1.00 75.75 382 ASN A N 1
ATOM 2992 C CA . ASN A 1 382 ? 10.203 4.149 -67.099 1.00 75.75 382 ASN A CA 1
ATOM 2993 C C . ASN A 1 382 ? 10.283 3.817 -65.607 1.00 75.75 382 ASN A C 1
ATOM 2995 O O . ASN A 1 382 ? 10.955 4.503 -64.834 1.00 75.75 382 ASN A O 1
ATOM 2999 N N . ILE A 1 383 ? 9.572 2.767 -65.200 1.00 79.56 383 ILE A N 1
ATOM 3000 C CA . ILE A 1 383 ? 9.613 2.236 -63.838 1.00 79.56 383 ILE A CA 1
ATOM 3001 C C . ILE A 1 383 ? 10.192 0.836 -63.924 1.00 79.56 383 ILE A C 1
ATOM 3003 O O . ILE A 1 383 ? 9.598 -0.051 -64.534 1.00 79.56 383 ILE A O 1
ATOM 3007 N N . TRP A 1 384 ? 11.327 0.640 -63.272 1.00 83.81 384 TRP A N 1
ATOM 3008 C CA . TRP A 1 384 ? 11.810 -0.684 -62.935 1.00 83.81 384 TRP A CA 1
ATOM 3009 C C . TRP A 1 384 ? 11.377 -1.013 -61.509 1.00 83.81 384 TRP A C 1
ATOM 3011 O O . TRP A 1 384 ? 11.440 -0.157 -60.628 1.00 83.81 384 TRP A O 1
ATOM 3021 N N . TRP A 1 385 ? 10.944 -2.243 -61.260 1.00 82.31 385 TRP A N 1
ATOM 3022 C CA . TRP A 1 385 ? 10.696 -2.722 -59.906 1.00 82.31 385 TRP A CA 1
ATOM 3023 C C . TRP A 1 385 ? 11.300 -4.101 -59.717 1.00 82.31 385 TRP A C 1
ATOM 3025 O O . TRP A 1 385 ? 11.281 -4.952 -60.604 1.00 82.31 385 TRP A O 1
ATOM 3035 N N . MET A 1 386 ? 11.804 -4.332 -58.516 1.00 82.56 386 MET A N 1
ATOM 3036 C CA . MET A 1 386 ? 12.383 -5.601 -58.129 1.00 82.56 386 MET A CA 1
ATOM 3037 C C . MET A 1 386 ? 11.259 -6.601 -57.842 1.00 82.56 386 MET A C 1
ATOM 3039 O O . MET A 1 386 ? 10.528 -6.446 -56.865 1.00 82.56 386 MET A O 1
ATOM 3043 N N . LYS A 1 387 ? 11.097 -7.609 -58.709 1.00 76.94 387 LYS A N 1
ATOM 3044 C CA . LYS A 1 387 ? 10.054 -8.642 -58.569 1.00 76.94 387 LYS A CA 1
ATOM 3045 C C . LYS A 1 387 ? 10.306 -9.562 -57.373 1.00 76.94 387 LYS A C 1
ATOM 3047 O O . LYS A 1 387 ? 9.362 -9.954 -56.693 1.00 76.94 387 LYS A O 1
ATOM 3052 N N . GLU A 1 388 ? 11.572 -9.883 -57.120 1.00 74.94 388 GLU A N 1
ATOM 3053 C CA . GLU A 1 388 ? 12.023 -10.638 -55.954 1.00 74.94 388 GLU A CA 1
ATOM 3054 C C . GLU A 1 388 ? 13.236 -9.949 -55.325 1.00 74.94 388 GLU A C 1
ATOM 3056 O O . GLU A 1 388 ? 14.215 -9.622 -55.999 1.00 74.94 388 GLU A O 1
ATOM 3061 N N . TYR A 1 389 ? 13.150 -9.686 -54.023 1.00 71.69 389 TYR A N 1
ATOM 3062 C CA . TYR A 1 389 ? 14.118 -8.850 -53.328 1.00 71.69 389 TYR A CA 1
ATOM 3063 C C . TYR A 1 389 ? 15.516 -9.491 -53.281 1.00 71.69 389 TYR A C 1
ATOM 3065 O O . TYR A 1 389 ? 15.701 -10.559 -52.700 1.00 71.69 389 TYR A O 1
ATOM 3073 N N . GLY A 1 390 ? 16.517 -8.808 -53.845 1.00 67.12 390 GLY A N 1
ATOM 3074 C CA . GLY A 1 390 ? 17.920 -9.235 -53.839 1.00 67.12 390 GLY A CA 1
ATOM 3075 C C . GLY A 1 390 ? 18.374 -10.051 -55.056 1.00 67.12 390 GLY A C 1
ATOM 3076 O O . GLY A 1 390 ? 19.525 -10.486 -55.071 1.00 67.12 390 GLY A O 1
ATOM 3077 N N . ILE A 1 391 ? 17.521 -10.235 -56.071 1.00 69.75 391 ILE A N 1
ATOM 3078 C CA . ILE A 1 391 ? 17.874 -10.888 -57.342 1.00 69.75 391 ILE A CA 1
ATOM 3079 C C . ILE A 1 391 ? 18.053 -9.818 -58.428 1.00 69.75 391 ILE A C 1
ATOM 3081 O O . ILE A 1 391 ? 17.165 -9.001 -58.650 1.00 69.75 391 ILE A O 1
ATOM 3085 N N . ALA A 1 392 ? 19.217 -9.809 -59.089 1.00 55.16 392 ALA A N 1
ATOM 3086 C CA . ALA A 1 392 ? 19.575 -8.795 -60.090 1.00 55.16 392 ALA A CA 1
ATOM 3087 C C . ALA A 1 392 ? 18.931 -9.026 -61.476 1.00 55.16 392 ALA A C 1
ATOM 3089 O O . ALA A 1 392 ? 18.790 -8.083 -62.247 1.00 55.16 392 ALA A O 1
ATOM 3090 N N . GLU A 1 393 ? 18.533 -10.263 -61.790 1.00 55.56 393 GLU A N 1
ATOM 3091 C CA . GLU A 1 393 ? 17.926 -10.666 -63.069 1.00 55.56 393 GLU A CA 1
ATOM 3092 C C . GLU A 1 393 ? 16.392 -10.756 -62.950 1.00 55.56 393 GLU A C 1
ATOM 3094 O O . GLU A 1 393 ? 15.824 -11.847 -62.902 1.00 55.56 393 GLU A O 1
ATOM 3099 N N . SER A 1 394 ? 15.698 -9.619 -62.841 1.00 49.16 394 SER A N 1
ATOM 3100 C CA . SER A 1 394 ? 14.223 -9.565 -62.863 1.00 49.16 394 SER A CA 1
ATOM 3101 C C . SER A 1 394 ? 13.680 -8.598 -63.894 1.00 49.16 394 SER A C 1
ATOM 3103 O O . SER A 1 394 ? 14.186 -7.452 -63.948 1.00 49.16 394 SER A O 1
#

Secondary structure (DSSP, 8-state):
-HHHHHHHHHHHHHHHHHHHHHHHHHHHHHHHHHHHHHHHHHHHHHHHHHHHHHHHHHHHHHHHHHTTTS-HHHHHHHHHHHHHHHHHHHHHHHHHHHHHHHHHHHHIIIIIHHHHHHHHHHHHHHHHSHHHHHHHHHHHHHHHHHHHHHHHHHHHHHHHHHHHHHHHHHHHHHHHHHHHHHHHHHHHHHHHHTTSS-SS----------HHHHHHHHHHHHHHHHHHHHHHHHHHHHHHHHHHHHHHHHHHHHHHHHSS------------------------------------------PPPP----PPP----EEETTEEEEE-SSSTTEEEEEETTTTEEEEEEPPTT----GGGEEEEEETTEEEEEE---TT--EEEE-SSTT-S--

Foldseek 3Di:
DVVLLVVLVVVLVVLVVVLVVVVVVVVVVVVVLVVVLVVLLVVLVVVLVVLVVVLVVVLVVLVVVCVVPDDVVVSVVSNVVSVVVNVVSVVVSVVVNVVSVVVVVCCCVVPVVVVVVVSVVSVCCSVPNDSVVVSVVVVVVVVVVVVVVVVVVVVVVVVVVVVVVVVVVVVVVVVVVVVVVVVVVVVVVVVVVVVVPPDDDDDDDDDDPDPVVVVVVVVVVVCVVVVVVVVVVVVVVVVVVVVVVVVVVVVVVVVVVVVPDPDDDDDDDDDDDDDDDDDDDDDDDDDDDDDDDDDDDDDDDDDDDDDDDDDDPDFLWDDAPQKIWHADLVPRQWIWIQRPVVRDIDIAGDAPPCPDRRPAWHWDDDPSWIKIWGDPDVVDIDIDTDPDPPDRPD